Protein AF-A0A932LBJ9-F1 (afdb_monomer_lite)

Radius of gyration: 29.22 Å; chains: 1; bounding box: 111×57×99 Å

Structure (mmCIF, N/CA/C/O backbone):
data_AF-A0A932LBJ9-F1
#
_entry.id   AF-A0A932LBJ9-F1
#
loop_
_atom_site.group_PDB
_atom_site.id
_atom_site.type_symbol
_atom_site.label_atom_id
_atom_site.label_alt_id
_atom_site.label_comp_id
_atom_site.label_asym_id
_atom_site.label_entity_id
_atom_site.label_seq_id
_atom_site.pdbx_PDB_ins_code
_atom_site.Cartn_x
_atom_site.Cartn_y
_atom_site.Cartn_z
_atom_site.occupancy
_atom_site.B_iso_or_equiv
_atom_site.auth_seq_id
_atom_site.auth_comp_id
_atom_site.auth_asym_id
_atom_site.auth_atom_id
_atom_site.pdbx_PDB_model_num
ATOM 1 N N . MET A 1 1 ? 83.916 -19.441 -55.403 1.00 36.50 1 MET A N 1
ATOM 2 C CA . MET A 1 1 ? 84.338 -18.435 -56.399 1.00 36.50 1 MET A CA 1
ATOM 3 C C . MET A 1 1 ? 83.465 -17.208 -56.229 1.00 36.50 1 MET A C 1
ATOM 5 O O . MET A 1 1 ? 82.250 -17.335 -56.209 1.00 36.50 1 MET A O 1
ATOM 9 N N . SER A 1 2 ? 84.102 -16.063 -56.004 1.00 35.34 2 SER A N 1
ATOM 10 C CA . SER A 1 2 ? 83.480 -14.743 -55.908 1.00 35.34 2 SER A CA 1
ATOM 11 C C . SER A 1 2 ? 83.164 -14.230 -57.310 1.00 35.34 2 SER A C 1
ATOM 13 O O . SER A 1 2 ? 84.063 -14.273 -58.147 1.00 35.34 2 SER A O 1
ATOM 15 N N . THR A 1 3 ? 81.959 -13.711 -57.573 1.00 32.97 3 THR A N 1
ATOM 16 C CA . THR A 1 3 ? 81.807 -12.584 -58.512 1.00 32.97 3 THR A CA 1
ATOM 17 C C . THR A 1 3 ? 80.515 -11.802 -58.271 1.00 32.97 3 THR A C 1
ATOM 19 O O . THR A 1 3 ? 79.410 -12.334 -58.278 1.00 32.97 3 THR A O 1
ATOM 22 N N . THR A 1 4 ? 80.709 -10.508 -58.058 1.00 36.94 4 THR A N 1
ATOM 23 C CA . THR A 1 4 ? 79.748 -9.412 -57.942 1.00 36.94 4 THR A CA 1
ATOM 24 C C . THR A 1 4 ? 79.211 -9.004 -59.317 1.00 36.94 4 THR A C 1
ATOM 26 O O . THR A 1 4 ? 79.988 -8.958 -60.265 1.00 36.94 4 THR A O 1
ATOM 29 N N . LEU A 1 5 ? 77.952 -8.559 -59.412 1.00 31.81 5 LEU A N 1
ATOM 30 C CA . LEU A 1 5 ? 77.542 -7.537 -60.389 1.00 31.81 5 LEU A CA 1
ATOM 31 C C . LEU A 1 5 ? 76.252 -6.831 -59.940 1.00 31.81 5 LEU A C 1
ATOM 33 O O . LEU A 1 5 ? 75.215 -7.450 -59.715 1.00 31.81 5 LEU A O 1
ATOM 37 N N . ARG A 1 6 ? 76.356 -5.506 -59.775 1.00 38.91 6 ARG A N 1
ATOM 38 C CA . ARG A 1 6 ? 75.252 -4.558 -59.573 1.00 38.91 6 ARG A CA 1
ATOM 39 C C . ARG A 1 6 ? 74.712 -4.119 -60.934 1.00 38.91 6 ARG A C 1
ATOM 41 O O . ARG A 1 6 ? 75.524 -3.738 -61.764 1.00 38.91 6 ARG A O 1
ATOM 48 N N . THR A 1 7 ? 73.393 -3.959 -61.055 1.00 32.72 7 THR A N 1
ATOM 49 C CA . THR A 1 7 ? 72.760 -2.853 -61.807 1.00 32.72 7 THR A CA 1
ATOM 50 C C . THR A 1 7 ? 71.355 -2.560 -61.264 1.00 32.72 7 THR A C 1
ATOM 52 O O . THR A 1 7 ? 70.614 -3.460 -60.879 1.00 32.72 7 THR A O 1
ATOM 55 N N . HIS A 1 8 ? 71.035 -1.267 -61.183 1.00 33.25 8 HIS A N 1
ATOM 56 C CA . HIS A 1 8 ? 69.809 -0.653 -60.666 1.00 33.25 8 HIS A CA 1
ATOM 57 C C . HIS A 1 8 ? 68.570 -0.839 -61.562 1.00 33.25 8 HIS A C 1
ATOM 59 O O . HIS A 1 8 ? 68.692 -0.847 -62.780 1.00 33.25 8 HIS A O 1
ATOM 65 N N . GLY A 1 9 ? 67.378 -0.747 -60.949 1.00 31.17 9 GLY A N 1
ATOM 66 C CA . GLY A 1 9 ? 66.397 0.247 -61.415 1.00 31.17 9 GLY A CA 1
ATOM 67 C C . GLY A 1 9 ? 64.985 -0.202 -61.817 1.00 31.17 9 GLY A C 1
ATOM 68 O O . GLY A 1 9 ? 64.699 -0.309 -62.996 1.00 31.17 9 GLY A O 1
ATOM 69 N N . ARG A 1 10 ? 64.095 -0.228 -60.811 1.00 32.56 10 ARG A N 1
ATOM 70 C CA . ARG A 1 10 ? 62.660 0.157 -60.806 1.00 32.56 10 ARG A CA 1
ATOM 71 C C . ARG A 1 10 ? 61.604 -0.686 -61.546 1.00 32.56 10 ARG A C 1
ATOM 73 O O . ARG A 1 10 ? 61.611 -0.840 -62.756 1.00 32.56 10 ARG A O 1
ATOM 80 N N . GLY A 1 11 ? 60.560 -1.010 -60.769 1.00 34.12 11 GLY A N 1
ATOM 81 C CA . GLY A 1 11 ? 59.171 -1.002 -61.236 1.00 34.12 11 GLY A CA 1
ATOM 82 C C . GLY A 1 11 ? 58.419 -2.327 -61.126 1.00 34.12 11 GLY A C 1
ATOM 83 O O . GLY A 1 11 ? 58.078 -2.908 -62.147 1.00 34.12 11 GLY A O 1
ATOM 84 N N . ARG A 1 12 ? 58.093 -2.798 -59.912 1.00 32.78 12 ARG A N 1
ATOM 85 C CA . ARG A 1 12 ? 57.024 -3.798 -59.739 1.00 32.78 12 ARG A CA 1
ATOM 86 C C . ARG A 1 12 ? 56.037 -3.384 -58.656 1.00 32.78 12 ARG A C 1
ATOM 88 O O . ARG A 1 12 ? 56.380 -3.289 -57.482 1.00 32.78 12 ARG A O 1
ATOM 95 N N . CYS A 1 13 ? 54.807 -3.174 -59.111 1.00 35.94 13 CYS A N 1
ATOM 96 C CA . CYS A 1 13 ? 53.589 -3.170 -58.324 1.00 35.94 13 CYS A CA 1
ATOM 97 C C . CYS A 1 13 ? 53.496 -4.506 -57.565 1.00 35.94 13 CYS A C 1
ATOM 99 O O . CYS A 1 13 ? 53.498 -5.574 -58.181 1.00 35.94 13 CYS A O 1
ATOM 101 N N . ARG A 1 14 ? 53.478 -4.454 -56.232 1.00 33.28 14 ARG A N 1
ATOM 102 C CA . ARG A 1 14 ? 53.158 -5.593 -55.368 1.00 33.28 14 ARG A CA 1
ATOM 103 C C . ARG A 1 14 ? 52.111 -5.120 -54.372 1.00 33.28 14 ARG A C 1
ATOM 105 O O . ARG A 1 14 ? 52.356 -4.218 -53.579 1.00 33.28 14 ARG A O 1
ATOM 112 N N . THR A 1 15 ? 50.946 -5.738 -54.469 1.00 35.31 15 THR A N 1
ATOM 113 C CA . THR A 1 15 ? 49.836 -5.692 -53.523 1.00 35.31 15 THR A CA 1
ATOM 114 C C . THR A 1 15 ? 50.339 -5.875 -52.089 1.00 35.31 15 THR A C 1
ATOM 116 O O . THR A 1 15 ? 50.780 -6.960 -51.712 1.00 35.31 15 THR A O 1
ATOM 119 N N . GLN A 1 16 ? 50.281 -4.810 -51.286 1.00 32.34 16 GLN A N 1
ATOM 120 C CA . GLN A 1 16 ? 50.399 -4.903 -49.834 1.00 32.34 16 GLN A CA 1
ATOM 121 C C . GLN A 1 16 ? 49.085 -5.462 -49.288 1.00 32.34 16 GLN A C 1
ATOM 123 O O . GLN A 1 16 ? 48.083 -4.753 -49.205 1.00 32.34 16 GLN A O 1
ATOM 128 N N . ALA A 1 17 ? 49.099 -6.731 -48.886 1.00 35.06 17 ALA A N 1
ATOM 129 C CA . ALA A 1 17 ? 48.146 -7.227 -47.910 1.00 35.06 17 ALA A CA 1
ATOM 130 C C . ALA A 1 17 ? 48.361 -6.426 -46.616 1.00 35.06 17 ALA A C 1
ATOM 132 O O . ALA A 1 17 ? 49.363 -6.598 -45.921 1.00 35.06 17 ALA A O 1
ATOM 133 N N . ARG A 1 18 ? 47.453 -5.489 -46.320 1.00 34.25 18 ARG A N 1
ATOM 134 C CA . ARG A 1 18 ? 47.396 -4.847 -45.006 1.00 34.25 18 ARG A CA 1
ATOM 135 C C . ARG A 1 18 ? 46.899 -5.888 -44.014 1.00 34.25 18 ARG A C 1
ATOM 137 O O . ARG A 1 18 ? 45.700 -6.117 -43.890 1.00 34.25 18 ARG A O 1
ATOM 144 N N . ASN A 1 19 ? 47.845 -6.491 -43.306 1.00 33.97 19 ASN A N 1
ATOM 145 C CA . ASN A 1 19 ? 47.589 -7.203 -42.068 1.00 33.97 19 ASN A CA 1
ATOM 146 C C . ASN A 1 19 ? 47.058 -6.170 -41.059 1.00 33.97 19 ASN A C 1
ATOM 148 O O . ASN A 1 19 ? 47.829 -5.433 -40.444 1.00 33.97 19 ASN A O 1
ATOM 152 N N . ARG A 1 20 ? 45.730 -6.032 -40.960 1.00 33.91 20 ARG A N 1
ATOM 153 C CA . ARG A 1 20 ? 45.097 -5.316 -39.851 1.00 33.91 20 ARG A CA 1
ATOM 154 C C . ARG A 1 20 ? 45.236 -6.216 -38.631 1.00 33.91 20 ARG A C 1
ATOM 156 O O . ARG A 1 20 ? 44.449 -7.138 -38.448 1.00 33.91 20 ARG A O 1
ATOM 163 N N . THR A 1 21 ? 46.249 -5.952 -37.816 1.00 33.22 21 THR A N 1
ATOM 164 C CA . THR A 1 21 ? 46.273 -6.372 -36.418 1.00 33.22 21 THR A CA 1
ATOM 165 C C . THR A 1 21 ? 44.991 -5.856 -35.766 1.00 33.22 21 THR A C 1
ATOM 167 O O . THR A 1 21 ? 44.845 -4.662 -35.505 1.00 33.22 21 THR A O 1
ATOM 170 N N . ARG A 1 22 ? 44.009 -6.748 -35.578 1.00 31.53 22 ARG A N 1
ATOM 171 C CA . ARG A 1 22 ? 42.873 -6.483 -34.696 1.00 31.53 22 ARG A CA 1
ATOM 172 C C . ARG A 1 22 ? 43.470 -6.195 -33.320 1.00 31.53 22 ARG A C 1
ATOM 174 O O . ARG A 1 22 ? 44.225 -7.018 -32.805 1.00 31.53 22 ARG A O 1
ATOM 181 N N . LYS A 1 23 ? 43.174 -5.020 -32.755 1.00 27.02 23 LYS A N 1
ATOM 182 C CA . LYS A 1 23 ? 43.346 -4.817 -31.314 1.00 27.02 23 LYS A CA 1
ATOM 183 C C . LYS A 1 23 ? 42.589 -5.962 -30.626 1.00 27.02 23 LYS A C 1
ATOM 185 O O . LYS A 1 23 ? 41.461 -6.228 -31.047 1.00 27.02 23 LYS A O 1
ATOM 190 N N . PRO A 1 24 ? 43.181 -6.671 -29.656 1.00 26.08 24 PRO A N 1
ATOM 191 C CA . PRO A 1 24 ? 42.413 -7.616 -28.868 1.00 26.08 24 PRO A CA 1
ATOM 192 C C . PRO A 1 24 ? 41.344 -6.806 -28.133 1.00 26.08 24 PRO A C 1
ATOM 194 O O . PRO A 1 24 ? 41.661 -5.960 -27.301 1.00 26.08 24 PRO A O 1
ATOM 197 N N . TYR A 1 25 ? 40.086 -7.002 -28.514 1.00 25.12 25 TYR A N 1
ATOM 198 C CA . TYR A 1 25 ? 38.969 -6.602 -27.679 1.00 25.12 25 TYR A CA 1
ATOM 199 C C . TYR A 1 25 ? 38.964 -7.583 -26.514 1.00 25.12 25 TYR A C 1
ATOM 201 O O . TYR A 1 25 ? 38.920 -8.796 -26.724 1.00 25.12 25 TYR A O 1
ATOM 209 N N . ARG A 1 26 ? 39.089 -7.060 -25.297 1.00 22.70 26 ARG A N 1
ATOM 210 C CA . ARG A 1 26 ? 38.753 -7.816 -24.099 1.00 22.70 26 ARG A CA 1
ATOM 211 C C . ARG A 1 26 ? 37.227 -7.867 -24.086 1.00 22.70 26 ARG A C 1
ATOM 213 O O . ARG A 1 26 ? 36.592 -6.831 -23.929 1.00 22.70 26 ARG A O 1
ATOM 220 N N . VAL A 1 27 ? 36.662 -9.030 -24.386 1.00 25.88 27 VAL A N 1
ATOM 221 C CA . VAL A 1 27 ? 35.277 -9.334 -24.026 1.00 25.88 27 VAL A CA 1
ATOM 222 C C . VAL A 1 27 ? 35.366 -9.747 -22.566 1.00 25.88 27 VAL A C 1
ATOM 224 O O . VAL A 1 27 ? 35.870 -10.824 -22.257 1.00 25.88 27 VAL A O 1
ATOM 227 N N . GLU A 1 28 ? 35.033 -8.824 -21.674 1.00 22.52 28 GLU A N 1
ATOM 228 C CA . GLU A 1 28 ? 34.674 -9.185 -20.307 1.00 22.52 28 GLU A CA 1
ATOM 229 C C . GLU A 1 28 ? 33.246 -9.735 -20.386 1.00 22.52 28 GLU A C 1
ATOM 231 O O . GLU A 1 28 ? 32.411 -9.164 -21.091 1.00 22.52 28 GLU A O 1
ATOM 236 N N . GLY A 1 29 ? 32.995 -10.891 -19.769 1.00 23.08 29 GLY A N 1
ATOM 237 C CA . GLY A 1 29 ? 31.630 -11.375 -19.600 1.00 23.08 29 GLY A CA 1
ATOM 238 C C . GLY A 1 29 ? 30.859 -10.340 -18.787 1.00 23.08 29 GLY A C 1
ATOM 239 O O . GLY A 1 29 ? 31.346 -9.894 -17.753 1.00 23.08 29 GLY A O 1
ATOM 240 N N . LEU A 1 30 ? 29.693 -9.936 -19.283 1.00 30.52 30 LEU A N 1
ATOM 241 C CA . LEU A 1 30 ? 28.718 -9.080 -18.598 1.00 30.52 30 LEU A CA 1
ATOM 242 C C . LEU A 1 30 ? 27.962 -9.889 -17.522 1.00 30.52 30 LEU A C 1
ATOM 244 O O . LEU A 1 30 ? 26.751 -9.791 -17.387 1.00 30.52 30 LEU A O 1
ATOM 248 N N . GLU A 1 31 ? 28.675 -10.739 -16.793 1.00 29.30 31 GLU A N 1
ATOM 249 C CA . GLU A 1 31 ? 28.163 -11.441 -15.619 1.00 29.30 31 GLU A CA 1
ATOM 250 C C . GLU A 1 31 ? 28.495 -10.524 -14.428 1.00 29.30 31 GLU A C 1
ATOM 252 O O . GLU A 1 31 ? 29.673 -10.250 -14.217 1.00 29.30 31 GLU A O 1
ATOM 257 N N . ASP A 1 32 ? 27.464 -9.967 -13.772 1.00 30.19 32 ASP A N 1
ATOM 258 C CA . ASP A 1 32 ? 27.459 -9.118 -12.545 1.00 30.19 32 ASP A CA 1
ATOM 259 C C . ASP A 1 32 ? 26.873 -7.701 -12.679 1.00 30.19 32 ASP A C 1
ATOM 261 O O . ASP A 1 32 ? 26.939 -6.893 -11.753 1.00 30.19 32 ASP A O 1
ATOM 265 N N . ARG A 1 33 ? 26.213 -7.373 -13.792 1.00 34.56 33 ARG A N 1
ATOM 266 C CA . ARG A 1 33 ? 25.213 -6.293 -13.788 1.00 34.56 33 ARG A CA 1
ATOM 267 C C . ARG A 1 33 ? 23.876 -6.869 -14.202 1.00 34.56 33 ARG A C 1
ATOM 269 O O . ARG A 1 33 ? 23.487 -6.743 -15.357 1.00 34.56 33 ARG A O 1
ATOM 276 N N . THR A 1 34 ? 23.182 -7.499 -13.260 1.00 38.75 34 THR A N 1
ATOM 277 C CA . THR A 1 34 ? 21.720 -7.515 -13.316 1.00 38.75 34 THR A CA 1
ATOM 278 C C . THR A 1 34 ? 21.300 -6.058 -13.202 1.00 38.75 34 THR A C 1
ATOM 280 O O . THR A 1 34 ? 21.265 -5.484 -12.114 1.00 38.75 34 THR A O 1
ATOM 283 N N . LEU A 1 35 ? 21.130 -5.405 -14.346 1.00 43.88 35 LEU A N 1
ATOM 284 C CA . LEU A 1 35 ? 20.398 -4.158 -14.373 1.00 43.88 35 LEU A CA 1
ATOM 285 C C . LEU A 1 35 ? 19.009 -4.473 -13.800 1.00 43.88 35 LEU A C 1
ATOM 287 O O . LEU A 1 35 ? 18.486 -5.585 -13.900 1.00 43.88 35 LEU A O 1
ATOM 291 N N . LEU A 1 36 ? 18.502 -3.541 -13.010 1.00 55.69 36 LEU A N 1
ATOM 292 C CA . LEU A 1 36 ? 17.161 -3.664 -12.476 1.00 55.69 36 LEU A CA 1
ATOM 293 C C . LEU A 1 36 ? 16.233 -3.138 -13.564 1.00 55.69 36 LEU A C 1
ATOM 295 O O . LEU A 1 36 ? 16.468 -2.054 -14.099 1.00 55.69 36 LEU A O 1
ATOM 299 N N . SER A 1 37 ? 15.175 -3.882 -13.879 1.00 72.31 37 SER A N 1
ATOM 300 C CA . SER A 1 37 ? 14.171 -3.430 -14.847 1.00 72.31 37 SER A CA 1
ATOM 301 C C . SER A 1 37 ? 13.464 -2.157 -14.368 1.00 72.31 37 SER A C 1
ATOM 303 O O . SER A 1 37 ? 13.074 -1.311 -15.167 1.00 72.31 37 SER A O 1
ATOM 305 N N . TYR A 1 38 ? 13.342 -1.989 -13.053 1.00 86.88 38 TYR A N 1
ATOM 306 C CA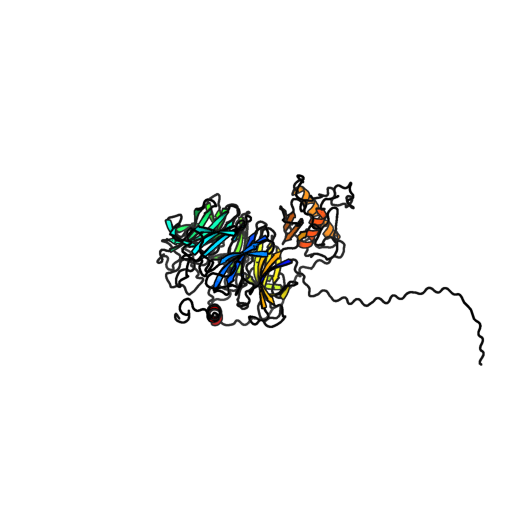 . TYR A 1 38 ? 12.831 -0.773 -12.440 1.00 86.88 38 TYR A CA 1
ATOM 307 C C . TYR A 1 38 ? 13.888 0.335 -12.402 1.00 86.88 38 TYR A C 1
ATOM 309 O O . TYR A 1 38 ? 15.068 0.104 -12.135 1.00 86.88 38 TYR A O 1
ATOM 317 N N . SER A 1 39 ? 13.434 1.573 -12.578 1.00 88.12 39 SER A N 1
ATOM 318 C CA . SER A 1 39 ? 14.212 2.766 -12.240 1.00 88.12 39 SER A CA 1
ATOM 319 C C . SER A 1 39 ? 13.918 3.198 -10.802 1.00 88.12 39 SER A C 1
ATOM 321 O O . SER A 1 39 ? 12.799 3.039 -10.316 1.00 88.12 39 SER A O 1
ATOM 323 N N . PHE A 1 40 ? 14.913 3.753 -10.107 1.00 92.69 40 PHE A N 1
ATOM 324 C CA . PHE A 1 40 ? 14.798 4.105 -8.689 1.00 92.69 40 PHE A CA 1
ATOM 325 C C . PHE A 1 40 ? 15.091 5.582 -8.469 1.00 92.69 40 PHE A C 1
ATOM 327 O O . PHE A 1 40 ? 16.161 6.078 -8.828 1.00 92.69 40 PHE A O 1
ATOM 334 N N . LYS A 1 41 ? 14.150 6.278 -7.833 1.00 93.81 41 LYS A N 1
ATOM 335 C CA . LYS A 1 41 ? 14.283 7.689 -7.469 1.00 93.81 41 LYS A CA 1
ATOM 336 C C . LYS A 1 41 ? 14.345 7.834 -5.945 1.00 93.81 41 LYS A C 1
ATOM 338 O O . LYS A 1 41 ? 13.373 7.466 -5.285 1.00 93.81 41 LYS A O 1
ATOM 343 N N . PRO A 1 42 ? 15.426 8.393 -5.370 1.00 95.44 42 PRO A N 1
ATOM 344 C CA . PRO A 1 42 ? 15.446 8.739 -3.955 1.00 95.44 42 PRO A CA 1
ATOM 345 C C . PRO A 1 42 ? 14.548 9.951 -3.701 1.00 95.44 42 PRO A C 1
ATOM 347 O O . PRO A 1 42 ? 14.622 10.953 -4.415 1.00 95.44 42 PRO A O 1
ATOM 350 N N . ILE A 1 43 ? 13.705 9.849 -2.678 1.00 97.31 43 ILE A N 1
ATOM 351 C CA . ILE A 1 43 ? 12.807 10.913 -2.220 1.00 97.31 43 ILE A CA 1
ATOM 352 C C . ILE A 1 43 ? 13.406 11.644 -1.019 1.00 97.31 43 ILE A C 1
ATOM 354 O O . ILE A 1 43 ? 13.389 12.873 -0.975 1.00 97.31 43 ILE A O 1
ATOM 358 N N . ALA A 1 44 ? 13.948 10.897 -0.057 1.00 95.94 44 ALA A N 1
ATOM 359 C CA . ALA A 1 44 ? 14.567 11.440 1.147 1.00 95.94 44 ALA A CA 1
ATOM 360 C C . ALA A 1 44 ? 15.580 10.451 1.733 1.00 95.94 44 ALA A C 1
ATOM 362 O O . ALA A 1 44 ? 15.430 9.239 1.577 1.00 95.94 44 ALA A O 1
ATOM 363 N N . PHE A 1 45 ? 16.580 10.967 2.444 1.00 94.06 45 PHE A N 1
ATOM 364 C CA . PHE A 1 45 ? 17.519 10.176 3.234 1.00 94.06 45 PHE A CA 1
ATOM 365 C C . PHE A 1 45 ? 17.368 10.480 4.723 1.00 94.06 45 PHE A C 1
ATOM 367 O O . PHE A 1 45 ? 17.112 11.619 5.127 1.00 94.06 45 PHE A O 1
ATOM 374 N N . LEU A 1 46 ? 17.599 9.476 5.568 1.00 90.31 46 LEU A N 1
ATOM 375 C CA . LEU A 1 46 ? 17.774 9.719 6.996 1.00 90.31 46 LEU A CA 1
ATOM 376 C C . LEU A 1 46 ? 18.960 10.676 7.199 1.00 90.31 46 LEU A C 1
ATOM 378 O O . LEU A 1 46 ? 20.035 10.511 6.622 1.00 90.31 46 LEU A O 1
ATOM 382 N N . GLY A 1 47 ? 18.750 11.703 8.019 1.00 89.25 47 GLY A N 1
ATOM 383 C CA . GLY A 1 47 ? 19.678 12.812 8.227 1.00 89.25 47 GLY A CA 1
ATOM 384 C C . GLY A 1 47 ? 19.393 14.059 7.382 1.00 89.25 47 GLY A C 1
ATOM 385 O O . GLY A 1 47 ? 19.938 15.127 7.710 1.00 89.25 47 GLY A O 1
ATOM 386 N N . ASP A 1 48 ? 18.532 13.974 6.362 1.00 93.25 48 ASP A N 1
ATOM 387 C CA . ASP A 1 48 ? 18.043 15.148 5.634 1.00 93.25 48 ASP A CA 1
ATOM 388 C C . ASP A 1 48 ? 17.196 16.039 6.544 1.00 93.25 48 ASP A C 1
ATOM 390 O O . ASP A 1 48 ? 16.562 15.587 7.497 1.00 93.25 48 ASP A O 1
ATOM 394 N N . THR A 1 49 ? 17.206 17.342 6.266 1.00 93.62 49 THR A N 1
ATOM 395 C CA . THR A 1 49 ? 16.416 18.317 7.025 1.00 93.62 49 THR A CA 1
ATOM 396 C C . THR A 1 49 ? 14.931 18.150 6.717 1.00 93.62 49 THR A C 1
ATOM 398 O O . THR A 1 49 ? 14.522 18.196 5.558 1.00 93.62 49 THR A O 1
ATOM 401 N N . VAL A 1 50 ? 14.123 18.051 7.767 1.00 92.44 50 VAL A N 1
ATOM 402 C CA . VAL A 1 50 ? 12.663 17.966 7.685 1.00 92.44 50 VAL A CA 1
ATOM 403 C C . VAL A 1 50 ? 12.085 19.276 7.112 1.00 92.44 50 VAL A C 1
ATOM 405 O O . VAL A 1 50 ? 12.493 20.363 7.543 1.00 92.44 50 VAL A O 1
ATOM 408 N N . PRO A 1 51 ? 11.127 19.231 6.161 1.00 92.38 51 PRO A N 1
ATOM 409 C CA . PRO A 1 51 ? 10.476 20.434 5.636 1.00 92.38 51 PRO A CA 1
ATOM 410 C C . PRO A 1 51 ? 9.632 21.170 6.700 1.00 92.38 51 PRO A C 1
ATOM 412 O O . PRO A 1 51 ? 9.288 20.636 7.753 1.00 92.38 51 PRO A O 1
ATOM 415 N N . GLY A 1 52 ? 9.278 22.431 6.428 1.00 85.94 52 GLY A N 1
ATOM 416 C CA . GLY A 1 52 ? 8.439 23.252 7.323 1.00 85.94 52 GLY A CA 1
ATOM 417 C C . GLY A 1 52 ? 9.203 24.133 8.324 1.00 85.94 52 GLY A C 1
ATOM 418 O O . GLY A 1 52 ? 8.588 24.791 9.160 1.00 85.94 52 GLY A O 1
ATOM 419 N N . GLY A 1 53 ? 10.536 24.187 8.234 1.00 86.44 53 GLY A N 1
ATOM 420 C CA . GLY A 1 53 ? 11.372 25.054 9.072 1.00 86.44 53 GLY A CA 1
ATOM 421 C C . GLY A 1 53 ? 11.459 24.599 10.533 1.00 86.44 53 GLY A C 1
ATOM 422 O O . GLY A 1 53 ? 11.048 23.492 10.879 1.00 86.44 53 GLY A O 1
ATOM 423 N N . ALA A 1 54 ? 12.024 25.455 11.390 1.00 84.25 54 ALA A N 1
ATOM 424 C CA . ALA A 1 54 ? 12.216 25.140 12.803 1.00 84.25 54 ALA A CA 1
ATOM 425 C C . ALA A 1 54 ? 10.877 24.952 13.531 1.00 84.25 54 ALA A C 1
ATOM 427 O O . ALA A 1 54 ? 9.965 25.770 13.399 1.00 84.25 54 ALA A O 1
ATOM 428 N N . ILE A 1 55 ? 10.795 23.901 14.340 1.00 77.00 55 ILE A N 1
ATOM 429 C CA . ILE A 1 55 ? 9.647 23.630 15.202 1.00 77.00 55 ILE A CA 1
ATOM 430 C C . ILE A 1 55 ? 9.726 24.580 16.403 1.00 77.00 55 ILE A C 1
ATOM 432 O O . ILE A 1 55 ? 10.790 24.663 17.039 1.00 77.00 55 ILE A O 1
ATOM 436 N N . PRO A 1 56 ? 8.647 25.315 16.731 1.00 71.62 56 PRO A N 1
ATOM 437 C CA . PRO A 1 56 ? 8.639 26.243 17.855 1.00 71.62 56 PRO A CA 1
ATOM 438 C C . PRO A 1 56 ? 9.085 25.575 19.160 1.00 71.62 56 PRO A C 1
ATOM 440 O O . PRO A 1 56 ? 8.501 24.592 19.601 1.00 71.62 56 PRO A O 1
ATOM 443 N N . GLY A 1 57 ? 10.124 26.122 19.792 1.00 70.44 57 GLY A N 1
ATOM 444 C CA . GLY A 1 57 ? 10.640 25.620 21.069 1.00 70.44 57 GLY A CA 1
ATOM 445 C C . GLY A 1 57 ? 11.580 24.412 20.983 1.00 70.44 57 GLY A C 1
ATOM 446 O O . GLY A 1 57 ? 12.156 24.070 22.011 1.00 70.44 57 GLY A O 1
ATOM 447 N N . VAL A 1 58 ? 11.794 23.818 19.798 1.00 72.94 58 VAL A N 1
ATOM 448 C CA . VAL A 1 58 ? 12.681 22.647 19.633 1.00 72.94 58 VAL A CA 1
ATOM 449 C C . VAL A 1 58 ? 13.835 22.904 18.659 1.00 72.94 58 VAL A C 1
ATOM 451 O O . VAL A 1 58 ? 14.979 22.576 18.960 1.00 72.94 58 VAL A O 1
ATOM 454 N N . GLY A 1 59 ? 13.574 23.564 17.526 1.00 79.69 59 GLY A N 1
ATOM 455 C CA . GLY A 1 59 ? 14.592 23.873 16.514 1.00 79.69 59 GLY A CA 1
ATOM 456 C C . GLY A 1 59 ? 14.418 23.087 15.213 1.00 79.69 59 GLY A C 1
ATOM 457 O O . GLY A 1 59 ? 13.316 22.662 14.873 1.00 79.69 59 GLY A O 1
ATOM 458 N N . THR A 1 60 ? 15.494 22.961 14.435 1.00 86.44 60 THR A N 1
ATOM 459 C CA . THR A 1 60 ? 15.472 22.287 13.127 1.00 86.44 60 THR A CA 1
ATOM 460 C C . THR A 1 60 ? 15.542 20.774 13.298 1.00 86.44 60 THR A C 1
ATOM 462 O O . THR A 1 60 ? 16.495 20.267 13.888 1.00 86.44 60 THR A O 1
ATOM 465 N N . ALA A 1 61 ? 14.568 20.062 12.737 1.00 87.44 61 ALA A N 1
ATOM 466 C CA . ALA A 1 61 ? 14.534 18.606 12.734 1.00 87.44 61 ALA A CA 1
ATOM 467 C C . ALA A 1 61 ? 15.185 18.011 11.482 1.00 87.44 61 ALA A C 1
ATOM 469 O O . ALA A 1 61 ? 15.181 18.617 10.406 1.00 87.44 61 ALA A O 1
ATOM 470 N N . LYS A 1 62 ? 15.719 16.801 11.632 1.00 90.75 62 LYS A N 1
ATOM 471 C CA . LYS A 1 62 ? 16.148 15.922 10.543 1.00 90.75 62 LYS A CA 1
ATOM 472 C C . LYS A 1 62 ? 15.367 14.613 10.606 1.00 90.75 62 LYS A C 1
ATOM 474 O O . LYS A 1 62 ? 14.946 14.233 11.700 1.00 90.75 62 LYS A O 1
ATOM 479 N N . PHE A 1 63 ? 15.202 13.946 9.467 1.00 91.19 63 PHE A N 1
ATOM 480 C CA . PHE A 1 63 ? 14.677 12.581 9.436 1.00 91.19 63 PHE A CA 1
ATOM 481 C C . PHE A 1 63 ? 15.638 11.653 10.177 1.00 91.19 63 PHE A C 1
ATOM 483 O O . PHE A 1 63 ? 16.860 11.807 10.071 1.00 91.19 63 PHE A O 1
ATOM 490 N N . THR A 1 64 ? 15.114 10.719 10.955 1.00 88.00 64 THR A N 1
ATOM 491 C CA . THR A 1 64 ? 15.909 9.760 11.728 1.00 88.00 64 THR A CA 1
ATOM 492 C C . THR A 1 64 ? 15.147 8.453 11.876 1.00 88.00 64 THR A C 1
ATOM 494 O O . THR A 1 64 ? 13.971 8.435 11.561 1.00 88.00 64 THR A O 1
ATOM 497 N N . PHE A 1 65 ? 15.823 7.403 12.347 1.00 85.00 65 PHE A N 1
ATOM 498 C CA . PHE A 1 65 ? 15.282 6.059 12.570 1.00 85.00 65 PHE A CA 1
ATOM 499 C C . PHE A 1 65 ? 14.715 5.376 11.315 1.00 85.00 65 PHE A C 1
ATOM 501 O O . PHE A 1 65 ? 15.383 4.490 10.776 1.00 85.00 65 PHE A O 1
ATOM 508 N N . ASP A 1 66 ? 13.560 5.809 10.816 1.00 88.19 66 ASP A N 1
ATOM 509 C CA . ASP A 1 66 ? 12.855 5.188 9.705 1.00 88.19 66 ASP A CA 1
ATOM 510 C C . ASP A 1 66 ? 12.035 6.166 8.844 1.00 88.19 66 ASP A C 1
ATOM 512 O O . ASP A 1 66 ? 11.845 7.351 9.140 1.00 88.19 66 ASP A O 1
ATOM 516 N N . PHE A 1 67 ? 11.593 5.637 7.708 1.00 93.06 67 PHE A N 1
ATOM 517 C CA . PHE A 1 67 ? 10.491 6.163 6.924 1.00 93.06 67 PHE A CA 1
ATOM 518 C C . PHE A 1 67 ? 9.354 5.142 6.936 1.00 93.06 67 PHE A C 1
ATOM 520 O O . PHE A 1 67 ? 9.587 3.946 6.775 1.00 93.06 67 PHE A O 1
ATOM 527 N N . GLU A 1 68 ? 8.123 5.631 7.006 1.00 92.00 68 GLU A N 1
ATOM 528 C CA . GLU A 1 68 ? 6.906 4.839 6.857 1.00 92.00 68 GLU A CA 1
ATOM 529 C C . GLU A 1 68 ? 6.201 5.239 5.552 1.00 92.00 68 GLU A C 1
ATOM 531 O O . GLU A 1 68 ? 5.415 6.197 5.546 1.00 92.00 68 GLU A O 1
ATOM 536 N N . PRO A 1 69 ? 6.484 4.574 4.412 1.00 95.00 69 PRO A N 1
ATOM 537 C CA . PRO A 1 69 ? 5.809 4.871 3.155 1.00 95.00 69 PRO A CA 1
ATOM 538 C C . PRO A 1 69 ? 4.296 4.740 3.309 1.00 95.00 69 PRO A C 1
ATOM 540 O O . PRO A 1 69 ? 3.780 3.691 3.690 1.00 95.00 69 PRO A O 1
ATOM 543 N N . GLY A 1 70 ? 3.604 5.838 3.021 1.00 93.94 70 GLY A N 1
ATOM 544 C CA . GLY A 1 70 ? 2.174 5.974 3.215 1.00 93.94 70 GLY A CA 1
ATOM 545 C C . GLY A 1 70 ? 1.386 5.419 2.038 1.00 93.94 70 GLY A C 1
ATOM 546 O O . GLY A 1 70 ? 0.851 4.313 2.060 1.00 93.94 70 GLY A O 1
ATOM 547 N N . ASP A 1 71 ? 1.333 6.241 0.996 1.00 96.69 71 ASP A N 1
ATOM 548 C CA . ASP A 1 71 ? 0.588 5.975 -0.224 1.00 96.69 71 ASP A CA 1
ATOM 549 C C . ASP A 1 71 ? 1.130 6.824 -1.375 1.00 96.69 71 ASP A C 1
ATOM 551 O O . ASP A 1 71 ? 1.641 7.927 -1.152 1.00 96.69 71 ASP A O 1
ATOM 555 N N . ILE A 1 72 ? 1.011 6.324 -2.601 1.00 97.31 72 ILE A N 1
ATOM 556 C CA . ILE A 1 72 ? 1.421 7.023 -3.820 1.00 97.31 72 ILE A CA 1
ATOM 557 C C . ILE A 1 72 ? 0.241 7.058 -4.785 1.00 97.31 72 ILE A C 1
ATOM 559 O O . ILE A 1 72 ? -0.353 6.028 -5.082 1.00 97.31 72 ILE A O 1
ATOM 563 N N . ASN A 1 73 ? -0.106 8.245 -5.280 1.00 96.38 73 ASN A N 1
ATOM 564 C CA . ASN A 1 73 ? -1.234 8.400 -6.198 1.00 96.38 73 ASN A CA 1
ATOM 565 C C . ASN A 1 73 ? -0.804 8.317 -7.671 1.00 96.38 73 ASN A C 1
ATOM 567 O O . ASN A 1 73 ? 0.387 8.274 -8.003 1.00 96.38 73 ASN A O 1
ATOM 571 N N . ASN A 1 74 ? -1.773 8.328 -8.588 1.00 92.00 74 ASN A N 1
ATOM 572 C CA . ASN A 1 74 ? -1.518 8.220 -10.027 1.00 92.00 74 ASN A CA 1
ATOM 573 C C . ASN A 1 74 ? -0.867 9.473 -10.638 1.00 92.00 74 ASN A C 1
ATOM 575 O O . ASN A 1 74 ? -0.492 9.460 -11.804 1.00 92.00 74 ASN A O 1
ATOM 579 N N . SER A 1 75 ? -0.697 10.550 -9.867 1.00 91.12 75 SER A N 1
ATOM 580 C CA . SER A 1 75 ? 0.109 11.712 -10.263 1.00 91.12 75 SER A CA 1
ATOM 581 C C . SER A 1 75 ? 1.558 11.626 -9.765 1.00 91.12 75 SER A C 1
ATOM 583 O O . SER A 1 75 ? 2.292 12.604 -9.876 1.00 91.12 75 SER A O 1
ATOM 585 N N . GLY A 1 76 ? 1.973 10.502 -9.167 1.00 92.38 76 GLY A N 1
ATOM 586 C CA . GLY A 1 76 ? 3.312 10.324 -8.599 1.00 92.38 76 GLY A CA 1
ATOM 587 C C . GLY A 1 76 ? 3.553 11.123 -7.313 1.00 92.38 76 GLY A C 1
ATOM 588 O O . GLY A 1 76 ? 4.702 11.310 -6.916 1.00 92.38 76 GLY A O 1
ATOM 589 N N . GLN A 1 77 ? 2.496 11.630 -6.672 1.00 97.38 77 GLN A N 1
ATOM 590 C CA . GLN A 1 77 ? 2.598 12.276 -5.366 1.00 97.38 77 GLN A CA 1
ATOM 591 C C . GLN A 1 77 ? 2.636 11.205 -4.278 1.00 97.38 77 GLN A C 1
ATOM 593 O O . GLN A 1 77 ? 1.845 10.266 -4.320 1.00 97.38 77 GLN A O 1
ATOM 598 N N . LEU A 1 78 ? 3.522 11.367 -3.300 1.00 98.00 78 LEU A N 1
ATOM 599 C CA . LEU A 1 78 ? 3.754 10.403 -2.226 1.00 98.00 78 LEU A CA 1
ATOM 600 C C . LEU A 1 78 ? 3.483 11.057 -0.872 1.00 98.00 78 LEU A C 1
ATOM 602 O O . LEU A 1 78 ? 3.937 12.173 -0.615 1.00 98.00 78 LEU A O 1
ATOM 606 N N . VAL A 1 79 ? 2.793 10.348 0.014 1.00 98.12 79 VAL A N 1
ATOM 607 C CA . VAL A 1 79 ? 2.736 10.674 1.445 1.00 98.12 79 VAL A CA 1
ATOM 608 C C . VAL A 1 79 ? 3.485 9.630 2.253 1.00 98.12 79 VAL A C 1
ATOM 610 O O . VAL A 1 79 ? 3.494 8.456 1.897 1.00 98.12 79 VAL A O 1
ATOM 613 N N . PHE A 1 80 ? 4.130 10.052 3.334 1.00 96.88 80 PHE A N 1
ATOM 614 C CA . PHE A 1 80 ? 4.869 9.158 4.221 1.00 96.88 80 PHE A CA 1
ATOM 615 C C . PHE A 1 80 ? 4.968 9.732 5.632 1.00 96.88 80 PHE A C 1
ATOM 617 O O . PHE A 1 80 ? 4.864 10.946 5.838 1.00 96.88 80 PHE A O 1
ATOM 624 N N . GLY A 1 81 ? 5.165 8.846 6.598 1.00 93.75 81 GLY A N 1
ATOM 625 C CA . GLY A 1 81 ? 5.564 9.183 7.954 1.00 93.75 81 GLY A CA 1
ATOM 626 C C . GLY A 1 81 ? 7.075 9.089 8.142 1.00 93.75 81 GLY A C 1
ATOM 627 O O . GLY A 1 81 ? 7.751 8.410 7.368 1.00 93.75 81 GLY A O 1
ATOM 628 N N . ALA A 1 82 ? 7.621 9.792 9.130 1.00 92.38 82 ALA A N 1
ATOM 629 C CA . ALA A 1 82 ? 9.017 9.620 9.528 1.00 92.38 82 ALA A CA 1
ATOM 630 C C . ALA A 1 82 ? 9.276 10.109 10.953 1.00 92.38 82 ALA A C 1
ATOM 632 O O . ALA A 1 82 ? 8.735 11.140 11.378 1.00 92.38 82 ALA A O 1
ATOM 633 N N . ASP A 1 83 ? 10.196 9.432 11.629 1.00 88.81 83 ASP A N 1
ATOM 634 C CA . ASP A 1 83 ? 10.779 9.860 12.893 1.00 88.81 83 ASP A CA 1
ATOM 635 C C . ASP A 1 83 ? 11.644 11.121 12.731 1.00 88.81 83 ASP A C 1
ATOM 637 O O . ASP A 1 83 ? 12.294 11.378 11.706 1.00 88.81 83 ASP A O 1
ATOM 641 N N . MET A 1 84 ? 11.687 11.936 13.788 1.00 87.06 84 MET A N 1
ATOM 642 C CA . MET A 1 84 ? 12.364 13.231 13.770 1.00 87.06 84 MET A CA 1
ATOM 643 C C . MET A 1 84 ? 13.393 13.363 14.897 1.00 87.06 84 MET A C 1
ATOM 645 O O . MET A 1 84 ? 13.137 13.047 16.057 1.00 87.06 84 MET A O 1
ATOM 649 N N . THR A 1 85 ? 14.565 13.944 14.605 1.00 84.62 85 THR A N 1
ATOM 650 C CA . THR A 1 85 ? 15.634 14.145 15.615 1.00 84.62 85 THR A CA 1
ATOM 651 C C . THR A 1 85 ? 15.234 15.043 16.788 1.00 84.62 85 THR A C 1
ATOM 653 O O . THR A 1 85 ? 15.924 15.090 17.802 1.00 84.62 85 THR A O 1
ATOM 656 N N . THR A 1 86 ? 14.149 15.797 16.641 1.00 79.44 86 THR A N 1
ATOM 657 C CA . THR A 1 86 ? 13.546 16.624 17.693 1.00 79.44 86 THR A CA 1
ATOM 658 C C . THR A 1 86 ? 12.695 15.822 18.681 1.00 79.44 86 THR A C 1
ATOM 660 O O . THR A 1 86 ? 12.225 16.394 19.661 1.00 79.44 86 THR A O 1
ATOM 663 N N . GLY A 1 87 ? 12.519 14.521 18.440 1.00 75.56 87 GLY A N 1
ATOM 664 C CA . GLY A 1 87 ? 11.565 13.663 19.130 1.00 75.56 87 GLY A CA 1
ATOM 665 C C . GLY A 1 87 ? 10.189 13.694 18.464 1.00 75.56 87 GLY A C 1
ATOM 666 O O . GLY A 1 87 ? 9.784 14.721 17.913 1.00 75.56 87 GLY A O 1
ATOM 667 N N . GLY A 1 88 ? 9.495 12.561 18.553 1.00 81.50 88 GLY A N 1
ATOM 668 C CA . GLY A 1 88 ? 8.224 12.310 17.887 1.00 81.50 88 GLY A CA 1
ATOM 669 C C . GLY A 1 88 ? 8.382 12.125 16.385 1.00 81.50 88 GLY A C 1
ATOM 670 O O . GLY A 1 88 ? 9.494 12.022 15.860 1.00 81.50 88 GLY A O 1
ATOM 671 N N . GLU A 1 89 ? 7.247 12.140 15.712 1.00 85.69 89 GLU A N 1
ATOM 672 C CA . GLU A 1 89 ? 7.130 11.822 14.301 1.00 85.69 89 GLU A CA 1
ATOM 673 C C . GLU A 1 89 ? 6.479 12.970 13.509 1.00 85.69 89 GLU A C 1
ATOM 675 O O . GLU A 1 89 ? 5.919 13.937 14.044 1.00 85.69 89 GLU A O 1
ATOM 680 N N . GLY A 1 90 ? 6.533 12.865 12.186 1.00 89.75 90 GLY A N 1
ATOM 681 C CA . GLY A 1 90 ? 5.801 13.742 11.289 1.00 89.75 90 GLY A CA 1
ATOM 682 C C . GLY A 1 90 ? 5.239 13.007 10.085 1.00 89.75 90 GLY A C 1
ATOM 683 O O . GLY A 1 90 ? 5.653 11.904 9.752 1.00 89.75 90 GLY A O 1
ATOM 684 N N . THR A 1 91 ? 4.304 13.668 9.415 1.00 95.31 91 THR A N 1
ATOM 685 C CA . THR A 1 91 ? 3.715 13.247 8.146 1.00 95.31 91 THR A CA 1
ATOM 686 C C . THR A 1 91 ? 4.083 14.253 7.064 1.00 95.31 91 THR A C 1
ATOM 688 O O . THR A 1 91 ? 4.067 15.476 7.273 1.00 95.31 91 THR A O 1
ATOM 691 N N . PHE A 1 92 ? 4.455 13.733 5.903 1.00 97.19 92 PHE A N 1
ATOM 692 C CA . PHE A 1 92 ? 5.113 14.479 4.843 1.00 97.19 92 PHE A CA 1
ATOM 693 C C . PHE A 1 92 ? 4.505 14.149 3.493 1.00 97.19 92 PHE A C 1
ATOM 695 O O . PHE A 1 92 ? 4.094 13.023 3.233 1.00 97.19 92 PHE A O 1
ATOM 702 N N . PHE A 1 93 ? 4.493 15.155 2.630 1.00 98.19 93 PHE A N 1
ATOM 703 C CA . PHE A 1 93 ? 4.052 15.068 1.250 1.00 98.19 93 PHE A CA 1
ATOM 704 C C . PHE A 1 93 ? 5.238 15.351 0.329 1.00 98.19 93 PHE A C 1
ATOM 706 O O . PHE A 1 93 ? 5.920 16.366 0.499 1.00 98.19 93 PHE A O 1
ATOM 713 N N . ALA A 1 94 ? 5.455 14.494 -0.659 1.00 97.88 94 ALA A N 1
ATOM 714 C CA . ALA A 1 94 ? 6.336 14.724 -1.790 1.00 97.88 94 ALA A CA 1
ATOM 715 C C . ALA A 1 94 ? 5.488 14.911 -3.054 1.00 97.88 94 ALA A C 1
ATOM 717 O O . ALA A 1 94 ? 4.643 14.072 -3.369 1.00 97.88 94 ALA A O 1
ATOM 718 N N . ASP A 1 95 ? 5.712 15.998 -3.795 1.00 95.44 95 ASP A N 1
ATOM 719 C CA . ASP A 1 95 ? 5.153 16.104 -5.147 1.00 95.44 95 ASP A CA 1
ATOM 720 C C . ASP A 1 95 ? 5.857 15.138 -6.121 1.00 95.44 95 ASP A C 1
ATOM 722 O O . ASP A 1 95 ? 6.883 14.544 -5.788 1.00 95.44 95 ASP A O 1
ATOM 726 N N . ALA A 1 96 ? 5.345 15.008 -7.349 1.00 88.25 96 ALA A N 1
ATOM 727 C CA . ALA A 1 96 ? 5.946 14.160 -8.388 1.00 88.25 96 ALA A CA 1
ATOM 728 C C . ALA A 1 96 ? 7.427 14.498 -8.666 1.00 88.25 96 ALA A C 1
ATOM 730 O O . ALA A 1 96 ? 8.247 13.639 -9.008 1.00 88.25 96 ALA A O 1
ATOM 731 N N . GLY A 1 97 ? 7.803 15.766 -8.464 1.00 87.25 97 GLY A N 1
ATOM 732 C CA . GLY A 1 97 ? 9.175 16.251 -8.564 1.00 87.25 97 GLY A CA 1
ATOM 733 C C . GLY A 1 97 ? 10.078 15.770 -7.426 1.00 87.25 97 GLY A C 1
ATOM 734 O O . GLY A 1 97 ? 11.291 15.704 -7.617 1.00 87.25 97 GLY A O 1
ATOM 735 N N . GLY A 1 98 ? 9.518 15.326 -6.301 1.00 89.75 98 GLY A N 1
ATOM 736 C CA . GLY A 1 98 ? 10.226 14.949 -5.076 1.00 89.75 98 GLY A CA 1
ATOM 737 C C . GLY A 1 98 ? 10.368 16.106 -4.084 1.00 89.75 98 GLY A C 1
ATOM 738 O O . GLY A 1 98 ? 11.116 16.003 -3.114 1.00 89.75 98 GLY A O 1
ATOM 739 N N . LYS A 1 99 ? 9.688 17.238 -4.305 1.00 94.50 99 LYS A N 1
ATOM 740 C CA . LYS A 1 99 ? 9.741 18.368 -3.376 1.00 94.50 99 LYS A CA 1
ATOM 741 C C . LYS A 1 99 ? 8.908 18.057 -2.138 1.00 94.50 99 LYS A C 1
ATOM 743 O O . LYS A 1 99 ? 7.697 17.862 -2.220 1.00 94.50 99 LYS A O 1
ATOM 748 N N . LEU A 1 100 ? 9.565 18.105 -0.983 1.00 96.81 100 LEU A N 1
ATOM 749 C CA . LEU A 1 100 ? 8.955 17.771 0.299 1.00 96.81 100 LEU A CA 1
ATOM 750 C C . LEU A 1 100 ? 8.229 18.960 0.945 1.00 96.81 100 LEU A C 1
ATOM 752 O O . LEU A 1 100 ? 8.731 20.087 0.969 1.00 96.81 100 LEU A O 1
ATOM 756 N N . THR A 1 101 ? 7.070 18.680 1.537 1.00 95.94 101 THR A N 1
ATOM 757 C CA . THR A 1 101 ? 6.264 19.588 2.364 1.00 95.94 101 THR A CA 1
ATOM 758 C C . THR A 1 101 ? 5.829 18.858 3.635 1.00 95.94 101 THR A C 1
ATOM 760 O O . THR A 1 101 ? 5.405 17.709 3.573 1.00 95.94 101 THR A O 1
ATOM 763 N N . ALA A 1 102 ? 5.921 19.512 4.795 1.00 94.88 102 ALA A N 1
ATOM 764 C CA . ALA A 1 102 ? 5.371 18.965 6.035 1.00 94.88 102 ALA A CA 1
ATOM 765 C C . ALA A 1 102 ? 3.844 19.105 6.044 1.00 94.88 102 ALA A C 1
ATOM 767 O O . ALA A 1 102 ? 3.325 20.186 5.757 1.00 94.88 102 ALA A O 1
ATOM 768 N N . MET A 1 103 ? 3.143 18.024 6.377 1.00 95.38 103 MET A N 1
ATOM 769 C CA . MET A 1 103 ? 1.688 18.009 6.550 1.00 95.38 103 MET A CA 1
ATOM 770 C C . MET A 1 103 ? 1.328 18.272 8.014 1.00 95.38 103 MET A C 1
ATOM 772 O O . MET A 1 103 ? 0.509 19.140 8.312 1.00 95.38 103 MET A O 1
ATOM 776 N N . ALA A 1 104 ? 1.981 17.539 8.915 1.00 92.00 104 ALA A N 1
ATOM 777 C CA . ALA A 1 104 ? 1.869 17.664 10.361 1.00 92.00 104 ALA A CA 1
ATOM 778 C C . ALA A 1 104 ? 3.127 17.114 11.027 1.00 92.00 104 ALA A C 1
ATOM 780 O O . ALA A 1 104 ? 3.650 16.095 10.587 1.00 92.00 104 ALA A O 1
ATOM 781 N N . ARG A 1 105 ? 3.593 17.750 12.102 1.00 90.38 105 ARG A N 1
ATOM 782 C CA . ARG A 1 105 ? 4.735 17.275 12.894 1.00 90.38 105 ARG A CA 1
ATOM 783 C C . ARG A 1 105 ? 4.411 17.349 14.374 1.00 90.38 105 ARG A C 1
ATOM 785 O O . ARG A 1 105 ? 3.682 18.251 14.798 1.00 90.38 105 ARG A O 1
ATOM 792 N N . THR A 1 106 ? 5.003 16.463 15.168 1.00 85.44 106 THR A N 1
ATOM 793 C CA . THR A 1 106 ? 4.979 16.588 16.625 1.00 85.44 106 THR A CA 1
ATOM 794 C C . THR A 1 106 ? 5.378 18.003 17.053 1.00 85.44 106 THR A C 1
ATOM 796 O O . THR A 1 106 ? 6.391 18.555 16.618 1.00 85.44 106 THR A O 1
ATOM 799 N N . GLY A 1 107 ? 4.558 18.604 17.915 1.00 82.69 107 GLY A N 1
ATOM 800 C CA . GLY A 1 107 ? 4.755 19.957 18.436 1.00 82.69 107 GLY A CA 1
ATOM 801 C C . GLY A 1 107 ? 4.162 21.082 17.581 1.00 82.69 107 GLY A C 1
ATOM 802 O O . GLY A 1 107 ? 4.042 22.205 18.081 1.00 82.69 107 GLY A O 1
ATOM 803 N N . ASP A 1 108 ? 3.731 20.819 16.341 1.00 88.00 108 ASP A N 1
ATOM 804 C CA . ASP A 1 108 ? 2.943 21.794 15.582 1.00 88.00 108 ASP A CA 1
ATOM 805 C C . ASP A 1 108 ? 1.597 22.055 16.289 1.00 88.00 108 ASP A C 1
ATOM 807 O O . ASP A 1 108 ? 1.069 21.222 17.033 1.00 88.00 108 ASP A O 1
ATOM 811 N N . LYS A 1 109 ? 1.015 23.241 16.082 1.00 89.81 109 LYS A N 1
ATOM 812 C CA . LYS A 1 109 ? -0.327 23.541 16.600 1.00 89.81 109 LYS A CA 1
ATOM 813 C C . LYS A 1 109 ? -1.372 22.743 15.832 1.00 89.81 109 LYS A C 1
ATOM 815 O O . LYS A 1 109 ? -1.343 22.730 14.604 1.00 89.81 109 LYS A O 1
ATOM 820 N N . ALA A 1 110 ? -2.314 22.136 16.553 1.00 90.81 110 ALA A N 1
ATOM 821 C CA . ALA A 1 110 ? -3.443 21.482 15.909 1.00 90.81 110 ALA A CA 1
ATOM 822 C C . ALA A 1 110 ? -4.282 22.520 15.125 1.00 90.81 110 ALA A C 1
ATOM 824 O O . ALA A 1 110 ? -4.370 23.687 15.531 1.00 90.81 110 ALA A O 1
ATOM 825 N N . PRO A 1 111 ? -4.867 22.149 13.974 1.00 93.81 111 PRO A N 1
ATOM 826 C CA . PRO A 1 111 ? -5.693 23.067 13.201 1.00 93.81 111 PRO A CA 1
ATOM 827 C C . PRO A 1 111 ? -7.006 23.410 13.932 1.00 93.81 111 PRO A C 1
ATOM 829 O O . PRO A 1 111 ? -7.473 22.640 14.774 1.00 93.81 111 PRO A O 1
ATOM 832 N N . PRO A 1 112 ? -7.646 24.557 13.624 1.00 92.19 112 PRO A N 1
ATOM 833 C CA . PRO A 1 112 ? -8.980 24.866 14.133 1.00 92.19 112 PRO A CA 1
ATOM 834 C C . PRO A 1 112 ? -9.991 23.739 13.837 1.00 92.19 112 PRO A C 1
ATOM 836 O O . PRO A 1 112 ? -9.906 23.116 12.778 1.00 92.19 112 PRO A O 1
ATOM 839 N N . PRO A 1 113 ? -10.972 23.496 14.726 1.00 91.88 113 PRO A N 1
ATOM 840 C CA . PRO A 1 113 ? -11.271 24.255 15.945 1.00 91.88 113 PRO A CA 1
ATOM 841 C C . PRO A 1 113 ? -10.381 23.909 17.154 1.00 91.88 113 PRO A C 1
ATOM 843 O O . PRO A 1 113 ? -10.615 24.431 18.240 1.00 91.88 113 PRO A O 1
ATOM 846 N N . ASP A 1 114 ? -9.368 23.058 16.987 1.00 87.19 114 ASP A N 1
ATOM 847 C CA . ASP A 1 114 ? -8.571 22.494 18.080 1.00 87.19 114 ASP A CA 1
ATOM 848 C C . ASP A 1 114 ? -7.229 23.203 18.336 1.00 87.19 114 ASP A C 1
ATOM 850 O O . ASP A 1 114 ? -6.287 22.667 18.908 1.00 87.19 114 ASP A O 1
ATOM 854 N N . ASN A 1 115 ? -7.114 24.466 17.948 1.00 86.44 115 ASN A N 1
ATOM 855 C CA . ASN A 1 115 ? -5.852 25.210 17.976 1.00 86.44 115 ASN A CA 1
ATOM 856 C C . ASN A 1 115 ? -5.287 25.514 19.379 1.00 86.44 115 ASN A C 1
ATOM 858 O O . ASN A 1 115 ? -4.231 26.145 19.499 1.00 86.44 115 ASN A O 1
ATOM 862 N N . ALA A 1 116 ? -5.973 25.086 20.442 1.00 85.94 116 ALA A N 1
ATOM 863 C CA . ALA A 1 116 ? -5.428 25.079 21.794 1.00 85.94 116 ALA A CA 1
ATOM 864 C C . ALA A 1 116 ? -4.399 23.948 21.983 1.00 85.94 116 ALA A C 1
ATOM 866 O O . ALA A 1 116 ? -3.360 24.189 22.611 1.00 85.94 116 ALA A O 1
ATOM 867 N N . ALA A 1 117 ? -4.659 22.776 21.397 1.00 87.38 117 ALA A N 1
ATOM 868 C CA . ALA A 1 117 ? -3.818 21.591 21.487 1.00 87.38 117 ALA A CA 1
ATOM 869 C C . ALA A 1 117 ? -2.567 21.686 20.597 1.00 87.38 117 ALA A C 1
ATOM 871 O O . ALA A 1 117 ? -2.431 22.556 19.723 1.00 87.38 117 ALA A O 1
ATOM 872 N N . THR A 1 118 ? -1.629 20.774 20.825 1.00 88.75 118 THR A N 1
ATOM 873 C CA . THR A 1 118 ? -0.514 20.497 19.904 1.00 88.75 118 THR A CA 1
ATOM 874 C C . THR A 1 118 ? -0.657 19.108 19.308 1.00 88.75 118 THR A C 1
ATOM 876 O O . THR A 1 118 ? -1.193 18.213 19.955 1.00 88.75 118 THR A O 1
ATOM 879 N N . LEU A 1 119 ? -0.146 18.908 18.099 1.00 88.62 119 LEU A N 1
ATOM 880 C CA . LEU A 1 119 ? -0.016 17.574 17.528 1.00 88.62 119 LEU A CA 1
ATOM 881 C C . LEU A 1 119 ? 1.009 16.775 18.345 1.00 88.62 119 LEU A C 1
ATOM 883 O O . LEU A 1 119 ? 2.092 17.275 18.664 1.00 88.62 119 LEU A O 1
ATOM 887 N N . GLY A 1 120 ? 0.604 15.574 18.750 1.00 78.00 120 GLY A N 1
ATOM 888 C CA . GLY A 1 120 ? 1.299 14.722 19.709 1.00 78.00 120 GLY A CA 1
ATOM 889 C C . GLY A 1 120 ? 2.506 13.985 19.130 1.00 78.00 120 GLY A C 1
ATOM 890 O O . GLY A 1 120 ? 2.930 14.235 18.004 1.00 78.00 120 GLY A O 1
ATOM 891 N N . PHE A 1 121 ? 3.076 13.088 19.940 1.00 71.94 121 PHE A N 1
ATOM 892 C CA . PHE A 1 121 ? 4.331 12.382 19.642 1.00 71.94 121 PHE A CA 1
ATOM 893 C C . PHE A 1 121 ? 4.207 11.342 18.522 1.00 71.94 121 PHE A C 1
ATOM 895 O O . PHE A 1 121 ? 5.147 11.187 17.757 1.00 71.94 121 PHE A O 1
ATOM 902 N N . ILE A 1 122 ? 3.061 10.660 18.441 1.00 70.62 122 ILE A N 1
ATOM 903 C CA . ILE A 1 122 ? 2.831 9.525 17.535 1.00 70.62 122 ILE A CA 1
ATOM 904 C C . ILE A 1 122 ? 1.785 9.919 16.487 1.00 70.62 122 ILE A C 1
ATOM 906 O O . ILE A 1 122 ? 0.693 10.386 16.856 1.00 70.62 122 ILE A O 1
ATOM 910 N N . PHE A 1 123 ? 2.079 9.699 15.204 1.00 80.88 123 PHE A N 1
ATOM 911 C CA . PHE A 1 123 ? 1.033 9.548 14.194 1.00 80.88 123 PHE A CA 1
ATOM 912 C C . PHE A 1 123 ? 0.644 8.073 14.082 1.00 80.88 123 PHE A C 1
ATOM 914 O O . PHE A 1 123 ? 1.431 7.161 14.285 1.00 80.88 123 PHE A O 1
ATOM 921 N N . LEU A 1 124 ? -0.624 7.820 13.796 1.00 82.12 124 LEU A N 1
ATOM 922 C CA . LEU A 1 124 ? -1.167 6.471 13.723 1.00 82.12 124 LEU A CA 1
ATOM 923 C C . LEU A 1 124 ? -1.233 6.076 12.249 1.00 82.12 124 LEU A C 1
ATOM 925 O O . LEU A 1 124 ? -2.289 6.161 11.615 1.00 82.12 124 LEU A O 1
ATOM 929 N N . GLY A 1 125 ? -0.064 5.720 11.707 1.00 76.62 125 GLY A N 1
ATOM 930 C CA . GLY A 1 125 ? 0.127 5.292 10.322 1.00 76.62 125 GLY A CA 1
ATOM 931 C C . GLY A 1 125 ? -0.755 4.104 9.928 1.00 76.62 125 GLY A C 1
ATOM 932 O O . GLY A 1 125 ? -1.388 3.458 10.752 1.00 76.62 125 GLY A O 1
ATOM 933 N N . VAL A 1 126 ? -0.902 3.772 8.656 1.00 86.38 126 VAL A N 1
ATOM 934 C CA . VAL A 1 126 ? -0.282 4.370 7.470 1.00 86.38 126 VAL A CA 1
ATOM 935 C C . VAL A 1 126 ? -1.087 5.596 6.998 1.00 86.38 126 VAL A C 1
ATOM 937 O O . VAL A 1 126 ? -2.315 5.598 7.090 1.00 86.38 126 VAL A O 1
ATOM 940 N N . VAL A 1 127 ? -0.423 6.646 6.496 1.00 91.94 127 VAL A N 1
ATOM 941 C CA . VAL A 1 127 ? -1.092 7.818 5.883 1.00 91.94 127 VAL A CA 1
ATOM 942 C C . VAL A 1 127 ? -1.499 7.479 4.450 1.00 91.94 127 VAL A C 1
ATOM 944 O O . VAL A 1 127 ? -0.667 6.998 3.692 1.00 91.94 127 VAL A O 1
ATOM 947 N N . THR A 1 128 ? -2.742 7.761 4.056 1.00 95.88 128 THR A N 1
ATOM 948 C CA . THR A 1 128 ? -3.250 7.444 2.703 1.00 95.88 128 THR A CA 1
ATOM 949 C C . THR A 1 128 ? -3.550 8.685 1.877 1.00 95.88 128 THR A C 1
ATOM 951 O O . THR A 1 128 ? -3.793 9.746 2.455 1.00 95.88 128 THR A O 1
ATOM 954 N N . LEU A 1 129 ? -3.539 8.569 0.544 1.00 97.00 129 LEU A N 1
ATOM 955 C CA . LEU A 1 129 ? -3.641 9.685 -0.399 1.00 97.00 129 LEU A CA 1
ATOM 956 C C . LEU A 1 129 ? -4.537 9.311 -1.583 1.00 97.00 129 LEU A C 1
ATOM 958 O O . LEU A 1 129 ? -4.325 8.294 -2.224 1.00 97.00 129 LEU A O 1
ATOM 962 N N . ASN A 1 130 ? -5.491 10.170 -1.939 1.00 97.44 130 ASN A N 1
ATOM 963 C CA . ASN A 1 130 ? -6.266 9.977 -3.167 1.00 97.44 130 ASN A CA 1
ATOM 964 C C . ASN A 1 130 ? -5.662 10.715 -4.380 1.00 97.44 130 ASN A C 1
ATOM 966 O O . ASN A 1 130 ? -4.757 11.550 -4.255 1.00 97.44 130 ASN A O 1
ATOM 970 N N . ASP A 1 131 ? -6.207 10.467 -5.573 1.00 96.50 131 ASP A N 1
ATOM 971 C CA . ASP A 1 131 ? -5.728 11.073 -6.827 1.00 96.50 131 ASP A CA 1
ATOM 972 C C . ASP A 1 131 ? -5.951 12.594 -6.899 1.00 96.50 131 ASP A C 1
ATOM 974 O O . ASP A 1 131 ? -5.302 13.286 -7.679 1.00 96.50 131 ASP A O 1
ATOM 978 N N . ALA A 1 132 ? -6.814 13.152 -6.042 1.00 96.12 132 ALA A N 1
ATOM 979 C CA . ALA A 1 132 ? -6.986 14.599 -5.903 1.00 96.12 132 ALA A CA 1
ATOM 980 C C . ALA A 1 132 ? -5.910 15.258 -5.016 1.00 96.12 132 ALA A C 1
ATOM 982 O O . ALA A 1 132 ? -5.952 16.471 -4.796 1.00 96.12 132 ALA A O 1
ATOM 983 N N . GLY A 1 133 ? -4.967 14.479 -4.477 1.00 96.81 133 GLY A N 1
ATOM 984 C CA . GLY A 1 133 ? -3.925 14.978 -3.587 1.00 96.81 133 GLY A CA 1
ATOM 985 C C . GLY A 1 133 ? -4.428 15.273 -2.168 1.00 96.81 133 GLY A C 1
ATOM 986 O O . GLY A 1 133 ? -3.866 16.125 -1.475 1.00 96.81 133 GLY A O 1
ATOM 987 N N . VAL A 1 134 ? -5.511 14.615 -1.742 1.00 97.94 134 VAL A N 1
ATOM 988 C CA . VAL A 1 134 ? -6.061 14.725 -0.386 1.00 97.94 134 VAL A CA 1
ATOM 989 C C . VAL A 1 134 ? -5.644 13.508 0.423 1.00 97.94 134 VAL A C 1
ATOM 991 O O . VAL A 1 134 ? -5.873 12.380 -0.009 1.00 97.94 134 VAL A O 1
ATOM 994 N N . ALA A 1 135 ? -5.067 13.736 1.602 1.00 98.06 135 ALA A N 1
ATOM 995 C CA . ALA A 1 135 ? -4.599 12.675 2.483 1.00 98.06 135 ALA A CA 1
ATOM 996 C C . ALA A 1 135 ? -5.417 12.567 3.772 1.00 98.06 135 ALA A C 1
ATOM 998 O O . ALA A 1 135 ? -5.850 13.583 4.327 1.00 98.06 135 ALA A O 1
ATOM 999 N N . ALA A 1 136 ? -5.595 11.337 4.259 1.00 97.56 136 ALA A N 1
ATOM 1000 C CA . ALA A 1 136 ? -6.189 11.046 5.561 1.00 97.56 136 ALA A CA 1
ATOM 1001 C C . ALA A 1 136 ? -5.096 10.752 6.589 1.00 97.56 136 ALA A C 1
ATOM 1003 O O . ALA A 1 136 ? -4.208 9.934 6.361 1.00 97.56 136 ALA A O 1
ATOM 1004 N N . VAL A 1 137 ? -5.166 11.443 7.724 1.00 95.75 137 VAL A N 1
ATOM 1005 C CA . VAL A 1 137 ? -4.087 11.493 8.712 1.00 95.75 137 VAL A CA 1
ATOM 1006 C C . VAL A 1 137 ? -4.679 11.292 10.105 1.00 95.75 137 VAL A C 1
ATOM 1008 O O . VAL A 1 137 ? -5.578 12.033 10.497 1.00 95.75 137 VAL A O 1
ATOM 1011 N N . ALA A 1 138 ? -4.181 10.317 10.866 1.00 93.00 138 ALA A N 1
ATOM 1012 C CA . ALA A 1 138 ? -4.533 10.128 12.274 1.00 93.00 138 ALA A CA 1
ATOM 1013 C C . ALA A 1 138 ? -3.329 10.477 13.154 1.00 93.00 138 ALA A C 1
ATOM 1015 O O . ALA A 1 138 ? -2.244 9.944 12.947 1.00 93.00 138 ALA A O 1
ATOM 1016 N N . ILE A 1 139 ? -3.490 11.401 14.105 1.00 88.94 139 ILE A N 1
ATOM 1017 C CA . ILE A 1 139 ? -2.391 11.865 14.976 1.00 88.94 139 ILE A CA 1
ATOM 1018 C C . ILE A 1 139 ? -2.917 12.107 16.385 1.00 88.94 139 ILE A C 1
ATOM 1020 O O . ILE A 1 139 ? -4.041 12.590 16.571 1.00 88.94 139 ILE A O 1
ATOM 1024 N N . HIS A 1 140 ? -2.088 11.797 17.382 1.00 85.81 140 HIS A N 1
ATOM 1025 C CA . HIS A 1 140 ? -2.338 12.171 18.771 1.00 85.81 140 HIS A CA 1
ATOM 1026 C C . HIS A 1 140 ? -2.488 13.674 18.980 1.00 85.81 140 HIS A C 1
ATOM 1028 O O . HIS A 1 140 ? -1.940 14.500 18.250 1.00 85.81 140 HIS A O 1
ATOM 1034 N N . ARG A 1 141 ? -3.227 14.027 20.027 1.00 85.50 141 ARG A N 1
ATOM 1035 C CA . ARG A 1 141 ? -3.385 15.402 20.501 1.00 85.50 141 ARG A CA 1
ATOM 1036 C C . ARG A 1 141 ? -2.733 15.506 21.871 1.00 85.50 141 ARG A C 1
ATOM 1038 O O . ARG A 1 141 ? -2.917 14.625 22.705 1.00 85.50 141 ARG A O 1
ATOM 1045 N N . ASP A 1 142 ? -1.998 16.587 22.093 1.00 73.00 142 ASP A N 1
ATOM 1046 C CA . ASP A 1 142 ? -1.241 16.844 23.318 1.00 73.00 142 ASP A CA 1
ATOM 1047 C C . ASP A 1 142 ? -0.231 15.721 23.650 1.00 73.00 142 ASP A C 1
ATOM 1049 O O . ASP A 1 142 ? 0.180 14.940 22.789 1.00 73.00 142 ASP A O 1
ATOM 1053 N N . GLY A 1 143 ? 0.273 15.695 24.887 1.00 58.12 143 GLY A N 1
ATOM 1054 C CA . GLY A 1 143 ? 1.208 14.665 25.330 1.00 58.12 143 GLY A CA 1
ATOM 1055 C C . GLY A 1 143 ? 0.531 13.300 25.465 1.00 58.12 143 GLY A C 1
ATOM 1056 O O . GLY A 1 143 ? -0.510 13.178 26.108 1.00 58.12 143 GLY A O 1
ATOM 1057 N N . PHE A 1 144 ? 1.163 12.262 24.922 1.00 56.66 144 PHE A N 1
ATOM 1058 C CA . PHE A 1 144 ? 0.803 10.874 25.200 1.00 56.66 144 PHE A CA 1
ATOM 1059 C C . PHE A 1 144 ? 1.106 10.526 26.667 1.00 56.66 144 PHE A C 1
ATOM 1061 O O . PHE A 1 144 ? 2.141 10.918 27.208 1.00 56.66 144 PHE A O 1
ATOM 1068 N N . SER A 1 145 ? 0.213 9.773 27.316 1.00 49.59 145 SER A N 1
ATOM 1069 C CA . SER A 1 145 ? 0.447 9.244 28.665 1.00 49.59 145 SER A CA 1
ATOM 1070 C C . SER A 1 145 ? 0.247 7.734 28.685 1.00 49.59 145 SER A C 1
ATOM 1072 O O . SER A 1 145 ? -0.857 7.221 28.519 1.00 49.59 145 SER A O 1
ATOM 1074 N N . PHE A 1 146 ? 1.331 7.002 28.899 1.00 46.97 146 PHE A N 1
ATOM 1075 C CA . PHE A 1 146 ? 1.280 5.573 29.181 1.00 46.97 146 PHE A CA 1
ATOM 1076 C C . PHE A 1 146 ? 0.881 5.359 30.658 1.00 46.97 146 PHE A C 1
ATOM 1078 O O . PHE A 1 146 ? 1.323 6.146 31.502 1.00 46.97 146 PHE A O 1
ATOM 1085 N N . PRO A 1 147 ? 0.067 4.346 31.028 1.00 48.28 147 PRO A N 1
ATOM 1086 C CA . PRO A 1 147 ? -0.394 3.193 30.243 1.00 48.28 147 PRO A CA 1
ATOM 1087 C C . PRO A 1 147 ? -1.834 3.325 29.695 1.00 48.28 147 PRO A C 1
ATOM 1089 O O . PRO A 1 147 ? -2.704 2.518 30.030 1.00 48.28 147 PRO A O 1
ATOM 1092 N N . THR A 1 148 ? -2.126 4.335 28.867 1.00 58.12 148 THR A N 1
ATOM 1093 C CA . THR A 1 148 ? -3.408 4.400 28.132 1.00 58.12 148 THR A CA 1
ATOM 1094 C C . THR A 1 148 ? -3.387 3.532 26.865 1.00 58.12 148 THR A C 1
ATOM 1096 O O . THR A 1 148 ? -2.332 3.080 26.422 1.00 58.12 148 THR A O 1
ATOM 1099 N N . LEU A 1 149 ? -4.566 3.248 26.296 1.00 68.50 149 LEU A N 1
ATOM 1100 C CA . LEU A 1 149 ? -4.674 2.587 24.990 1.00 68.50 149 LEU A CA 1
ATOM 1101 C C . LEU A 1 149 ? -4.006 3.470 23.926 1.00 68.50 149 LEU A C 1
ATOM 1103 O O . LEU A 1 149 ? -4.310 4.658 23.855 1.00 68.50 149 LEU A O 1
ATOM 1107 N N . PHE A 1 150 ? -3.141 2.887 23.089 1.00 70.81 150 PHE A N 1
ATOM 1108 C CA . PHE A 1 150 ? -2.314 3.625 22.123 1.00 70.81 150 PHE A CA 1
ATOM 1109 C C . PHE A 1 150 ? -3.097 4.551 21.191 1.00 70.81 150 PHE A C 1
ATOM 1111 O O . PHE A 1 150 ? -2.551 5.553 20.767 1.00 70.81 150 PHE A O 1
ATOM 1118 N N . GLU A 1 151 ? -4.350 4.244 20.863 1.00 80.88 151 GLU A N 1
ATOM 1119 C CA . GLU A 1 151 ? -5.155 5.035 19.922 1.00 80.88 151 GLU A CA 1
ATOM 1120 C C . GLU A 1 151 ? -6.010 6.104 20.629 1.00 80.88 151 GLU A C 1
ATOM 1122 O O . GLU A 1 151 ? -6.619 6.944 19.974 1.00 80.88 151 GLU A O 1
ATOM 1127 N N . SER A 1 152 ? -6.087 6.095 21.964 1.00 83.00 152 SER A N 1
ATOM 1128 C CA . SER A 1 152 ? -6.955 7.007 22.718 1.00 83.00 152 SER A CA 1
ATOM 1129 C C . SER A 1 152 ? -6.450 8.445 22.671 1.00 83.00 152 SER A C 1
ATOM 1131 O O . SER A 1 152 ? -5.287 8.708 22.947 1.00 83.00 152 SER A O 1
ATOM 1133 N N . GLY A 1 153 ? -7.346 9.397 22.409 1.00 85.50 153 GLY A N 1
ATOM 1134 C CA . GLY A 1 153 ? -7.010 10.822 22.348 1.00 85.50 153 GLY A CA 1
ATOM 1135 C C . GLY A 1 153 ? -6.533 11.313 20.977 1.00 85.50 153 GLY A C 1
ATOM 1136 O O . GLY A 1 153 ? -6.358 12.519 20.799 1.00 85.50 153 GLY A O 1
ATOM 1137 N N . SER A 1 154 ? -6.384 10.430 19.987 1.00 89.69 154 SER A N 1
ATOM 1138 C CA . SER A 1 154 ? -6.029 10.818 18.620 1.00 89.69 154 SER A CA 1
ATOM 1139 C C . SER A 1 154 ? -7.216 11.396 17.841 1.00 89.69 154 SER A C 1
ATOM 1141 O O . SER A 1 154 ? -8.376 11.047 18.071 1.00 89.69 154 SER A O 1
ATOM 1143 N N . GLY A 1 155 ? -6.919 12.307 16.914 1.00 93.94 155 GLY A N 1
ATOM 1144 C CA . GLY A 1 155 ? -7.884 12.890 15.978 1.00 93.94 155 GLY A CA 1
ATOM 1145 C C . GLY A 1 155 ? -7.671 12.405 14.545 1.00 93.94 155 GLY A C 1
ATOM 1146 O O . GLY A 1 155 ? -6.581 11.951 14.196 1.00 93.94 155 GLY A O 1
ATOM 1147 N N . LEU A 1 156 ? -8.709 12.544 13.718 1.00 96.69 156 LEU A N 1
ATOM 1148 C CA . LEU A 1 156 ? -8.667 12.333 12.271 1.00 96.69 156 LEU A CA 1
ATOM 1149 C C . LEU A 1 156 ? -8.611 13.689 11.571 1.00 96.69 156 LEU A C 1
ATOM 1151 O O . LEU A 1 156 ? -9.398 14.589 11.876 1.00 96.69 156 LEU A O 1
ATOM 1155 N N . TYR A 1 157 ? -7.722 13.806 10.595 1.00 96.69 157 TYR A N 1
ATOM 1156 C CA . TYR A 1 157 ? -7.466 15.026 9.850 1.00 96.69 157 TYR A CA 1
ATOM 1157 C C . TYR A 1 157 ? -7.442 14.760 8.344 1.00 96.69 157 TYR A C 1
ATOM 1159 O O . TYR A 1 157 ? -7.093 13.668 7.889 1.00 96.69 157 TYR A O 1
ATOM 1167 N N . ARG A 1 158 ? -7.773 15.798 7.571 1.00 96.56 158 ARG A N 1
ATOM 1168 C CA . ARG A 1 158 ? -7.626 15.839 6.113 1.00 96.56 158 ARG A CA 1
ATOM 1169 C C . ARG A 1 158 ? -6.569 16.850 5.719 1.00 96.56 158 ARG A C 1
ATOM 1171 O O . ARG A 1 158 ? -6.696 18.030 6.047 1.00 96.56 158 ARG A O 1
ATOM 1178 N N . TYR A 1 159 ? -5.567 16.408 4.977 1.00 97.44 159 TYR A N 1
ATOM 1179 C CA . TYR A 1 159 ? -4.595 17.288 4.339 1.00 97.44 159 TYR A CA 1
ATOM 1180 C C . TYR A 1 159 ? -4.940 17.476 2.863 1.00 97.44 159 TYR A C 1
ATOM 1182 O O . TYR A 1 159 ? -5.295 16.509 2.200 1.00 97.44 159 TYR A O 1
ATOM 1190 N N . SER A 1 160 ? -4.814 18.693 2.333 1.00 96.81 160 SER A N 1
ATOM 1191 C CA . SER A 1 160 ? -4.947 18.971 0.896 1.00 96.81 160 SER A CA 1
ATOM 1192 C C . SER A 1 160 ? -3.635 19.495 0.328 1.00 96.81 160 SER A C 1
ATOM 1194 O O . SER A 1 160 ? -3.131 20.530 0.769 1.00 96.81 160 SER A O 1
ATOM 1196 N N . SER A 1 161 ? -3.092 18.814 -0.683 1.00 95.19 161 SER A N 1
ATOM 1197 C CA . SER A 1 161 ? -1.870 19.248 -1.367 1.00 95.19 161 SER A CA 1
ATOM 1198 C C . SER A 1 161 ? -2.071 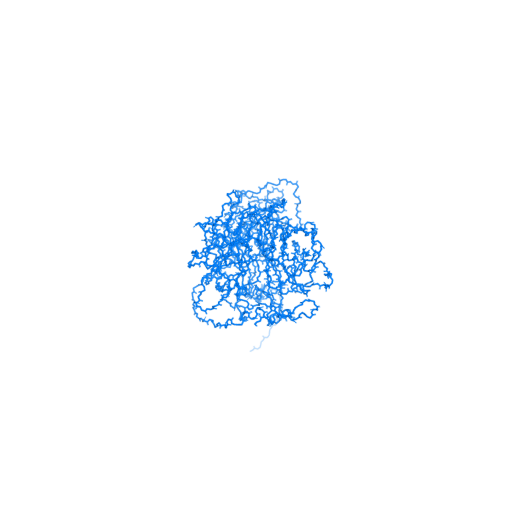20.528 -2.184 1.00 95.19 161 SER A C 1
ATOM 1200 O O . SER A 1 161 ? -1.125 21.288 -2.368 1.00 95.19 161 SER A O 1
ATOM 1202 N N . ALA A 1 162 ? -3.303 20.828 -2.612 1.00 94.31 162 ALA A N 1
ATOM 1203 C CA . ALA A 1 162 ? -3.610 22.003 -3.428 1.00 94.31 162 ALA A CA 1
ATOM 1204 C C . ALA A 1 162 ? -3.399 23.332 -2.681 1.00 94.31 162 ALA A C 1
ATOM 1206 O O . ALA A 1 162 ? -3.058 24.346 -3.289 1.00 94.31 162 ALA A O 1
ATOM 1207 N N . ASN A 1 163 ? -3.625 23.344 -1.365 1.00 94.62 163 ASN A N 1
ATOM 1208 C CA . ASN A 1 163 ? -3.455 24.529 -0.521 1.00 94.62 163 ASN A CA 1
ATOM 1209 C C . ASN A 1 163 ? -2.490 24.310 0.656 1.00 94.62 163 ASN A C 1
ATOM 1211 O O . ASN A 1 163 ? -2.261 25.242 1.427 1.00 94.62 163 ASN A O 1
ATOM 1215 N N . HIS A 1 164 ? -1.924 23.106 0.777 1.00 93.50 164 HIS A N 1
ATOM 1216 C CA . HIS A 1 164 ? -1.047 22.672 1.861 1.00 93.50 164 HIS A CA 1
ATOM 1217 C C . HIS A 1 164 ? -1.649 22.888 3.259 1.00 93.50 164 HIS A C 1
ATOM 1219 O O . HIS A 1 164 ? -0.949 23.307 4.182 1.00 93.50 164 HIS A O 1
ATOM 1225 N N . GLN A 1 165 ? -2.951 22.630 3.421 1.00 94.50 165 GLN A N 1
ATOM 1226 C CA . GLN A 1 165 ? -3.648 22.784 4.700 1.00 94.50 165 GLN A CA 1
ATOM 1227 C C . GLN A 1 165 ? -4.087 21.448 5.287 1.00 94.50 165 GLN A C 1
ATOM 1229 O O . GLN A 1 165 ? -4.652 20.608 4.588 1.00 94.50 165 GLN A O 1
ATOM 1234 N N . LEU A 1 166 ? -3.888 21.312 6.599 1.00 95.56 166 LEU A N 1
ATOM 1235 C CA . LEU A 1 166 ? -4.449 20.255 7.430 1.00 95.56 166 LEU A CA 1
ATOM 1236 C C . LEU A 1 166 ? -5.712 20.772 8.127 1.00 95.56 166 LEU A C 1
ATOM 1238 O O . LEU A 1 166 ? -5.679 21.829 8.755 1.00 95.56 166 LEU A O 1
ATOM 1242 N N . ASN A 1 167 ? -6.807 20.025 8.045 1.00 95.81 167 ASN A N 1
ATOM 1243 C CA . ASN A 1 167 ? -8.082 20.359 8.675 1.00 95.81 167 ASN A CA 1
ATOM 1244 C C . ASN A 1 167 ? -8.555 19.214 9.568 1.00 95.81 167 ASN A C 1
ATOM 1246 O O . ASN A 1 167 ? -8.336 18.046 9.250 1.00 95.81 167 ASN A O 1
ATOM 1250 N N . VAL A 1 168 ? -9.216 19.553 10.676 1.00 96.25 168 VAL A N 1
ATOM 1251 C CA . VAL A 1 168 ? -9.863 18.570 11.554 1.00 96.25 168 VAL A CA 1
ATOM 1252 C C . VAL A 1 168 ? -11.043 17.933 10.826 1.00 96.25 168 VAL A C 1
ATOM 1254 O O . VAL A 1 168 ? -11.911 18.650 10.337 1.00 96.25 168 VAL A O 1
ATOM 1257 N N . GLU A 1 169 ? -11.100 16.602 10.819 1.00 96.75 169 GLU A N 1
ATOM 1258 C CA . GLU A 1 169 ? -12.269 15.843 10.366 1.00 96.75 169 GLU A CA 1
ATOM 1259 C C . GLU A 1 169 ? -13.088 15.340 11.558 1.00 96.75 169 GLU A C 1
ATOM 1261 O O . GLU A 1 169 ? -14.288 15.593 11.643 1.00 96.75 169 GLU A O 1
ATOM 1266 N N . LEU A 1 170 ? -12.439 14.654 12.505 1.00 96.25 170 LEU A N 1
ATOM 1267 C CA . LEU A 1 170 ? -13.075 14.115 13.709 1.00 96.25 170 LEU A CA 1
ATOM 1268 C C . LEU A 1 170 ? -12.137 14.214 14.909 1.00 96.25 170 LEU A C 1
ATOM 1270 O O . LEU A 1 170 ? -10.934 13.983 14.801 1.00 96.25 170 LEU A O 1
ATOM 1274 N N . LEU A 1 171 ? -12.711 14.514 16.072 1.00 94.62 171 LEU A N 1
ATOM 1275 C CA . LEU A 1 171 ? -12.007 14.565 17.350 1.00 94.62 171 LEU A CA 1
ATOM 1276 C C . LEU A 1 171 ? -12.653 13.596 18.350 1.00 94.62 171 LEU A C 1
ATOM 1278 O O . LEU A 1 171 ? -13.859 13.340 18.257 1.00 94.62 171 LEU A O 1
ATOM 1282 N N . PRO A 1 172 ? -11.889 13.116 19.347 1.00 92.44 172 PRO A N 1
ATOM 1283 C CA . PRO A 1 172 ? -12.441 12.453 20.520 1.00 92.44 172 PRO A CA 1
ATOM 1284 C C . PRO A 1 172 ? -13.589 13.257 21.151 1.00 92.44 172 PRO A C 1
ATOM 1286 O O . PRO A 1 172 ? -13.520 14.485 21.244 1.00 92.44 172 PRO A O 1
ATOM 1289 N N . GLY A 1 173 ? -14.637 12.558 21.581 1.00 93.69 173 GLY A N 1
ATOM 1290 C CA . GLY A 1 173 ? -15.909 13.104 22.055 1.00 93.69 173 GLY A CA 1
ATOM 1291 C C . GLY A 1 173 ? -16.974 13.270 20.966 1.00 93.69 173 GLY A C 1
ATOM 1292 O O . GLY A 1 173 ? -18.104 13.641 21.276 1.00 93.69 173 GLY A O 1
ATOM 1293 N N . ALA A 1 174 ? -16.652 13.016 19.693 1.00 95.81 174 ALA A N 1
ATOM 1294 C CA . ALA A 1 174 ? -17.657 12.970 18.634 1.00 95.81 174 ALA A CA 1
ATOM 1295 C C . ALA A 1 174 ? -18.595 11.757 18.815 1.00 95.81 174 ALA A C 1
ATOM 1297 O O . ALA A 1 174 ? -18.127 10.687 19.206 1.00 95.81 174 ALA A O 1
ATOM 1298 N N . PRO A 1 175 ? -19.897 11.872 18.496 1.00 97.06 175 PRO A N 1
ATOM 1299 C CA . PRO A 1 175 ? -20.835 10.764 18.650 1.00 97.06 175 PRO A CA 1
ATOM 1300 C C . PRO A 1 175 ? -20.510 9.619 17.681 1.00 97.06 175 PRO A C 1
ATOM 1302 O O . PRO A 1 175 ? -20.354 9.835 16.477 1.00 97.06 175 PRO A O 1
ATOM 1305 N N . ALA A 1 176 ? -20.477 8.386 18.185 1.00 96.75 176 ALA A N 1
ATOM 1306 C CA . ALA A 1 176 ? -20.263 7.190 17.379 1.00 96.75 176 ALA A CA 1
ATOM 1307 C C . ALA A 1 176 ? -21.602 6.647 16.833 1.00 96.75 176 ALA A C 1
ATOM 1309 O O . ALA A 1 176 ? -22.509 6.319 17.612 1.00 96.75 176 ALA A O 1
ATOM 1310 N N . PRO A 1 177 ? -21.764 6.465 15.507 1.00 96.69 177 PRO A N 1
ATOM 1311 C CA . PRO A 1 177 ? -22.956 5.833 14.948 1.00 96.69 177 PRO A CA 1
ATOM 1312 C C . PRO A 1 177 ? -23.251 4.455 15.566 1.00 96.69 177 PRO A C 1
ATOM 1314 O O . PRO A 1 177 ? -22.414 3.550 15.588 1.00 96.69 177 PRO A O 1
ATOM 1317 N N . GLY A 1 178 ? -24.472 4.283 16.080 1.00 94.00 178 GLY A N 1
ATOM 1318 C CA . GLY A 1 178 ? -24.876 3.112 16.872 1.00 94.00 178 GLY A CA 1
ATOM 1319 C C . GLY A 1 178 ? -24.793 3.304 18.394 1.00 94.00 178 GLY A C 1
ATOM 1320 O O . GLY A 1 178 ? -25.144 2.377 19.117 1.00 94.00 178 GLY A O 1
ATOM 1321 N N . GLY A 1 179 ? -24.383 4.485 18.872 1.00 94.19 179 GLY A N 1
ATOM 1322 C CA . GLY A 1 179 ? -24.391 4.879 20.285 1.00 94.19 179 GLY A CA 1
ATOM 1323 C C . GLY A 1 179 ? -22.995 5.060 20.888 1.00 94.19 179 GLY A C 1
ATOM 1324 O O . GLY A 1 179 ? -22.030 4.461 20.405 1.00 94.19 179 GLY A O 1
ATOM 1325 N N . GLY A 1 180 ? -22.924 5.854 21.960 1.00 95.12 180 GLY A N 1
ATOM 1326 C CA . GLY A 1 180 ? -21.675 6.223 22.633 1.00 95.12 180 GLY A CA 1
ATOM 1327 C C . GLY A 1 180 ? -20.858 7.269 21.878 1.00 95.12 180 GLY A C 1
ATOM 1328 O O . GLY A 1 180 ? -21.307 7.794 20.855 1.00 95.12 180 GLY A O 1
ATOM 1329 N N . ASP A 1 181 ? -19.650 7.513 22.370 1.00 96.62 181 ASP A N 1
ATOM 1330 C CA . ASP A 1 181 ? -18.710 8.491 21.828 1.00 96.62 181 ASP A CA 1
ATOM 1331 C C . ASP A 1 181 ? -17.453 7.817 21.258 1.00 96.62 181 ASP A C 1
ATOM 1333 O O . ASP A 1 181 ? -17.097 6.692 21.616 1.00 96.62 181 ASP A O 1
ATOM 1337 N N . ILE A 1 182 ? -16.787 8.516 20.340 1.00 95.56 182 ILE A N 1
ATOM 1338 C CA . ILE A 1 182 ? -15.460 8.194 19.810 1.00 95.56 182 ILE A CA 1
ATOM 1339 C C . ILE A 1 182 ? -14.419 8.684 20.819 1.00 95.56 182 ILE A C 1
ATOM 1341 O O . ILE A 1 182 ? -14.388 9.865 21.145 1.00 95.56 182 ILE A O 1
ATOM 1345 N N . HIS A 1 183 ? -13.526 7.812 21.276 1.00 92.75 183 HIS A N 1
ATOM 1346 C CA . HIS A 1 183 ? -12.447 8.149 22.219 1.00 92.75 183 HIS A CA 1
ATOM 1347 C C . HIS A 1 183 ? -11.083 8.317 21.545 1.00 92.75 183 HIS A C 1
ATOM 1349 O O . HIS A 1 183 ? -10.168 8.891 22.133 1.00 92.75 183 HIS A O 1
ATOM 1355 N N . GLY A 1 184 ? -10.941 7.833 20.314 1.00 90.88 184 GLY A N 1
ATOM 1356 C CA . GLY A 1 184 ? -9.701 7.899 19.553 1.00 90.88 184 GLY A CA 1
ATOM 1357 C C . GLY A 1 184 ? -9.835 7.234 18.191 1.00 90.88 184 GLY A C 1
ATOM 1358 O O . GLY A 1 184 ? -10.682 6.359 17.999 1.00 90.88 184 GLY A O 1
ATOM 1359 N N . ILE A 1 185 ? -9.012 7.670 17.250 1.00 93.06 185 ILE A N 1
ATOM 1360 C CA . ILE A 1 185 ? -8.918 7.151 15.886 1.00 93.06 185 ILE A CA 1
ATOM 1361 C C . ILE A 1 185 ? -7.762 6.155 15.820 1.00 93.06 185 ILE A C 1
ATOM 1363 O O . ILE A 1 185 ? -6.681 6.412 16.342 1.00 93.06 185 ILE A O 1
ATOM 1367 N N . GLY A 1 186 ? -7.995 5.002 15.207 1.00 87.31 186 GLY A N 1
ATOM 1368 C CA . GLY A 1 186 ? -6.988 3.955 15.094 1.00 87.31 186 GLY A CA 1
ATOM 1369 C C . GLY A 1 186 ? -6.007 4.159 13.946 1.00 87.31 186 GLY A C 1
ATOM 1370 O O . GLY A 1 186 ? -6.148 5.078 13.139 1.00 87.31 186 GLY A O 1
ATOM 1371 N N . PHE A 1 187 ? -5.039 3.248 13.873 1.00 87.00 187 PHE A N 1
ATOM 1372 C CA . PHE A 1 187 ? -4.094 3.146 12.760 1.00 87.00 187 PHE A CA 1
ATOM 1373 C C . PHE A 1 187 ? -4.808 3.056 11.400 1.00 87.00 187 PHE A C 1
ATOM 1375 O O . PHE A 1 187 ? -5.866 2.428 11.274 1.00 87.00 187 PHE A O 1
ATOM 1382 N N . GLN A 1 188 ? -4.181 3.655 10.387 1.00 89.94 188 GLN A N 1
ATOM 1383 C CA . GLN A 1 188 ? -4.523 3.576 8.967 1.00 89.94 188 GLN A CA 1
ATOM 1384 C C . GLN A 1 188 ? -5.954 4.032 8.614 1.00 89.94 188 GLN A C 1
ATOM 1386 O O . GLN A 1 188 ? -6.789 3.223 8.193 1.00 89.94 188 GLN A O 1
ATOM 1391 N N . PRO A 1 189 ? -6.272 5.333 8.724 1.00 96.00 189 PRO A N 1
ATOM 1392 C CA . PRO A 1 189 ? -7.414 5.883 8.007 1.00 96.00 189 PRO A CA 1
ATOM 1393 C C . PRO A 1 189 ? -7.146 5.869 6.490 1.00 96.00 189 PRO A C 1
ATOM 1395 O O . PRO A 1 189 ? -6.093 6.309 6.029 1.00 96.00 189 PRO A O 1
ATOM 1398 N N . VAL A 1 190 ? -8.109 5.386 5.703 1.00 97.62 190 VAL A N 1
ATOM 1399 C CA . VAL A 1 190 ? -7.982 5.197 4.247 1.00 97.62 190 VAL A CA 1
ATOM 1400 C C . VAL A 1 190 ? -8.956 6.097 3.504 1.00 97.62 190 VAL A C 1
ATOM 1402 O O . VAL A 1 190 ? -10.157 6.006 3.747 1.00 97.62 190 VAL A O 1
ATOM 1405 N N . ILE A 1 191 ? -8.464 6.942 2.598 1.00 98.31 191 ILE A N 1
ATOM 1406 C CA . ILE A 1 191 ? -9.288 7.803 1.738 1.00 98.31 191 ILE A CA 1
ATOM 1407 C C . ILE A 1 191 ? -9.427 7.223 0.326 1.00 98.31 191 ILE A C 1
ATOM 1409 O O . ILE A 1 191 ? -8.443 6.797 -0.262 1.00 98.31 191 ILE A O 1
ATOM 1413 N N . ASN A 1 192 ? -10.638 7.242 -0.238 1.00 98.00 192 ASN A N 1
ATOM 1414 C CA . ASN A 1 192 ? -10.867 6.908 -1.650 1.00 98.00 192 ASN A CA 1
ATOM 1415 C C . ASN A 1 192 ? -10.970 8.161 -2.548 1.00 98.00 192 ASN A C 1
ATOM 1417 O O . ASN A 1 192 ? -11.015 9.305 -2.073 1.00 98.00 192 ASN A O 1
ATOM 1421 N N . ASN A 1 193 ? -11.079 7.970 -3.865 1.00 97.31 193 ASN A N 1
ATOM 1422 C CA . ASN A 1 193 ? -11.192 9.062 -4.840 1.00 97.31 193 ASN A CA 1
ATOM 1423 C C . ASN A 1 193 ? -12.527 9.821 -4.778 1.00 97.31 193 ASN A C 1
ATOM 1425 O O . ASN A 1 193 ? -12.633 10.925 -5.309 1.00 97.31 193 ASN A O 1
ATOM 1429 N N . GLN A 1 194 ? -13.535 9.297 -4.072 1.00 96.69 194 GLN A N 1
ATOM 1430 C CA . GLN A 1 194 ? -14.760 10.045 -3.759 1.00 96.69 194 GLN A CA 1
ATOM 1431 C C . GLN A 1 194 ? -14.601 10.970 -2.538 1.00 96.69 194 GLN A C 1
ATOM 1433 O O . GLN A 1 194 ? -15.528 11.702 -2.187 1.00 96.69 194 GLN A O 1
ATOM 1438 N N . GLY A 1 195 ? -13.451 10.931 -1.858 1.00 97.19 195 GLY A N 1
ATOM 1439 C CA . GLY A 1 195 ? -13.194 11.691 -0.636 1.00 97.19 195 GLY A CA 1
ATOM 1440 C C . GLY A 1 195 ? -13.815 11.077 0.621 1.00 97.19 195 GLY A C 1
ATOM 1441 O O . GLY A 1 195 ? -13.844 11.729 1.664 1.00 97.19 195 GLY A O 1
ATOM 1442 N N . THR A 1 196 ? -14.298 9.837 0.564 1.00 98.62 196 THR A N 1
ATOM 1443 C CA . THR A 1 196 ? -14.753 9.115 1.760 1.00 98.62 196 THR A CA 1
ATOM 1444 C C . THR A 1 196 ? -13.548 8.529 2.484 1.00 98.62 196 THR A C 1
ATOM 1446 O O . THR A 1 196 ? -12.708 7.896 1.852 1.00 98.62 196 THR A O 1
ATOM 1449 N N . ILE A 1 197 ? -13.469 8.727 3.803 1.00 98.75 197 ILE A N 1
ATOM 1450 C CA . ILE A 1 197 ? -12.438 8.112 4.649 1.00 98.75 197 ILE A CA 1
ATOM 1451 C C . ILE A 1 197 ? -13.050 6.949 5.412 1.00 98.75 197 ILE A C 1
ATOM 1453 O O . ILE A 1 197 ? -14.008 7.161 6.150 1.00 98.75 197 ILE A O 1
ATOM 1457 N N . ALA A 1 198 ? -12.486 5.751 5.291 1.00 98.62 198 ALA A N 1
ATOM 1458 C CA . ALA A 1 198 ? -12.731 4.647 6.211 1.00 98.62 198 ALA A CA 1
ATOM 1459 C C . ALA A 1 198 ? -11.701 4.675 7.346 1.00 98.62 198 ALA A C 1
ATOM 1461 O O . ALA A 1 198 ? -10.514 4.868 7.100 1.00 98.62 198 ALA A O 1
ATOM 1462 N N . PHE A 1 199 ? -12.136 4.490 8.591 1.00 98.12 199 PHE A N 1
ATOM 1463 C CA . PHE A 1 199 ? -11.257 4.555 9.760 1.00 98.12 199 PHE A CA 1
ATOM 1464 C C . PHE A 1 199 ? -11.724 3.611 10.874 1.00 98.12 199 PHE A C 1
ATOM 1466 O O . PHE A 1 199 ? -12.921 3.358 11.041 1.00 98.12 199 PHE A O 1
ATOM 1473 N N . GLY A 1 200 ? -10.768 3.092 11.646 1.00 95.69 200 GLY A N 1
ATOM 1474 C CA . GLY A 1 200 ? -11.042 2.423 12.916 1.00 95.69 200 GLY A CA 1
ATOM 1475 C C . GLY A 1 200 ? -11.157 3.444 14.050 1.00 95.69 200 GLY A C 1
ATOM 1476 O O . GLY A 1 200 ? -10.497 4.481 14.012 1.00 95.69 200 GLY A O 1
ATOM 1477 N N . ALA A 1 201 ? -11.968 3.168 15.069 1.00 95.56 201 ALA A N 1
ATOM 1478 C CA . ALA A 1 201 ? -12.094 4.046 16.232 1.00 95.56 201 ALA A CA 1
ATOM 1479 C C . ALA A 1 201 ? -12.361 3.282 17.530 1.00 95.56 201 ALA A C 1
ATOM 1481 O O . ALA A 1 201 ? -13.148 2.330 17.540 1.00 95.56 201 ALA A O 1
ATOM 1482 N N . ILE A 1 202 ? -11.759 3.756 18.625 1.00 92.94 202 ILE A N 1
ATOM 1483 C CA . ILE A 1 202 ? -12.148 3.374 19.985 1.00 92.94 202 ILE A CA 1
ATOM 1484 C C . ILE A 1 202 ? -13.471 4.065 20.304 1.00 92.94 202 ILE A C 1
ATOM 1486 O O . ILE A 1 202 ? -13.605 5.276 20.128 1.00 92.94 202 ILE A O 1
ATOM 1490 N N . ILE A 1 203 ? -14.438 3.297 20.788 1.00 94.50 203 ILE A N 1
ATOM 1491 C CA . ILE A 1 203 ? -15.798 3.741 21.093 1.00 94.50 203 ILE A CA 1
ATOM 1492 C C . ILE A 1 203 ? -16.280 3.149 22.415 1.00 94.50 203 ILE A C 1
ATOM 1494 O O . ILE A 1 203 ? -15.738 2.142 22.876 1.00 94.50 203 ILE A O 1
ATOM 1498 N N . ASP A 1 204 ? -17.356 3.696 22.977 1.00 93.19 204 ASP A N 1
ATOM 1499 C CA . ASP A 1 204 ? -18.084 2.987 24.032 1.00 93.19 204 ASP A CA 1
ATOM 1500 C C . ASP A 1 204 ? -18.674 1.671 23.497 1.00 93.19 204 ASP A C 1
ATOM 1502 O O . ASP A 1 204 ? -19.300 1.615 22.425 1.00 93.19 204 ASP A O 1
ATOM 1506 N N . ALA A 1 205 ? -18.512 0.598 24.267 1.00 90.81 205 ALA A N 1
ATOM 1507 C CA . ALA A 1 205 ? -19.049 -0.713 23.938 1.00 90.81 205 ALA A CA 1
ATOM 1508 C C . ALA A 1 205 ? -19.419 -1.511 25.194 1.00 90.81 205 ALA A C 1
ATOM 1510 O O . ALA A 1 205 ? -18.829 -1.374 26.260 1.00 90.81 205 ALA A O 1
ATOM 1511 N N . THR A 1 206 ? -20.413 -2.386 25.055 1.00 87.19 206 THR A N 1
ATOM 1512 C CA . THR A 1 206 ? -20.846 -3.312 26.117 1.00 87.19 206 THR A CA 1
ATOM 1513 C C . THR A 1 206 ? -20.335 -4.735 25.903 1.00 87.19 206 THR A C 1
ATOM 1515 O O . THR A 1 206 ? -20.445 -5.575 26.794 1.00 87.19 206 THR A O 1
ATOM 1518 N N . ILE A 1 207 ? -19.777 -5.006 24.722 1.00 86.00 207 ILE A N 1
ATOM 1519 C CA . ILE A 1 207 ? -19.197 -6.284 24.305 1.00 86.00 207 ILE A CA 1
ATOM 1520 C C . ILE A 1 207 ? -17.749 -6.019 23.906 1.00 86.00 207 ILE A C 1
ATOM 1522 O O . ILE A 1 207 ? -17.448 -4.953 23.370 1.00 86.00 207 ILE A O 1
ATOM 1526 N N . GLY A 1 208 ? -16.862 -6.956 24.221 1.00 82.62 208 GLY A N 1
ATOM 1527 C CA . GLY A 1 208 ? -15.446 -6.882 23.901 1.00 82.62 208 GLY A CA 1
ATOM 1528 C C . GLY A 1 208 ? -14.804 -8.273 23.920 1.00 82.62 208 GLY A C 1
ATOM 1529 O O . GLY A 1 208 ? -15.445 -9.236 24.359 1.00 82.62 208 GLY A O 1
ATOM 1530 N N . PRO A 1 209 ? -13.550 -8.373 23.460 1.00 76.50 209 PRO A N 1
ATOM 1531 C CA . PRO A 1 209 ? -12.853 -9.641 23.232 1.00 76.50 209 PRO A CA 1
ATOM 1532 C C . PRO A 1 209 ? -12.295 -10.335 24.488 1.00 76.50 209 PRO A C 1
ATOM 1534 O O . PRO A 1 209 ? -11.428 -11.205 24.388 1.00 76.50 209 PRO A O 1
ATOM 1537 N N . ALA A 1 210 ? -12.729 -9.938 25.689 1.00 66.81 210 ALA A N 1
ATOM 1538 C CA . ALA A 1 210 ? -12.162 -10.457 26.930 1.00 66.81 210 ALA A CA 1
ATOM 1539 C C . ALA A 1 210 ? -12.292 -11.989 27.042 1.00 66.81 210 ALA A C 1
ATOM 1541 O O . ALA A 1 210 ? -13.246 -12.591 26.548 1.00 66.81 210 ALA A O 1
ATOM 1542 N N . ASN A 1 211 ? -11.355 -12.616 27.759 1.00 55.78 211 ASN A N 1
ATOM 1543 C CA . ASN A 1 211 ? -11.414 -14.034 28.113 1.00 55.78 211 ASN A CA 1
ATOM 1544 C C . ASN A 1 211 ? -11.438 -14.203 29.652 1.00 55.78 211 ASN A C 1
ATOM 1546 O O . ASN A 1 211 ? -10.415 -13.944 30.293 1.00 55.78 211 ASN A O 1
ATOM 1550 N N . PRO A 1 212 ? -12.561 -14.626 30.275 1.00 58.03 212 PRO A N 1
ATOM 1551 C CA . PRO A 1 212 ? -13.837 -15.000 29.653 1.00 58.03 212 PRO A CA 1
ATOM 1552 C C . PRO A 1 212 ? -14.593 -13.797 29.042 1.00 58.03 212 PRO A C 1
ATOM 1554 O O . PRO A 1 212 ? -14.324 -12.661 29.443 1.00 58.03 212 PRO A O 1
ATOM 1557 N N . PRO A 1 213 ? -15.557 -14.038 28.123 1.00 60.62 213 PRO A N 1
ATOM 1558 C CA . PRO A 1 213 ? -16.288 -12.990 27.404 1.00 60.62 213 PRO A CA 1
ATOM 1559 C C . PRO A 1 213 ? -16.909 -11.933 28.320 1.00 60.62 213 PRO A C 1
ATOM 1561 O O . PRO A 1 213 ? -17.649 -12.249 29.255 1.00 60.62 213 PRO A O 1
ATOM 1564 N N . GLY A 1 214 ? -16.626 -10.666 28.028 1.00 65.81 214 GLY A N 1
ATOM 1565 C CA . GLY A 1 214 ? -17.093 -9.507 28.782 1.00 65.81 214 GLY A CA 1
ATOM 1566 C C . GLY A 1 214 ? -16.468 -8.212 28.264 1.00 65.81 214 GLY A C 1
ATOM 1567 O O . GLY A 1 214 ? -15.620 -8.233 27.376 1.00 65.81 214 GLY A O 1
ATOM 1568 N N . ASN A 1 215 ? -16.883 -7.075 28.819 1.00 77.62 215 ASN A N 1
ATOM 1569 C CA . ASN A 1 215 ? -16.283 -5.779 28.507 1.00 77.62 215 ASN A CA 1
ATOM 1570 C C . ASN A 1 215 ? -16.099 -4.938 29.785 1.00 77.62 215 ASN A C 1
ATOM 1572 O O . ASN A 1 215 ? -16.904 -4.050 30.067 1.00 77.62 215 ASN A O 1
ATOM 1576 N N . PRO A 1 216 ? -15.082 -5.247 30.608 1.00 76.62 216 PRO A N 1
ATOM 1577 C CA . PRO A 1 216 ? -14.830 -4.514 31.848 1.00 76.62 216 PRO A CA 1
ATOM 1578 C C . PRO A 1 216 ? -14.293 -3.091 31.616 1.00 76.62 216 PRO A C 1
ATOM 1580 O O . PRO A 1 216 ? -14.372 -2.277 32.532 1.00 76.62 216 PRO A O 1
ATOM 1583 N N . THR A 1 217 ? -13.775 -2.777 30.422 1.00 80.12 217 THR A N 1
ATOM 1584 C CA . THR A 1 217 ? -13.317 -1.421 30.073 1.00 80.12 217 THR A CA 1
ATOM 1585 C C . THR A 1 217 ? -14.479 -0.489 29.737 1.00 80.12 217 THR A C 1
ATOM 1587 O O . THR A 1 217 ? -14.337 0.723 29.863 1.00 80.12 217 THR A O 1
ATOM 1590 N N . GLY A 1 218 ? -15.616 -1.041 29.295 1.00 87.69 218 GLY A N 1
ATOM 1591 C CA . GLY A 1 218 ? -16.704 -0.274 28.685 1.00 87.69 218 GLY A CA 1
ATOM 1592 C C . GLY A 1 218 ? -16.349 0.284 27.302 1.00 87.69 218 GLY A C 1
ATOM 1593 O O . GLY A 1 218 ? -17.100 1.091 26.761 1.00 87.69 218 GLY A O 1
ATOM 1594 N N . LEU A 1 219 ? -15.214 -0.132 26.733 1.00 89.75 219 LEU A N 1
ATOM 1595 C CA . LEU A 1 219 ? -14.675 0.351 25.465 1.00 89.75 219 LEU A CA 1
ATOM 1596 C C . LEU A 1 219 ? -14.556 -0.796 24.464 1.00 89.75 219 LEU A C 1
ATOM 1598 O O . LEU A 1 219 ? -14.379 -1.955 24.831 1.00 89.75 219 LEU A O 1
ATOM 1602 N N . GLY A 1 220 ? -14.619 -0.477 23.181 1.00 89.94 220 GLY A N 1
ATOM 1603 C CA . GLY A 1 220 ? -14.360 -1.413 22.093 1.00 89.94 220 GLY A CA 1
ATOM 1604 C C . GLY A 1 220 ? -13.825 -0.683 20.870 1.00 89.94 220 GLY A C 1
ATOM 1605 O O . GLY A 1 220 ? -13.759 0.544 20.867 1.00 89.94 220 GLY A O 1
ATOM 1606 N N . LYS A 1 221 ? -13.460 -1.427 19.823 1.00 91.31 221 LYS A N 1
ATOM 1607 C CA . LYS A 1 221 ? -13.039 -0.845 18.544 1.00 91.31 221 LYS A CA 1
ATOM 1608 C C . LYS A 1 221 ? -14.004 -1.229 17.431 1.00 91.31 221 LYS A C 1
ATOM 1610 O O . LYS A 1 221 ? -14.389 -2.395 17.325 1.00 91.31 221 LYS A O 1
ATOM 1615 N N . GLY A 1 222 ? -14.414 -0.245 16.639 1.00 95.44 222 GLY A N 1
ATOM 1616 C CA . GLY A 1 222 ? -15.267 -0.429 15.467 1.00 95.44 222 GLY A CA 1
ATOM 1617 C C . GLY A 1 222 ? -14.697 0.252 14.229 1.00 95.44 222 GLY A C 1
ATOM 1618 O O . GLY A 1 222 ? -13.744 1.025 14.315 1.00 95.44 222 GLY A O 1
ATOM 1619 N N . VAL A 1 223 ? -15.326 -0.015 13.086 1.00 98.31 223 VAL A N 1
ATOM 1620 C CA . VAL A 1 223 ? -14.972 0.558 11.784 1.00 98.31 223 VAL A CA 1
ATOM 1621 C C . VAL A 1 223 ? -16.094 1.463 11.301 1.00 98.31 223 VAL A C 1
ATOM 1623 O O . VAL A 1 223 ? -17.279 1.107 11.349 1.00 98.31 223 VAL A O 1
ATOM 1626 N N . PHE A 1 224 ? -15.710 2.630 10.804 1.00 98.69 224 PHE A N 1
ATOM 1627 C CA . PHE A 1 224 ? -16.606 3.695 10.385 1.00 98.69 224 PHE A CA 1
ATOM 1628 C C . PHE A 1 224 ? -16.130 4.307 9.071 1.00 98.69 224 PHE A C 1
ATOM 1630 O O . PHE A 1 224 ? -14.996 4.098 8.641 1.00 98.69 224 PHE A O 1
ATOM 1637 N N . THR A 1 225 ? -17.004 5.084 8.443 1.00 98.56 225 THR A N 1
ATOM 1638 C CA . THR A 1 225 ? -16.644 5.963 7.331 1.00 98.56 225 THR A CA 1
ATOM 1639 C C . THR A 1 225 ? -17.076 7.386 7.620 1.00 98.56 225 THR A C 1
ATOM 1641 O O . THR A 1 225 ? -18.089 7.590 8.285 1.00 98.56 225 THR A O 1
ATOM 1644 N N . VAL A 1 226 ? -16.359 8.367 7.082 1.00 98.50 226 VAL A N 1
ATOM 1645 C CA . VAL A 1 226 ? -16.792 9.764 7.016 1.00 98.50 226 VAL A CA 1
ATOM 1646 C C . VAL A 1 226 ? -16.737 10.244 5.567 1.00 98.50 226 VAL A C 1
ATOM 1648 O O . VAL A 1 226 ? -15.691 10.188 4.913 1.00 98.50 226 VAL A O 1
ATOM 1651 N N . ASP A 1 227 ? -17.894 10.634 5.036 1.00 96.50 227 ASP A N 1
ATOM 1652 C CA . ASP A 1 227 ? -18.025 11.064 3.642 1.00 96.50 227 ASP A CA 1
ATOM 1653 C C . ASP A 1 227 ? -17.496 12.495 3.427 1.00 96.50 227 ASP A C 1
ATOM 1655 O O . ASP A 1 227 ? -17.147 13.209 4.367 1.00 96.50 227 ASP A O 1
ATOM 1659 N N . ALA A 1 228 ? -17.447 12.941 2.171 1.00 91.19 228 ALA A N 1
ATOM 1660 C CA . ALA A 1 228 ? -17.024 14.302 1.826 1.00 91.19 228 ALA A CA 1
ATOM 1661 C C . ALA A 1 228 ? -17.974 15.404 2.350 1.00 91.19 228 ALA A C 1
ATOM 1663 O O . ALA A 1 228 ? -17.642 16.584 2.287 1.00 91.19 228 ALA A O 1
ATOM 1664 N N . SER A 1 229 ? -19.160 15.034 2.846 1.00 94.81 229 SER A N 1
ATOM 1665 C CA . SER A 1 229 ? -20.108 15.925 3.527 1.00 94.81 229 SER A CA 1
ATOM 1666 C C . SER A 1 229 ? -19.969 15.868 5.056 1.00 94.81 229 SER A C 1
ATOM 1668 O O . SER A 1 229 ? -20.821 16.406 5.762 1.00 94.81 229 SER A O 1
ATOM 1670 N N . HIS A 1 230 ? -18.900 15.244 5.563 1.00 94.75 230 HIS A N 1
ATOM 1671 C CA . HIS A 1 230 ? -18.576 15.070 6.980 1.00 94.75 230 HIS A CA 1
ATOM 1672 C C . HIS A 1 230 ? -19.588 14.222 7.770 1.00 94.75 230 HIS A C 1
ATOM 1674 O O . HIS A 1 230 ? -19.658 14.307 8.998 1.00 94.75 230 HIS A O 1
ATOM 1680 N N . ASN A 1 231 ? -20.378 13.379 7.095 1.00 96.94 231 ASN A N 1
ATOM 1681 C CA . ASN A 1 231 ? -21.300 12.471 7.771 1.00 96.94 231 ASN A CA 1
ATOM 1682 C C . ASN A 1 231 ? -20.594 11.171 8.150 1.00 96.94 231 ASN A C 1
ATOM 1684 O O . ASN A 1 231 ? -20.087 10.452 7.286 1.00 96.94 231 ASN A O 1
ATOM 1688 N N . VAL A 1 232 ? -20.631 10.829 9.439 1.00 98.31 232 VAL A N 1
ATOM 1689 C CA . VAL A 1 232 ? -20.072 9.570 9.945 1.00 98.31 232 VAL A CA 1
ATOM 1690 C C . VAL A 1 232 ? -21.100 8.444 9.838 1.00 98.31 232 VAL A C 1
ATOM 1692 O O . VAL A 1 232 ? -22.230 8.570 10.312 1.00 98.31 232 VAL A O 1
ATOM 1695 N N . SER A 1 233 ? -20.700 7.316 9.256 1.00 97.56 233 SER A N 1
ATOM 1696 C CA . SER A 1 233 ? -21.515 6.108 9.098 1.00 97.56 233 SER A CA 1
ATOM 1697 C C . SER A 1 233 ? -20.827 4.883 9.699 1.00 97.56 233 SER A C 1
ATOM 1699 O O . SER A 1 233 ? -19.603 4.785 9.728 1.00 97.56 233 SER A O 1
ATOM 1701 N N . LYS A 1 234 ? -21.625 3.929 10.190 1.00 97.69 234 LYS A N 1
ATOM 1702 C CA . LYS A 1 234 ? -21.133 2.669 10.765 1.00 97.69 234 LYS A CA 1
ATOM 1703 C C . LYS A 1 234 ? -20.863 1.629 9.675 1.00 97.69 234 LYS A C 1
ATOM 1705 O O . LYS A 1 234 ? -21.758 1.361 8.873 1.00 97.69 234 LYS A O 1
ATOM 1710 N N . ILE A 1 235 ? -19.700 0.977 9.727 1.00 98.31 235 ILE A N 1
ATOM 1711 C CA . ILE A 1 235 ? -19.407 -0.250 8.969 1.00 98.31 235 ILE A CA 1
ATOM 1712 C C . ILE A 1 235 ? -19.647 -1.471 9.855 1.00 98.31 235 ILE A C 1
ATOM 1714 O O . ILE A 1 235 ? -20.498 -2.297 9.529 1.00 98.31 235 ILE A O 1
ATOM 1718 N N . VAL A 1 236 ? -18.957 -1.548 10.995 1.00 97.62 236 VAL A N 1
ATOM 1719 C CA . VAL A 1 236 ? -19.131 -2.606 11.998 1.00 97.62 236 VAL A CA 1
ATOM 1720 C C . VAL A 1 236 ? -18.755 -2.086 13.381 1.00 97.62 236 VAL A C 1
ATOM 1722 O O . VAL A 1 236 ? -17.875 -1.235 13.514 1.00 97.62 236 VAL A O 1
ATOM 1725 N N . ARG A 1 237 ? -19.391 -2.606 14.428 1.00 95.19 237 ARG A N 1
ATOM 1726 C CA . ARG A 1 237 ? -18.973 -2.378 15.815 1.00 95.19 237 ARG A CA 1
ATOM 1727 C C . ARG A 1 237 ? -19.161 -3.626 16.682 1.00 95.19 237 ARG A C 1
ATOM 1729 O O . ARG A 1 237 ? -19.936 -4.505 16.300 1.00 95.19 237 ARG A O 1
ATOM 1736 N N . PRO A 1 238 ? -18.531 -3.688 17.868 1.00 94.19 238 PRO A N 1
ATOM 1737 C CA . PRO A 1 238 ? -18.780 -4.759 18.824 1.00 94.19 238 PRO A CA 1
ATOM 1738 C C . PRO A 1 238 ? -20.275 -4.878 19.156 1.00 94.19 238 PRO A C 1
ATOM 1740 O O . PRO A 1 238 ? -20.936 -3.882 19.459 1.00 94.19 238 PRO A O 1
ATOM 1743 N N . GLY A 1 239 ? -20.801 -6.098 19.075 1.00 92.62 239 GLY A N 1
ATOM 1744 C CA . GLY A 1 239 ? -22.216 -6.444 19.204 1.00 92.62 239 GLY A CA 1
ATOM 1745 C C . GLY A 1 239 ? -22.988 -6.555 17.887 1.00 92.62 239 GLY A C 1
ATOM 1746 O O . GLY A 1 239 ? -24.122 -7.035 17.903 1.00 92.62 239 GLY A O 1
ATOM 1747 N N . ASP A 1 240 ? -22.406 -6.158 16.752 1.00 95.44 240 ASP A N 1
ATOM 1748 C CA . ASP A 1 240 ? -23.037 -6.374 15.450 1.00 95.44 240 ASP A CA 1
ATOM 1749 C C . ASP A 1 240 ? -23.010 -7.867 15.055 1.00 95.44 240 ASP A C 1
ATOM 1751 O O . ASP A 1 240 ? -22.051 -8.583 15.362 1.00 95.44 240 ASP A O 1
ATOM 1755 N N . PRO A 1 241 ? -24.047 -8.364 14.353 1.00 94.62 241 PRO A N 1
ATOM 1756 C CA . PRO A 1 241 ? -24.100 -9.757 13.928 1.00 94.62 241 PRO A CA 1
ATOM 1757 C C . PRO A 1 241 ? -23.036 -10.065 12.867 1.00 94.62 241 PRO A C 1
ATOM 1759 O O . PRO A 1 241 ? -22.877 -9.331 11.889 1.00 94.62 241 PRO A O 1
ATOM 1762 N N . ALA A 1 242 ? -22.372 -11.206 13.023 1.00 92.81 242 ALA A N 1
ATOM 1763 C CA . ALA A 1 242 ? -21.438 -11.777 12.063 1.00 92.81 242 ALA A CA 1
ATOM 1764 C C . ALA A 1 242 ? -22.030 -13.019 11.369 1.00 92.81 242 ALA A C 1
ATOM 1766 O O . ALA A 1 242 ? -23.058 -13.585 11.757 1.00 92.81 242 ALA A O 1
ATOM 1767 N N . THR A 1 243 ? -21.379 -13.461 10.290 1.00 87.81 243 THR A N 1
ATOM 1768 C CA . THR A 1 243 ? -21.840 -14.621 9.508 1.00 87.81 243 THR A CA 1
ATOM 1769 C C . THR A 1 243 ? -21.846 -15.898 10.358 1.00 87.81 243 THR A C 1
ATOM 1771 O O . THR A 1 243 ? -20.922 -16.150 11.126 1.00 87.81 243 THR A O 1
ATOM 1774 N N . GLY A 1 244 ? -22.865 -16.745 10.180 1.00 85.88 244 GLY A N 1
ATOM 1775 C CA . GLY A 1 244 ? -22.969 -18.030 10.882 1.00 85.88 244 GLY A CA 1
ATOM 1776 C C . GLY A 1 244 ? -23.552 -17.940 12.295 1.00 85.88 244 GLY A C 1
ATOM 1777 O O . GLY A 1 244 ? -23.373 -18.872 13.071 1.00 85.88 244 GLY A O 1
ATOM 1778 N N . GLY A 1 245 ? -24.246 -16.843 12.623 1.00 87.56 245 GLY A N 1
ATOM 1779 C CA . GLY A 1 245 ? -24.838 -16.626 13.949 1.00 87.56 245 GLY A CA 1
ATOM 1780 C C . GLY A 1 245 ? -23.835 -16.164 15.007 1.00 87.56 245 GLY A C 1
ATOM 1781 O O . GLY A 1 245 ? -24.161 -16.198 16.188 1.00 87.56 245 GLY A O 1
ATOM 1782 N N . LYS A 1 246 ? -22.637 -15.764 14.569 1.00 92.06 246 LYS A N 1
ATOM 1783 C CA . LYS A 1 246 ? -21.570 -15.208 15.398 1.00 92.06 246 LYS A CA 1
ATOM 1784 C C . LYS A 1 246 ? -21.805 -13.727 15.704 1.00 92.06 246 LYS A C 1
ATOM 1786 O O . LYS A 1 246 ? -22.657 -13.096 15.072 1.00 92.06 246 LYS A O 1
ATOM 1791 N N . THR A 1 247 ? -21.008 -13.155 16.600 1.00 93.31 247 THR A N 1
ATOM 1792 C CA . THR A 1 247 ? -21.090 -11.732 16.972 1.00 93.31 247 THR A CA 1
ATOM 1793 C C . THR A 1 247 ? -19.724 -11.072 16.873 1.00 93.31 247 THR A C 1
ATOM 1795 O O . THR A 1 247 ? -18.767 -11.564 17.462 1.00 93.31 247 THR A O 1
ATOM 1798 N N . PHE A 1 248 ? -19.623 -9.948 16.160 1.00 94.88 248 PHE A N 1
ATOM 1799 C CA . PHE A 1 248 ? -18.397 -9.150 16.156 1.00 94.88 248 PHE A CA 1
ATOM 1800 C C . PHE A 1 248 ? -18.138 -8.587 17.553 1.00 94.88 248 PHE A C 1
ATOM 1802 O O . PHE A 1 248 ? -19.035 -8.013 18.165 1.00 94.88 248 PHE A O 1
ATOM 1809 N N . ASP A 1 249 ? -16.918 -8.716 18.056 1.00 92.19 249 ASP A N 1
ATOM 1810 C CA . ASP A 1 249 ? -16.474 -8.121 19.325 1.00 92.19 249 ASP A CA 1
ATOM 1811 C C . ASP A 1 249 ? -15.330 -7.111 19.135 1.00 92.19 249 ASP A C 1
ATOM 1813 O O . ASP A 1 249 ? -14.988 -6.381 20.066 1.00 92.19 249 ASP A O 1
ATOM 1817 N N . PHE A 1 250 ? -14.804 -7.022 17.912 1.00 91.06 250 PHE A N 1
ATOM 1818 C CA . PHE A 1 250 ? -13.748 -6.114 17.488 1.00 91.06 250 PHE A CA 1
ATOM 1819 C C . PHE A 1 250 ? -13.849 -5.849 15.981 1.00 91.06 250 PHE A C 1
ATOM 1821 O O . PHE A 1 250 ? -14.056 -6.775 15.196 1.00 91.06 250 PHE A O 1
ATOM 1828 N N . GLY A 1 251 ? -13.664 -4.593 15.575 1.00 93.12 251 GLY A N 1
ATOM 1829 C CA . GLY A 1 251 ? -13.436 -4.181 14.190 1.00 93.12 251 GLY A CA 1
ATOM 1830 C C . GLY A 1 251 ? -12.245 -3.226 14.119 1.00 93.12 251 GLY A C 1
ATOM 1831 O O . GLY A 1 251 ? -12.160 -2.291 14.914 1.00 93.12 251 GLY A O 1
ATOM 1832 N N . GLY A 1 252 ? -11.326 -3.480 13.193 1.00 89.25 252 GLY A N 1
ATOM 1833 C CA . GLY A 1 252 ? -10.008 -2.862 13.134 1.00 89.25 252 GLY A CA 1
ATOM 1834 C C . GLY A 1 252 ? -9.710 -2.150 11.817 1.00 89.25 252 GLY A C 1
ATOM 1835 O O . GLY A 1 252 ? -10.472 -1.309 11.351 1.00 89.25 252 GLY A O 1
ATOM 1836 N N . ILE A 1 253 ? -8.533 -2.431 11.274 1.00 91.06 253 ILE A N 1
ATOM 1837 C CA . ILE A 1 253 ? -7.891 -1.723 10.170 1.00 91.06 253 ILE A CA 1
ATOM 1838 C C . ILE A 1 253 ? -8.750 -1.821 8.899 1.00 91.06 253 ILE A C 1
ATOM 1840 O O . ILE A 1 253 ? -9.006 -2.938 8.437 1.00 91.06 253 ILE A O 1
ATOM 1844 N N . PRO A 1 254 ? -9.205 -0.693 8.319 1.00 96.75 254 PRO A N 1
ATOM 1845 C CA . PRO A 1 254 ? -9.993 -0.688 7.094 1.00 96.75 254 PRO A CA 1
ATOM 1846 C C . PRO A 1 254 ? -9.159 -0.445 5.829 1.00 96.75 254 PRO A C 1
ATOM 1848 O O . PRO A 1 254 ? -8.028 0.037 5.869 1.00 96.75 254 PRO A O 1
ATOM 1851 N N . TRP A 1 255 ? -9.788 -0.722 4.689 1.00 97.62 255 TRP A N 1
ATOM 1852 C CA . TRP A 1 255 ? -9.440 -0.257 3.352 1.00 97.62 255 TRP A CA 1
ATOM 1853 C C . TRP A 1 255 ? -10.727 -0.054 2.550 1.00 97.62 255 TRP A C 1
ATOM 1855 O O . TRP A 1 255 ? -11.637 -0.882 2.627 1.00 97.62 255 TRP A O 1
ATOM 1865 N N . ILE A 1 256 ? -10.817 1.034 1.790 1.00 98.38 256 ILE A N 1
ATOM 1866 C CA . ILE A 1 256 ? -12.004 1.394 1.009 1.00 98.38 256 ILE A CA 1
ATOM 1867 C C . ILE A 1 256 ? -11.623 1.584 -0.458 1.00 98.38 256 ILE A C 1
ATOM 1869 O O . ILE A 1 256 ? -10.631 2.241 -0.752 1.00 98.38 256 ILE A O 1
ATOM 1873 N N . ASN A 1 257 ? -12.403 1.004 -1.371 1.00 97.88 257 ASN A N 1
ATOM 1874 C CA . ASN A 1 257 ? -12.246 1.243 -2.808 1.00 97.88 257 ASN A CA 1
ATOM 1875 C C . ASN A 1 257 ? -13.101 2.446 -3.269 1.00 97.88 257 ASN A C 1
ATOM 1877 O O . ASN A 1 257 ? -13.909 2.995 -2.512 1.00 97.88 257 ASN A O 1
ATOM 1881 N N . ASP A 1 258 ? -12.976 2.858 -4.529 1.00 97.25 258 ASP A N 1
ATOM 1882 C CA . ASP A 1 258 ? -13.729 3.994 -5.079 1.00 97.25 258 ASP A CA 1
ATOM 1883 C C . ASP A 1 258 ? -15.209 3.692 -5.304 1.00 97.25 258 ASP A C 1
ATOM 1885 O O . ASP A 1 258 ? -15.992 4.618 -5.504 1.00 97.25 258 ASP A O 1
ATOM 1889 N N . LEU A 1 259 ? -15.616 2.422 -5.259 1.00 96.38 259 LEU A N 1
ATOM 1890 C CA . LEU A 1 259 ? -17.030 2.042 -5.260 1.00 96.38 259 LEU A CA 1
ATOM 1891 C C . LEU A 1 259 ? -17.670 2.238 -3.875 1.00 96.38 259 LEU A C 1
ATOM 1893 O O . LEU A 1 259 ? -18.881 2.421 -3.776 1.00 96.38 259 LEU A O 1
ATOM 1897 N N . GLY A 1 260 ? -16.859 2.257 -2.814 1.00 97.75 260 GLY A N 1
ATOM 1898 C CA . GLY A 1 260 ? -17.288 2.382 -1.422 1.00 97.75 260 GLY A CA 1
ATOM 1899 C C . GLY A 1 260 ? -17.376 1.052 -0.671 1.00 97.75 260 GLY A C 1
ATOM 1900 O O . GLY A 1 260 ? -17.879 1.028 0.456 1.00 97.75 260 GLY A O 1
ATOM 1901 N N . ASP A 1 261 ? -16.927 -0.056 -1.269 1.00 98.56 261 ASP A N 1
ATOM 1902 C CA . ASP A 1 261 ? -16.776 -1.318 -0.546 1.00 98.56 261 ASP A CA 1
ATOM 1903 C C . ASP A 1 261 ? -15.662 -1.164 0.486 1.00 98.56 261 ASP A C 1
ATOM 1905 O O . ASP A 1 261 ? -14.604 -0.602 0.195 1.00 98.56 261 ASP A O 1
ATOM 1909 N N . VAL A 1 262 ? -15.891 -1.682 1.693 1.00 98.69 262 VAL A N 1
ATOM 1910 C CA . VAL A 1 262 ? -14.928 -1.574 2.794 1.00 98.69 262 VAL A CA 1
ATOM 1911 C C . VAL A 1 262 ? -14.449 -2.963 3.173 1.00 98.69 262 VAL A C 1
ATOM 1913 O O . VAL A 1 262 ? -15.221 -3.754 3.717 1.00 98.69 262 VAL A O 1
ATOM 1916 N N . ALA A 1 263 ? -13.182 -3.260 2.903 1.00 98.31 263 ALA A N 1
ATOM 1917 C CA . ALA A 1 263 ? -12.501 -4.427 3.446 1.00 98.31 263 ALA A CA 1
ATOM 1918 C C . ALA A 1 263 ? -11.896 -4.060 4.805 1.00 98.31 263 ALA A C 1
ATOM 1920 O O . ALA A 1 263 ? -11.252 -3.025 4.940 1.00 98.31 263 ALA A O 1
ATOM 1921 N N . PHE A 1 264 ? -12.114 -4.869 5.832 1.00 97.44 264 PHE A N 1
ATOM 1922 C CA . PHE A 1 264 ? -11.689 -4.546 7.191 1.00 97.44 264 PHE A CA 1
ATOM 1923 C C . PHE A 1 264 ? -11.296 -5.795 7.970 1.00 97.44 264 PHE A C 1
ATOM 1925 O O . PHE A 1 264 ? -11.780 -6.901 7.699 1.00 97.44 264 PHE A O 1
ATOM 1932 N N . THR A 1 265 ? -10.444 -5.598 8.969 1.00 94.06 265 THR A N 1
ATOM 1933 C CA . THR A 1 265 ? -10.108 -6.629 9.943 1.00 94.06 265 THR A CA 1
ATOM 1934 C C . THR A 1 265 ? -11.134 -6.653 11.065 1.00 94.06 265 THR A C 1
ATOM 1936 O O . THR A 1 265 ? -11.676 -5.620 11.460 1.00 94.06 265 THR A O 1
ATOM 1939 N N . ALA A 1 266 ? -11.454 -7.834 11.579 1.00 94.69 266 ALA A N 1
ATOM 1940 C CA . ALA A 1 266 ? -12.372 -7.987 12.698 1.00 94.69 266 ALA A CA 1
ATOM 1941 C C . ALA A 1 266 ? -12.168 -9.321 13.415 1.00 94.69 266 ALA A C 1
ATOM 1943 O O . ALA A 1 266 ? -11.618 -10.272 12.855 1.00 94.69 266 ALA A O 1
ATOM 1944 N N . HIS A 1 267 ? -12.682 -9.396 14.637 1.00 93.00 267 HIS A N 1
ATOM 1945 C CA . HIS A 1 267 ? -12.767 -10.619 15.425 1.00 93.00 267 HIS A CA 1
ATOM 1946 C C . HIS A 1 267 ? -14.219 -10.841 15.869 1.00 93.00 267 HIS A C 1
ATOM 1948 O O . HIS A 1 267 ? -15.057 -9.930 15.841 1.00 93.00 267 HIS A O 1
ATOM 1954 N N . VAL A 1 268 ? -14.535 -12.094 16.179 1.00 92.19 268 VAL A N 1
ATOM 1955 C CA . VAL A 1 268 ? -15.860 -12.523 16.623 1.00 92.19 268 VAL A CA 1
ATOM 1956 C C . VAL A 1 268 ? -15.737 -13.237 17.957 1.00 92.19 268 VAL A C 1
ATOM 1958 O O . VAL A 1 268 ? -14.826 -14.034 18.151 1.00 92.19 268 VAL A O 1
ATOM 1961 N N . GLN A 1 269 ? -16.690 -13.000 18.852 1.00 88.25 269 GLN A N 1
ATOM 1962 C CA . GLN A 1 269 ? -16.657 -13.465 20.242 1.00 88.25 269 GLN A CA 1
ATOM 1963 C C . GLN A 1 269 ? -16.494 -14.984 20.392 1.00 88.25 269 GLN A C 1
ATOM 1965 O O . GLN A 1 269 ? -16.003 -15.472 21.409 1.00 88.25 269 GLN A O 1
ATOM 1970 N N . GLU A 1 270 ? -16.950 -15.745 19.401 1.00 86.88 270 GLU A N 1
ATOM 1971 C CA . GLU A 1 270 ? -16.897 -17.202 19.402 1.00 86.88 270 GLU A CA 1
ATOM 1972 C C . GLU A 1 270 ? -15.517 -17.768 19.038 1.00 86.88 270 GLU A C 1
ATOM 1974 O O . GLU A 1 270 ? -15.285 -18.961 19.248 1.00 86.88 270 GLU A O 1
ATOM 1979 N N . ASP A 1 271 ? -14.618 -16.946 18.492 1.00 85.88 271 ASP A N 1
ATOM 1980 C CA . ASP A 1 271 ? -13.251 -17.342 18.171 1.00 85.88 271 ASP A CA 1
ATOM 1981 C C . ASP A 1 271 ? -12.303 -17.034 19.342 1.00 85.88 271 ASP A C 1
ATOM 1983 O O . ASP A 1 271 ? -12.572 -16.212 20.220 1.00 85.88 271 ASP A O 1
ATOM 1987 N N . THR A 1 272 ? -11.201 -17.784 19.425 1.00 82.62 272 THR A N 1
ATOM 1988 C CA . THR A 1 272 ? -10.216 -17.563 20.490 1.00 82.62 272 THR A CA 1
ATOM 1989 C C . THR A 1 272 ? -9.398 -16.340 20.147 1.00 82.62 272 THR A C 1
ATOM 1991 O O . THR A 1 272 ? -8.631 -16.378 19.187 1.00 82.62 272 THR A O 1
ATOM 1994 N N . CYS A 1 273 ? -9.494 -15.312 20.983 1.00 80.06 273 CYS A N 1
ATOM 1995 C CA . CYS A 1 273 ? -8.685 -14.133 20.782 1.00 80.06 273 CYS A CA 1
ATOM 1996 C C . CYS A 1 273 ? -7.193 -14.426 20.984 1.00 80.06 273 CYS A C 1
ATOM 1998 O O . CYS A 1 273 ? -6.751 -14.801 22.075 1.00 80.06 273 CYS A O 1
ATOM 2000 N N . ILE A 1 274 ? -6.422 -14.207 19.924 1.00 76.44 274 ILE A N 1
ATOM 2001 C CA . ILE A 1 274 ? -4.961 -14.240 19.932 1.00 76.44 274 ILE A CA 1
ATOM 2002 C C . ILE A 1 274 ? -4.457 -12.818 20.212 1.00 76.44 274 ILE A C 1
ATOM 2004 O O . ILE A 1 274 ? -4.950 -11.849 19.638 1.00 76.44 274 ILE A O 1
ATOM 2008 N N . GLN A 1 275 ? -3.492 -12.690 21.118 1.00 69.25 275 GLN A N 1
ATOM 2009 C CA . GLN A 1 275 ? -2.972 -11.407 21.592 1.00 69.25 275 GLN A CA 1
ATOM 2010 C C . GLN A 1 275 ? -1.651 -11.055 20.912 1.00 69.25 275 GLN A C 1
ATOM 2012 O O . GLN A 1 275 ? -0.756 -11.894 20.842 1.00 69.25 275 GLN A O 1
ATOM 2017 N N . PHE A 1 276 ? -1.507 -9.798 20.489 1.00 56.22 276 PHE A N 1
ATOM 2018 C CA . PHE A 1 276 ? -0.273 -9.289 19.879 1.00 56.22 276 PHE A CA 1
ATOM 2019 C C . PHE A 1 276 ? 0.811 -8.916 20.889 1.00 56.22 276 PHE A C 1
ATOM 2021 O O . PHE A 1 276 ? 1.997 -9.061 20.612 1.00 56.22 276 PHE A O 1
ATOM 2028 N N . PHE A 1 277 ? 0.417 -8.488 22.087 1.00 50.81 277 PHE A N 1
ATOM 2029 C CA . PHE A 1 277 ? 1.347 -8.050 23.120 1.00 50.81 277 PHE A CA 1
ATOM 2030 C C . PHE A 1 277 ? 0.989 -8.717 24.446 1.00 50.81 277 PHE A C 1
ATOM 2032 O O . PHE A 1 277 ? -0.120 -8.552 24.951 1.00 50.81 277 PHE A O 1
ATOM 2039 N N . ALA A 1 278 ? 1.944 -9.438 25.043 1.00 41.44 278 ALA A N 1
ATOM 2040 C CA . ALA A 1 278 ? 1.795 -10.032 26.379 1.00 41.44 278 ALA A CA 1
ATOM 2041 C C . ALA A 1 278 ? 1.583 -8.989 27.496 1.00 41.44 278 ALA A C 1
ATOM 2043 O O . ALA A 1 278 ? 1.271 -9.357 28.626 1.00 41.44 278 ALA A O 1
ATOM 2044 N N . SER A 1 279 ? 1.780 -7.704 27.189 1.00 40.16 279 SER A N 1
ATOM 2045 C CA . SER A 1 279 ? 1.981 -6.634 28.167 1.00 40.16 279 SER A CA 1
ATOM 2046 C C . SER A 1 279 ? 0.738 -5.792 28.471 1.00 40.16 279 SER A C 1
ATOM 2048 O O . SER A 1 279 ? 0.825 -4.892 29.307 1.00 40.16 279 SER A O 1
ATOM 2050 N N . PHE A 1 280 ? -0.416 -6.033 27.834 1.00 47.72 280 PHE A N 1
ATOM 2051 C CA . PHE A 1 280 ? -1.637 -5.342 28.256 1.00 47.72 280 PHE A CA 1
ATOM 2052 C C . PHE A 1 280 ? -2.134 -5.943 29.576 1.00 47.72 280 PHE A C 1
ATOM 2054 O O . PHE A 1 280 ? -2.323 -7.160 29.649 1.00 47.72 280 PHE A O 1
ATOM 2061 N N . PRO A 1 281 ? -2.376 -5.125 30.620 1.00 51.44 281 PRO A N 1
ATOM 2062 C CA . PRO A 1 281 ? -2.945 -5.614 31.865 1.00 51.44 281 PRO A CA 1
ATOM 2063 C C . PRO A 1 281 ? -4.215 -6.422 31.593 1.00 51.44 281 PRO A C 1
ATOM 2065 O O . PRO A 1 281 ? -5.092 -5.988 30.836 1.00 51.44 281 PRO A O 1
ATOM 2068 N N . THR A 1 282 ? -4.323 -7.592 32.220 1.00 51.97 282 THR A N 1
ATOM 2069 C CA . THR A 1 282 ? -5.505 -8.449 32.127 1.00 51.97 282 THR A CA 1
ATOM 2070 C C . THR A 1 282 ? -6.760 -7.628 32.441 1.00 51.97 282 THR A C 1
ATOM 2072 O O . THR A 1 282 ? -6.871 -7.060 33.525 1.00 51.97 282 THR A O 1
ATOM 2075 N N . GLY A 1 283 ? -7.696 -7.549 31.490 1.00 56.31 283 GLY A N 1
ATOM 2076 C CA . GLY A 1 283 ? -8.928 -6.760 31.624 1.00 56.31 283 GLY A CA 1
ATOM 2077 C C . GLY A 1 283 ? -8.986 -5.463 30.808 1.00 56.31 283 GLY A C 1
ATOM 2078 O O . GLY A 1 283 ? -10.064 -4.895 30.723 1.00 56.31 283 GLY A O 1
ATOM 2079 N N . ASN A 1 284 ? -7.910 -5.033 30.140 1.00 61.69 284 ASN A N 1
ATOM 2080 C CA . ASN A 1 284 ? -7.933 -3.863 29.238 1.00 61.69 284 ASN A CA 1
ATOM 2081 C C . ASN A 1 284 ? -7.997 -4.226 27.746 1.00 61.69 284 ASN A C 1
ATOM 2083 O O . ASN A 1 284 ? -7.640 -3.440 26.871 1.00 61.69 284 ASN A O 1
ATOM 2087 N N . GLN A 1 285 ? -8.431 -5.445 27.449 1.00 73.12 285 GLN A N 1
ATOM 2088 C CA . GLN A 1 285 ? -8.359 -6.000 26.112 1.00 73.12 285 GLN A CA 1
ATOM 2089 C C . GLN A 1 285 ? -9.517 -5.518 25.237 1.00 73.12 285 GLN A C 1
ATOM 2091 O O . GLN A 1 285 ? -10.668 -5.891 25.456 1.00 73.12 285 GLN A O 1
ATOM 2096 N N . ILE A 1 286 ? -9.183 -4.742 24.208 1.00 78.25 286 ILE A N 1
ATOM 2097 C CA . ILE A 1 286 ? -10.122 -4.316 23.161 1.00 78.25 286 ILE A CA 1
ATOM 2098 C C . ILE A 1 286 ? -9.624 -4.654 21.743 1.00 78.25 286 ILE A C 1
ATOM 2100 O O . ILE A 1 286 ? -10.212 -4.185 20.774 1.00 78.25 286 ILE A O 1
ATOM 2104 N N . PHE A 1 287 ? -8.558 -5.458 21.628 1.00 79.31 287 PHE A N 1
ATOM 2105 C CA . PHE A 1 287 ? -7.921 -5.881 20.373 1.00 79.31 287 PHE A CA 1
ATOM 2106 C C . PHE A 1 287 ? -7.708 -7.403 20.347 1.00 79.31 287 PHE A C 1
ATOM 2108 O O . PHE A 1 287 ? -7.515 -8.018 21.402 1.00 79.31 287 PHE A O 1
ATOM 2115 N N . CYS A 1 288 ? -7.705 -7.979 19.142 1.00 78.38 288 CYS A N 1
ATOM 2116 C CA . CYS A 1 288 ? -7.413 -9.386 18.852 1.00 78.38 288 CYS A CA 1
ATOM 2117 C C . CYS A 1 288 ? -6.721 -9.534 17.507 1.00 78.38 288 CYS A C 1
ATOM 2119 O O . CYS A 1 288 ? -6.917 -8.691 16.632 1.00 78.38 288 CYS A O 1
ATOM 2121 N N . ALA A 1 289 ? -6.003 -10.646 17.321 1.00 75.25 289 ALA A N 1
ATOM 2122 C CA . ALA A 1 289 ? -5.623 -11.086 15.990 1.00 75.25 289 ALA A CA 1
ATOM 2123 C C . ALA A 1 289 ? -6.842 -11.299 15.104 1.00 75.25 289 ALA A C 1
ATOM 2125 O O . ALA A 1 289 ? -7.960 -11.573 15.549 1.00 75.25 289 ALA A O 1
ATOM 2126 N N . GLU A 1 290 ? -6.591 -11.086 13.826 1.00 81.25 290 GLU A N 1
ATOM 2127 C CA . GLU A 1 290 ? -7.603 -10.584 12.928 1.00 81.25 290 GLU A CA 1
ATOM 2128 C C . GLU A 1 290 ? -8.092 -11.652 11.952 1.00 81.25 290 GLU A C 1
ATOM 2130 O O . GLU A 1 290 ? -7.423 -12.631 11.620 1.00 81.25 290 GLU A O 1
ATOM 2135 N N . SER A 1 291 ? -9.318 -11.454 11.492 1.00 93.62 291 SER A N 1
ATOM 2136 C CA . SER A 1 291 ? -9.873 -12.081 10.302 1.00 93.62 291 SER A CA 1
ATOM 2137 C C . SER A 1 291 ? -10.330 -10.985 9.349 1.00 93.62 291 SER A C 1
ATOM 2139 O O . SER A 1 291 ? -10.714 -9.901 9.786 1.00 93.62 291 SER A O 1
ATOM 2141 N N . ILE A 1 292 ? -10.346 -11.268 8.052 1.00 97.06 292 ILE A N 1
ATOM 2142 C CA . ILE A 1 292 ? -10.690 -10.284 7.026 1.00 97.06 292 ILE A CA 1
ATOM 2143 C C . ILE A 1 292 ? -12.139 -10.460 6.590 1.00 97.06 292 ILE A C 1
ATOM 2145 O O . ILE A 1 292 ? -12.585 -11.564 6.253 1.00 97.06 292 ILE A O 1
ATOM 2149 N N . TYR A 1 293 ? -12.847 -9.339 6.525 1.00 97.94 293 TYR A N 1
ATOM 2150 C CA . TYR A 1 293 ? -14.207 -9.228 6.024 1.00 97.94 293 TYR A CA 1
ATOM 2151 C C . TYR A 1 293 ? -14.299 -8.117 4.980 1.00 97.94 293 TYR A C 1
ATOM 2153 O O . TYR A 1 293 ? -13.473 -7.210 4.938 1.00 97.94 293 TYR A O 1
ATOM 2161 N N . VAL A 1 294 ? -15.333 -8.173 4.146 1.00 97.94 294 VAL A N 1
ATOM 2162 C CA . VAL A 1 294 ? -15.685 -7.098 3.215 1.00 97.94 294 VAL A CA 1
ATOM 2163 C C . VAL A 1 294 ? -17.153 -6.734 3.378 1.00 97.94 294 VAL A C 1
ATOM 2165 O O . VAL A 1 294 ? -18.015 -7.616 3.419 1.00 97.94 294 VAL A O 1
ATOM 2168 N N . ARG A 1 295 ? -17.441 -5.436 3.487 1.00 98.12 295 ARG A N 1
ATOM 2169 C CA . ARG A 1 295 ? -18.789 -4.877 3.416 1.00 98.12 295 ARG A CA 1
ATOM 2170 C C . ARG A 1 295 ? -19.042 -4.356 2.009 1.00 98.12 295 ARG A C 1
ATOM 2172 O O . ARG A 1 295 ? -18.386 -3.415 1.576 1.00 98.12 295 ARG A O 1
ATOM 2179 N N . ASP A 1 296 ? -20.039 -4.931 1.353 1.00 96.44 296 ASP A N 1
ATOM 2180 C CA . ASP A 1 296 ? -20.520 -4.497 0.043 1.00 96.44 296 ASP A CA 1
ATOM 2181 C C . ASP A 1 296 ? -21.312 -3.186 0.174 1.00 96.44 296 ASP A C 1
ATOM 2183 O O . ASP A 1 296 ? -22.229 -3.080 0.997 1.00 96.44 296 ASP A O 1
ATOM 2187 N N . HIS A 1 297 ? -20.951 -2.170 -0.606 1.00 94.88 297 HIS A N 1
ATOM 2188 C CA . HIS A 1 297 ? -21.526 -0.829 -0.484 1.00 94.88 297 HIS A CA 1
ATOM 2189 C C . HIS A 1 297 ? -22.999 -0.762 -0.902 1.00 94.88 297 HIS A C 1
ATOM 2191 O O . HIS A 1 297 ? -23.762 0.005 -0.312 1.00 94.88 297 HIS A O 1
ATOM 2197 N N . VAL A 1 298 ? -23.412 -1.587 -1.872 1.00 94.19 298 VAL A N 1
ATOM 2198 C CA . VAL A 1 298 ? -24.776 -1.595 -2.423 1.00 94.19 298 VAL A CA 1
ATOM 2199 C C . VAL A 1 298 ? -25.752 -2.281 -1.472 1.00 94.19 298 VAL A C 1
ATOM 2201 O O . VAL A 1 298 ? -26.807 -1.746 -1.139 1.00 94.19 298 VAL A O 1
ATOM 2204 N N . SER A 1 299 ? -25.421 -3.497 -1.051 1.00 96.06 299 SER A N 1
ATOM 2205 C CA . SER A 1 299 ? -26.284 -4.356 -0.238 1.00 96.06 299 SER A CA 1
ATOM 2206 C C . SER A 1 299 ? -26.103 -4.137 1.261 1.00 96.06 299 SER A C 1
ATOM 2208 O O . SER A 1 299 ? -26.966 -4.534 2.045 1.00 96.06 299 SER A O 1
ATOM 2210 N N . GLY A 1 300 ? -24.975 -3.554 1.677 1.00 95.06 300 GLY A N 1
ATOM 2211 C CA . GLY A 1 300 ? -24.577 -3.429 3.076 1.00 95.06 300 GLY A CA 1
ATOM 2212 C C . GLY A 1 300 ? -24.196 -4.754 3.740 1.00 95.06 300 GLY A C 1
ATOM 2213 O O . GLY A 1 300 ? -23.973 -4.774 4.950 1.00 95.06 300 GLY A O 1
ATOM 2214 N N . GLN A 1 301 ? -24.138 -5.861 2.989 1.00 95.38 301 GLN A N 1
ATOM 2215 C CA . GLN A 1 301 ? -23.798 -7.171 3.536 1.00 95.38 301 GLN A CA 1
ATOM 2216 C C . GLN A 1 301 ? -22.306 -7.279 3.843 1.00 95.38 301 GLN A C 1
ATOM 2218 O O . GLN A 1 301 ? -21.470 -6.915 3.020 1.00 95.38 301 GLN A O 1
ATOM 2223 N N . ILE A 1 302 ? -21.989 -7.861 5.001 1.00 97.19 302 ILE A N 1
ATOM 2224 C CA . ILE A 1 302 ? -20.626 -8.202 5.410 1.00 97.19 302 ILE A CA 1
ATOM 2225 C C . ILE A 1 302 ? -20.375 -9.681 5.115 1.00 97.19 302 ILE A C 1
ATOM 2227 O O . ILE A 1 302 ? -21.131 -10.543 5.569 1.00 97.19 302 ILE A O 1
ATOM 2231 N N . LYS A 1 303 ? -19.306 -9.980 4.375 1.00 95.06 303 LYS A N 1
ATOM 2232 C CA . LYS A 1 303 ? -18.905 -11.343 4.003 1.00 95.06 303 LYS A CA 1
ATOM 2233 C C . LYS A 1 303 ? -17.479 -11.626 4.479 1.00 95.06 303 LYS A C 1
ATOM 2235 O O . LYS A 1 303 ? -16.635 -10.737 4.385 1.00 95.06 303 LYS A O 1
ATOM 2240 N N . PRO A 1 304 ? -17.188 -12.838 4.980 1.00 96.19 304 PRO A N 1
ATOM 2241 C CA . PRO A 1 304 ? -15.822 -13.222 5.312 1.00 96.19 304 PRO A CA 1
ATOM 2242 C C . PRO A 1 304 ? -14.984 -13.429 4.045 1.00 96.19 304 PRO A C 1
ATOM 2244 O O . PRO A 1 304 ? -15.489 -13.945 3.046 1.00 96.19 304 PRO A O 1
ATOM 2247 N N . VAL A 1 305 ? -13.704 -13.067 4.115 1.00 97.31 305 VAL A N 1
ATOM 2248 C CA . VAL A 1 305 ? -12.705 -13.271 3.052 1.00 97.31 305 VAL A CA 1
ATOM 2249 C C . VAL A 1 305 ? -11.719 -14.362 3.466 1.00 97.31 305 VAL A C 1
ATOM 2251 O O . VAL A 1 305 ? -11.559 -15.354 2.758 1.00 97.31 305 VAL A O 1
ATOM 2254 N N . ALA A 1 306 ? -11.105 -14.217 4.640 1.00 96.62 306 ALA A N 1
ATOM 2255 C CA . ALA A 1 306 ? -10.218 -15.206 5.245 1.00 96.62 306 ALA A CA 1
ATOM 2256 C C . ALA A 1 306 ? -10.293 -15.078 6.766 1.00 96.62 306 ALA A C 1
ATOM 2258 O O . ALA A 1 306 ? -10.111 -13.982 7.296 1.00 96.62 306 ALA A O 1
ATOM 2259 N N . ARG A 1 307 ? -10.590 -16.174 7.470 1.00 93.62 307 ARG A N 1
ATOM 2260 C CA . ARG A 1 307 ? -10.719 -16.165 8.930 1.00 93.62 307 ARG A CA 1
ATOM 2261 C C . ARG A 1 307 ? -9.741 -17.109 9.601 1.00 93.62 307 ARG A C 1
ATOM 2263 O O . ARG A 1 307 ? -9.312 -18.102 9.011 1.00 93.62 307 ARG A O 1
ATOM 2270 N N . GLN A 1 308 ? -9.481 -16.836 10.872 1.00 90.25 308 GLN A N 1
ATOM 2271 C CA . GLN A 1 308 ? -8.826 -17.772 11.776 1.00 90.25 308 GLN A CA 1
ATOM 2272 C C . GLN A 1 308 ? -9.456 -19.172 11.661 1.00 90.25 308 GLN A C 1
ATOM 2274 O O . GLN A 1 308 ? -10.674 -19.352 11.712 1.00 90.25 308 GLN A O 1
ATOM 2279 N N . GLY A 1 309 ? -8.606 -20.177 11.459 1.00 89.38 309 GLY A N 1
ATOM 2280 C CA . GLY A 1 309 ? -8.992 -21.577 11.305 1.00 89.38 309 GLY A CA 1
ATOM 2281 C C . GLY A 1 309 ? -9.549 -21.972 9.929 1.00 89.38 309 GLY A C 1
ATOM 2282 O O . GLY A 1 309 ? -9.723 -23.177 9.688 1.00 89.38 309 GLY A O 1
ATOM 2283 N N . ASP A 1 310 ? -9.799 -21.031 9.010 1.00 93.94 310 ASP A N 1
ATOM 2284 C CA . ASP A 1 310 ? -10.145 -21.361 7.624 1.00 93.94 310 ASP A CA 1
ATOM 2285 C C . ASP A 1 310 ? -8.953 -22.053 6.937 1.00 93.94 310 ASP A C 1
ATOM 2287 O O . ASP A 1 310 ? -7.791 -21.873 7.306 1.00 93.94 310 ASP A O 1
ATOM 2291 N N . ASN A 1 311 ? -9.231 -22.901 5.943 1.00 95.31 311 ASN A N 1
ATOM 2292 C CA . ASN A 1 311 ? -8.168 -23.577 5.200 1.00 95.31 311 ASN A CA 1
ATOM 2293 C C . ASN A 1 311 ? -7.389 -22.558 4.359 1.00 95.31 311 ASN A C 1
ATOM 2295 O O . ASN A 1 311 ? -7.986 -21.827 3.565 1.00 95.31 311 ASN A O 1
ATOM 2299 N N . ALA A 1 312 ? -6.065 -22.565 4.489 1.00 94.88 312 ALA A N 1
ATOM 2300 C CA . ALA A 1 312 ? -5.200 -21.718 3.681 1.00 94.88 312 ALA A CA 1
ATOM 2301 C C . ALA A 1 312 ? -4.966 -22.360 2.299 1.00 94.88 312 ALA A C 1
ATOM 2303 O O . ALA A 1 312 ? -4.716 -23.573 2.217 1.00 94.88 312 ALA A O 1
ATOM 2304 N N . PRO A 1 313 ? -5.031 -21.592 1.193 1.00 94.38 313 PRO A N 1
ATOM 2305 C CA . PRO A 1 313 ? -4.630 -22.084 -0.120 1.00 94.38 313 PRO A CA 1
ATOM 2306 C C . PRO A 1 313 ? -3.211 -22.670 -0.095 1.00 94.38 313 PRO A C 1
ATOM 2308 O O . PRO A 1 313 ? -2.304 -22.116 0.519 1.00 94.38 313 PRO A O 1
ATOM 2311 N N . GLY A 1 314 ? -3.032 -23.826 -0.739 1.00 89.38 314 GLY A N 1
ATOM 2312 C CA . GLY A 1 314 ? -1.782 -24.592 -0.696 1.00 89.38 314 GLY A CA 1
ATOM 2313 C C . GLY A 1 314 ? -1.609 -25.486 0.549 1.00 89.38 314 GLY A C 1
ATOM 2314 O O . GLY A 1 314 ? -0.626 -26.222 0.637 1.00 89.38 314 GLY A O 1
ATOM 2315 N N . GLY A 1 315 ? -2.549 -25.480 1.499 1.00 89.31 315 GLY A N 1
ATOM 2316 C CA . GLY A 1 315 ? -2.610 -26.423 2.624 1.00 89.31 315 GLY A CA 1
ATOM 2317 C C . GLY A 1 315 ? -2.409 -25.777 3.996 1.00 89.31 315 GLY A C 1
ATOM 2318 O O . GLY A 1 315 ? -1.892 -24.673 4.107 1.00 89.31 315 GLY A O 1
ATOM 2319 N N . GLY A 1 316 ? -2.796 -26.478 5.061 1.00 88.81 316 GLY A N 1
ATOM 2320 C CA . GLY A 1 316 ? -2.817 -25.908 6.412 1.00 88.81 316 GLY A CA 1
ATOM 2321 C C . GLY A 1 316 ? -4.031 -25.003 6.651 1.00 88.81 316 GLY A C 1
ATOM 2322 O O . GLY A 1 316 ? -5.031 -25.071 5.929 1.00 88.81 316 GLY A O 1
ATOM 2323 N N . LYS A 1 317 ? -3.959 -24.186 7.700 1.00 91.25 317 LYS A N 1
ATOM 2324 C CA . LYS A 1 317 ? -5.008 -23.248 8.113 1.00 91.25 317 LYS A CA 1
ATOM 2325 C C . LYS A 1 317 ? -4.401 -21.874 8.358 1.00 91.25 317 LYS A C 1
ATOM 2327 O O . LYS A 1 317 ? -3.209 -21.797 8.623 1.00 91.25 317 LYS A O 1
ATOM 2332 N N . PHE A 1 318 ? -5.211 -20.829 8.263 1.00 90.94 318 PHE A N 1
ATOM 2333 C CA . PHE A 1 318 ? -4.816 -19.517 8.763 1.00 90.94 318 PHE A CA 1
ATOM 2334 C C . PHE A 1 318 ? -4.852 -19.531 10.288 1.00 90.94 318 PHE A C 1
ATOM 2336 O O . PHE A 1 318 ? -5.882 -19.889 10.864 1.00 90.94 318 PHE A O 1
ATOM 2343 N N . ASP A 1 319 ? -3.763 -19.121 10.932 1.00 86.19 319 ASP A N 1
ATOM 2344 C CA . ASP A 1 319 ? -3.809 -18.767 12.351 1.00 86.19 319 ASP A CA 1
ATOM 2345 C C . ASP A 1 319 ? -4.557 -17.437 12.511 1.00 86.19 319 ASP A C 1
ATOM 2347 O O . ASP A 1 319 ? -5.414 -17.312 13.381 1.00 86.19 319 ASP A O 1
ATOM 2351 N N . TRP A 1 320 ? -4.306 -16.487 11.606 1.00 87.38 320 TRP A N 1
ATOM 2352 C CA . TRP A 1 320 ? -5.031 -15.222 11.455 1.00 87.38 320 TRP A CA 1
ATOM 2353 C C . TRP A 1 320 ? -4.705 -14.587 10.087 1.00 87.38 320 TRP A C 1
ATOM 2355 O O . TRP A 1 320 ? -3.765 -15.011 9.405 1.00 87.38 320 TRP A O 1
ATOM 2365 N N . ALA A 1 321 ? -5.505 -13.609 9.655 1.00 91.62 321 ALA A N 1
ATOM 2366 C CA . ALA A 1 321 ? -5.362 -12.924 8.367 1.00 91.62 321 ALA A CA 1
ATOM 2367 C C . ALA A 1 321 ? -5.542 -11.407 8.530 1.00 91.62 321 ALA A C 1
ATOM 2369 O O . ALA A 1 321 ? -6.416 -10.968 9.277 1.00 91.62 321 ALA A O 1
ATOM 2370 N N . TYR A 1 322 ? -4.718 -10.623 7.835 1.00 90.38 322 TYR A N 1
ATOM 2371 C CA . TYR A 1 322 ? -4.526 -9.197 8.107 1.00 90.38 322 TYR A CA 1
ATOM 2372 C C . TYR A 1 322 ? -4.017 -8.419 6.879 1.00 90.38 322 TYR A C 1
ATOM 2374 O O . TYR A 1 322 ? -3.789 -8.992 5.809 1.00 90.38 322 TYR A O 1
ATOM 2382 N N . SER A 1 323 ? -3.857 -7.100 7.030 1.00 89.62 323 SER A N 1
ATOM 2383 C CA . SER A 1 323 ? -3.302 -6.187 6.013 1.00 89.62 323 SER A CA 1
ATOM 2384 C C . SER A 1 323 ? -4.016 -6.223 4.657 1.00 89.62 323 SER A C 1
ATOM 2386 O O . SER A 1 323 ? -3.388 -6.127 3.608 1.00 89.62 323 SER A O 1
ATOM 2388 N N . GLN A 1 324 ? -5.340 -6.373 4.646 1.00 95.75 324 GLN A N 1
ATOM 2389 C CA . GLN A 1 324 ? -6.102 -6.432 3.401 1.00 95.75 324 GLN A CA 1
ATOM 2390 C C . GLN A 1 324 ? -6.132 -5.096 2.646 1.00 95.75 324 GLN A C 1
ATOM 2392 O O . GLN A 1 324 ? -6.302 -4.031 3.243 1.00 95.75 324 GLN A O 1
ATOM 2397 N N . LYS A 1 325 ? -6.088 -5.181 1.315 1.00 96.94 325 LYS A N 1
ATOM 2398 C CA . LYS A 1 325 ? -6.273 -4.071 0.371 1.00 96.94 325 LYS A CA 1
ATOM 2399 C C . LYS A 1 325 ? -7.279 -4.500 -0.689 1.00 96.94 325 LYS A C 1
ATOM 2401 O O . LYS A 1 325 ? -7.105 -5.566 -1.274 1.00 96.94 325 LYS A O 1
ATOM 2406 N N . ILE A 1 326 ? -8.331 -3.712 -0.918 1.00 98.00 326 ILE A N 1
ATOM 2407 C CA . ILE A 1 326 ? -9.368 -3.987 -1.929 1.00 98.00 326 ILE A CA 1
ATOM 2408 C C . ILE A 1 326 ? -9.276 -2.984 -3.079 1.00 98.00 326 ILE A C 1
ATOM 2410 O O . ILE A 1 326 ? -9.166 -1.784 -2.840 1.00 98.00 326 ILE A O 1
ATOM 2414 N N . ASN A 1 327 ? -9.357 -3.468 -4.320 1.00 97.06 327 ASN A N 1
ATOM 2415 C CA . ASN A 1 327 ? -9.396 -2.607 -5.504 1.00 97.06 327 ASN A CA 1
ATOM 2416 C C . ASN A 1 327 ? -10.819 -2.396 -6.049 1.00 97.06 327 ASN A C 1
ATOM 2418 O O . ASN A 1 327 ? -11.797 -2.980 -5.569 1.00 97.06 327 ASN A O 1
ATOM 2422 N N . ASN A 1 328 ? -10.945 -1.579 -7.097 1.00 95.94 328 ASN A N 1
ATOM 2423 C CA . ASN A 1 328 ? -12.233 -1.225 -7.710 1.00 95.94 328 ASN A CA 1
ATOM 2424 C C . ASN A 1 328 ? -12.937 -2.385 -8.441 1.00 95.94 328 ASN A C 1
ATOM 2426 O O . ASN A 1 328 ? -14.088 -2.248 -8.843 1.00 95.94 328 ASN A O 1
ATOM 2430 N N . THR A 1 329 ? -12.284 -3.539 -8.599 1.00 93.69 329 THR A N 1
ATOM 2431 C CA . THR A 1 329 ? -12.904 -4.757 -9.155 1.00 93.69 329 THR A CA 1
ATOM 2432 C C . THR A 1 329 ? -13.375 -5.734 -8.072 1.00 93.69 329 THR A C 1
ATOM 2434 O O . THR A 1 329 ? -13.926 -6.791 -8.384 1.00 93.69 329 THR A O 1
ATOM 2437 N N . GLY A 1 330 ? -13.162 -5.395 -6.795 1.00 96.38 330 GLY A N 1
ATOM 2438 C CA . GLY A 1 330 ? -13.486 -6.247 -5.652 1.00 96.38 330 GLY A CA 1
ATOM 2439 C C . GLY A 1 330 ? -12.468 -7.363 -5.396 1.00 96.38 330 GLY A C 1
ATOM 2440 O O . GLY A 1 330 ? -12.757 -8.285 -4.632 1.00 96.38 330 GLY A O 1
ATOM 2441 N N . GLN A 1 331 ? -11.295 -7.312 -6.033 1.00 98.06 331 GLN A N 1
ATOM 2442 C CA . GLN A 1 331 ? -10.168 -8.181 -5.693 1.00 98.06 331 GLN A CA 1
ATOM 2443 C C . GLN A 1 331 ? -9.526 -7.707 -4.391 1.00 98.06 331 GLN A C 1
ATOM 2445 O O . GLN A 1 331 ? -9.524 -6.508 -4.109 1.00 98.06 331 GLN A O 1
ATOM 2450 N N . ILE A 1 332 ? -8.979 -8.641 -3.610 1.00 98.56 332 ILE A N 1
ATOM 2451 C CA . ILE A 1 332 ? -8.362 -8.338 -2.315 1.00 98.56 332 ILE A CA 1
ATOM 2452 C C . ILE A 1 332 ? -7.001 -9.021 -2.210 1.00 98.56 332 ILE A C 1
ATOM 2454 O O . ILE A 1 332 ? -6.937 -10.245 -2.289 1.00 98.56 332 ILE A O 1
ATOM 2458 N N . ALA A 1 333 ? -5.934 -8.258 -1.981 1.00 98.31 333 ALA A N 1
ATOM 2459 C CA . ALA A 1 333 ? -4.645 -8.797 -1.546 1.00 98.31 333 ALA A CA 1
ATOM 2460 C C . ALA A 1 333 ? -4.555 -8.705 -0.025 1.00 98.31 333 ALA A C 1
ATOM 2462 O O . ALA A 1 333 ? -5.071 -7.754 0.563 1.00 98.31 333 ALA A O 1
ATOM 2463 N N . PHE A 1 334 ? -3.957 -9.704 0.615 1.00 97.12 334 PHE A N 1
ATOM 2464 C CA . PHE A 1 334 ? -3.835 -9.741 2.068 1.00 97.12 334 PHE A CA 1
ATOM 2465 C C . PHE A 1 334 ? -2.700 -10.652 2.526 1.00 97.12 334 PHE A C 1
ATOM 2467 O O . PHE A 1 334 ? -2.222 -11.504 1.772 1.00 97.12 334 PHE A O 1
ATOM 2474 N N . MET A 1 335 ? -2.316 -10.509 3.792 1.00 93.69 335 MET A N 1
ATOM 2475 C CA . MET A 1 335 ? -1.343 -11.376 4.444 1.00 93.69 335 MET A CA 1
ATOM 2476 C C . MET A 1 335 ? -2.029 -12.368 5.380 1.00 93.69 335 MET A C 1
ATOM 2478 O O . MET A 1 335 ? -3.090 -12.106 5.951 1.00 93.69 335 MET A O 1
ATOM 2482 N N . GLY A 1 336 ? -1.438 -13.551 5.512 1.00 91.38 336 GLY A N 1
ATOM 2483 C CA . GLY A 1 336 ? -1.956 -14.615 6.364 1.00 91.38 336 GLY A CA 1
ATOM 2484 C C . GLY A 1 336 ? -0.834 -15.313 7.110 1.00 91.38 336 GLY A C 1
ATOM 2485 O O . GLY A 1 336 ? 0.105 -15.808 6.488 1.00 91.38 336 GLY A O 1
ATOM 2486 N N . SER A 1 337 ? -0.954 -15.383 8.433 1.00 87.31 337 SER A N 1
ATOM 2487 C CA . SER A 1 337 ? -0.053 -16.183 9.261 1.00 87.31 337 SER A CA 1
ATOM 2488 C C . SER A 1 337 ? -0.489 -17.647 9.225 1.00 87.31 337 SER A C 1
ATOM 2490 O O . SER A 1 337 ? -1.686 -17.966 9.273 1.00 87.31 337 SER A O 1
ATOM 2492 N N . LEU A 1 338 ? 0.487 -18.542 9.095 1.00 86.44 338 LEU A N 1
ATOM 2493 C CA . LEU A 1 338 ? 0.294 -19.989 8.994 1.00 86.44 338 LEU A CA 1
ATOM 2494 C C . LEU A 1 338 ? 0.970 -20.695 10.176 1.00 86.44 338 LEU A C 1
ATOM 2496 O O . LEU A 1 338 ? 2.034 -20.254 10.576 1.00 86.44 338 LEU A O 1
ATOM 2500 N N . PRO A 1 339 ? 0.471 -21.842 10.667 1.00 75.19 339 PRO A N 1
ATOM 2501 C CA . PRO A 1 339 ? 1.036 -22.538 11.821 1.00 75.19 339 PRO A CA 1
ATOM 2502 C C . PRO A 1 339 ? 2.564 -22.652 11.797 1.00 75.19 339 PRO A C 1
ATOM 2504 O O . PRO A 1 339 ? 3.138 -23.252 10.882 1.00 75.19 339 PRO A O 1
ATOM 2507 N N . ALA A 1 340 ? 3.217 -22.115 12.832 1.00 59.91 340 ALA A N 1
ATOM 2508 C CA . ALA A 1 340 ? 4.646 -22.304 13.056 1.00 59.91 340 ALA A CA 1
ATOM 2509 C C . ALA A 1 340 ? 4.986 -23.805 13.172 1.00 59.91 340 ALA A C 1
ATOM 2511 O O . ALA A 1 340 ? 4.251 -24.597 13.772 1.00 59.91 340 ALA A O 1
ATOM 2512 N N . ARG A 1 341 ? 6.133 -24.225 12.634 1.00 50.69 341 ARG A N 1
ATOM 2513 C CA . ARG A 1 341 ? 6.774 -25.489 13.045 1.00 50.69 341 ARG A CA 1
ATOM 2514 C C . ARG A 1 341 ? 7.670 -25.209 14.265 1.00 50.69 341 ARG A C 1
ATOM 2516 O O . ARG A 1 341 ? 8.333 -24.179 14.248 1.00 50.69 341 ARG A O 1
ATOM 2523 N N . PRO A 1 342 ? 7.924 -26.178 15.168 1.00 43.84 342 PRO A N 1
ATOM 2524 C CA . PRO A 1 342 ? 7.035 -26.985 16.009 1.00 43.84 342 PRO A CA 1
ATOM 2525 C C . PRO A 1 342 ? 6.599 -26.245 17.306 1.00 43.84 342 PRO A C 1
ATOM 2527 O O . PRO A 1 342 ? 7.140 -25.195 17.641 1.00 43.84 342 PRO A O 1
ATOM 2530 N N . PRO A 1 343 ? 5.672 -26.827 18.094 1.00 34.03 343 PRO A N 1
ATOM 2531 C CA . PRO A 1 343 ? 5.206 -26.272 19.369 1.00 34.03 343 PRO A CA 1
ATOM 2532 C C . PRO A 1 343 ? 6.338 -26.071 20.390 1.00 34.03 343 PRO A C 1
ATOM 2534 O O . PRO A 1 343 ? 7.114 -26.994 20.634 1.00 34.03 343 PRO A O 1
ATOM 2537 N N . GLY A 1 344 ? 6.374 -24.906 21.047 1.00 38.44 344 GLY A N 1
ATOM 2538 C CA . GLY A 1 344 ? 7.295 -24.621 22.159 1.00 38.44 344 GLY A CA 1
ATOM 2539 C C . GLY A 1 344 ? 8.263 -23.452 21.951 1.00 38.44 344 GLY A C 1
ATOM 2540 O O . GLY A 1 344 ? 9.066 -23.194 22.841 1.00 38.44 344 GLY A O 1
ATOM 2541 N N . THR A 1 345 ? 8.180 -22.723 20.833 1.00 43.88 345 THR A N 1
ATOM 2542 C CA . THR A 1 345 ? 9.000 -21.523 20.559 1.00 43.88 345 THR A CA 1
ATOM 2543 C C . THR A 1 345 ? 8.438 -20.220 21.136 1.00 43.88 345 THR A C 1
ATOM 2545 O O . THR A 1 345 ? 9.101 -19.192 21.029 1.00 43.88 345 THR A O 1
ATOM 2548 N N . GLY A 1 346 ? 7.261 -20.250 21.776 1.00 35.66 346 GLY A N 1
ATOM 2549 C CA . GLY A 1 346 ? 6.760 -19.172 22.642 1.00 35.66 346 GLY A CA 1
ATOM 2550 C C . GLY A 1 346 ? 6.751 -17.767 22.030 1.00 35.66 346 GLY A C 1
ATOM 2551 O O . GLY A 1 346 ? 6.933 -16.803 22.768 1.00 35.66 346 GLY A O 1
ATOM 2552 N N . HIS A 1 347 ? 6.585 -17.639 20.714 1.00 41.94 347 HIS A N 1
ATOM 2553 C CA . HIS A 1 347 ? 6.615 -16.340 20.058 1.00 41.94 347 HIS A CA 1
ATOM 2554 C C . HIS A 1 347 ? 5.283 -15.612 20.239 1.00 41.94 347 HIS A C 1
ATOM 2556 O O . HIS A 1 347 ? 4.209 -16.082 19.869 1.00 41.94 347 HIS A O 1
ATOM 2562 N N . LEU A 1 348 ? 5.384 -14.431 20.842 1.00 49.62 348 LEU A N 1
ATOM 2563 C CA . LEU A 1 348 ? 4.447 -13.338 20.612 1.00 49.62 348 LEU A CA 1
ATOM 2564 C C . LEU A 1 348 ? 4.541 -12.994 19.111 1.00 49.62 348 LEU A C 1
ATOM 2566 O O . LEU A 1 348 ? 5.643 -13.070 18.573 1.00 49.62 348 LEU A O 1
ATOM 2570 N N . PRO A 1 349 ? 3.424 -12.708 18.423 1.00 49.09 349 PRO A N 1
ATOM 2571 C CA . PRO A 1 349 ? 3.075 -13.216 17.085 1.00 49.09 349 PRO A CA 1
ATOM 2572 C C . PRO A 1 349 ? 3.802 -12.535 15.911 1.00 49.09 349 PRO A C 1
ATOM 2574 O O . PRO A 1 349 ? 3.184 -12.100 14.946 1.00 49.09 349 PRO A O 1
ATOM 2577 N N . LEU A 1 350 ? 5.126 -12.481 15.977 1.00 54.66 350 LEU A N 1
ATOM 2578 C CA . LEU A 1 350 ? 6.040 -12.033 14.929 1.00 54.66 350 LEU A CA 1
ATOM 2579 C C . LEU A 1 350 ? 6.718 -13.241 14.260 1.00 54.66 350 LEU A C 1
ATOM 2581 O O . LEU A 1 350 ? 7.886 -13.186 13.880 1.00 54.66 350 LEU A O 1
ATOM 2585 N N . ASP A 1 351 ? 6.010 -14.372 14.206 1.00 52.97 351 ASP A N 1
ATOM 2586 C CA . ASP A 1 351 ? 6.556 -15.636 13.727 1.00 52.97 351 ASP A CA 1
ATOM 2587 C C . ASP A 1 351 ? 6.885 -15.582 12.231 1.00 52.97 351 ASP A C 1
ATOM 2589 O O . ASP A 1 351 ? 6.110 -15.077 11.422 1.00 52.97 351 ASP A O 1
ATOM 2593 N N . HIS A 1 352 ? 8.029 -16.176 11.880 1.00 61.91 352 HIS A N 1
ATOM 2594 C CA . HIS A 1 352 ? 8.551 -16.407 10.530 1.00 61.91 352 HIS A CA 1
ATOM 2595 C C . HIS A 1 352 ? 7.631 -17.306 9.671 1.00 61.91 352 HIS A C 1
ATOM 2597 O O . HIS A 1 352 ? 7.998 -18.427 9.306 1.00 61.91 352 HIS A O 1
ATOM 2603 N N . ASN A 1 353 ? 6.388 -16.892 9.428 1.00 78.50 353 ASN A N 1
ATOM 2604 C CA . ASN A 1 353 ? 5.383 -17.729 8.775 1.00 78.50 353 ASN A CA 1
ATOM 2605 C C . ASN A 1 353 ? 4.314 -16.956 7.984 1.00 78.50 353 ASN A C 1
ATOM 2607 O O . ASN A 1 353 ? 3.296 -17.545 7.600 1.00 78.50 353 ASN A O 1
ATOM 2611 N N . GLY A 1 354 ? 4.524 -15.663 7.733 1.00 88.31 354 GLY A N 1
ATOM 2612 C CA . GLY A 1 354 ? 3.628 -14.847 6.925 1.00 88.31 354 GLY A CA 1
ATOM 2613 C C . GLY A 1 354 ? 3.675 -15.252 5.452 1.00 88.31 354 GLY A C 1
ATOM 2614 O O . GLY A 1 354 ? 4.749 -15.349 4.857 1.00 88.31 354 GLY A O 1
ATOM 2615 N N . GLY A 1 355 ? 2.508 -15.490 4.858 1.00 93.75 355 GLY A N 1
ATOM 2616 C CA . GLY A 1 355 ? 2.335 -15.640 3.413 1.00 93.75 355 GLY A CA 1
ATOM 2617 C C . GLY A 1 355 ? 1.457 -14.537 2.826 1.00 93.75 355 GLY A C 1
ATOM 2618 O O . GLY A 1 355 ? 0.692 -13.892 3.547 1.00 93.75 355 GLY A O 1
ATOM 2619 N N . VAL A 1 356 ? 1.525 -14.374 1.506 1.00 97.56 356 VAL A N 1
ATOM 2620 C CA . VAL A 1 356 ? 0.723 -13.409 0.742 1.00 97.56 356 VAL A CA 1
ATOM 2621 C C . VAL A 1 356 ? -0.341 -14.148 -0.059 1.00 97.56 356 VAL A C 1
ATOM 2623 O O . VAL A 1 356 ? -0.075 -15.163 -0.713 1.00 97.56 356 VAL A O 1
ATOM 2626 N N . PHE A 1 357 ? -1.568 -13.643 -0.004 1.00 98.00 357 PHE A N 1
ATOM 2627 C CA . PHE A 1 357 ? -2.748 -14.281 -0.567 1.00 98.00 357 PHE A CA 1
ATOM 2628 C C . PHE A 1 357 ? -3.589 -13.280 -1.350 1.00 98.00 357 PHE A C 1
ATOM 2630 O O . PHE A 1 357 ? -3.544 -12.071 -1.128 1.00 98.00 357 PHE A O 1
ATOM 2637 N N . PHE A 1 358 ? -4.389 -13.813 -2.267 1.00 97.56 358 PHE A N 1
ATOM 2638 C CA . PHE A 1 358 ? -5.244 -13.027 -3.142 1.00 97.56 358 PHE A CA 1
ATOM 2639 C C . PHE A 1 358 ? -6.642 -13.629 -3.203 1.00 97.56 358 PHE A C 1
ATOM 2641 O O . PHE A 1 358 ? -6.800 -14.833 -3.411 1.00 97.56 358 PHE A O 1
ATOM 2648 N N . ASN A 1 359 ? -7.664 -12.797 -3.030 1.00 98.31 359 ASN A N 1
ATOM 2649 C CA . ASN A 1 359 ? -9.060 -13.150 -3.224 1.00 98.31 359 ASN A CA 1
ATOM 2650 C C . ASN A 1 359 ? -9.576 -12.521 -4.516 1.00 98.31 359 ASN A C 1
ATOM 2652 O O . ASN A 1 359 ? -9.490 -11.310 -4.712 1.00 98.31 359 ASN A O 1
ATOM 2656 N N . SER A 1 360 ? -10.187 -13.339 -5.366 1.00 94.25 360 SER A N 1
ATOM 2657 C CA . SER A 1 360 ? -10.979 -12.854 -6.492 1.00 94.25 360 SER A CA 1
ATOM 2658 C C . SER A 1 360 ? -12.244 -13.690 -6.627 1.00 94.25 360 SER A C 1
ATOM 2660 O O . SER A 1 360 ? -12.199 -14.923 -6.579 1.00 94.25 360 SER A O 1
ATOM 2662 N N . GLY A 1 361 ? -13.398 -13.024 -6.731 1.00 89.56 361 GLY A N 1
ATOM 2663 C CA . GLY A 1 361 ? -14.695 -13.696 -6.836 1.00 89.56 361 GLY A CA 1
ATOM 2664 C C . GLY A 1 361 ? -15.022 -14.602 -5.641 1.00 89.56 361 GLY A C 1
ATOM 2665 O O . GLY A 1 361 ? -15.687 -15.622 -5.812 1.00 89.56 361 GLY A O 1
ATOM 2666 N N . GLY A 1 362 ? -14.520 -14.277 -4.442 1.00 90.50 362 GLY A N 1
ATOM 2667 C CA . GLY A 1 362 ? -14.724 -15.075 -3.228 1.00 90.50 362 GLY A CA 1
ATOM 2668 C C . GLY A 1 362 ? -13.822 -16.308 -3.113 1.00 90.50 362 GLY A C 1
ATOM 2669 O O . GLY A 1 362 ? -13.993 -17.098 -2.185 1.00 90.50 362 GLY A O 1
ATOM 2670 N N . LYS A 1 363 ? -12.859 -16.489 -4.023 1.00 94.62 363 LYS A N 1
ATOM 2671 C CA . LYS A 1 363 ? -11.883 -17.580 -3.977 1.00 94.62 363 LYS A CA 1
ATOM 2672 C C . LYS A 1 363 ? -10.511 -17.050 -3.575 1.00 94.62 363 LYS A C 1
ATOM 2674 O O . LYS A 1 363 ? -9.947 -16.222 -4.283 1.00 94.62 363 LYS A O 1
ATOM 2679 N N . ASN A 1 364 ? -9.958 -17.603 -2.496 1.00 96.88 364 ASN A N 1
ATOM 2680 C CA . ASN A 1 364 ? -8.577 -17.350 -2.085 1.00 96.88 364 ASN A CA 1
ATOM 2681 C C . ASN A 1 364 ? -7.597 -18.224 -2.882 1.00 96.88 364 ASN A C 1
ATOM 2683 O O . ASN A 1 364 ? -7.816 -19.430 -3.044 1.00 96.88 364 ASN A O 1
ATOM 2687 N N . ILE A 1 365 ? -6.492 -17.627 -3.314 1.00 95.94 365 ILE A N 1
ATOM 2688 C CA . ILE A 1 365 ? -5.286 -18.294 -3.812 1.00 95.94 365 ILE A CA 1
ATOM 2689 C C . ILE A 1 365 ? -4.073 -17.820 -3.003 1.00 95.94 365 ILE A C 1
ATOM 2691 O O . ILE A 1 365 ? -4.119 -16.765 -2.372 1.00 95.94 365 ILE A O 1
ATOM 2695 N N . ALA A 1 366 ? -3.002 -18.609 -3.006 1.00 97.00 366 ALA A N 1
ATOM 2696 C CA . ALA A 1 366 ? -1.716 -18.183 -2.467 1.00 97.00 366 ALA A CA 1
ATOM 2697 C C . ALA A 1 366 ? -0.898 -17.525 -3.582 1.00 97.00 366 ALA A C 1
ATOM 2699 O O . ALA A 1 366 ? -0.847 -18.071 -4.685 1.00 97.00 366 ALA A O 1
ATOM 2700 N N . ILE A 1 367 ? -0.284 -16.380 -3.281 1.00 96.44 367 ILE A N 1
ATOM 2701 C CA . ILE A 1 367 ? 0.722 -15.736 -4.134 1.00 96.44 367 ILE A CA 1
ATOM 2702 C C . ILE A 1 367 ? 2.099 -16.310 -3.799 1.00 96.44 367 ILE A C 1
ATOM 2704 O O . ILE A 1 367 ? 2.782 -16.817 -4.682 1.00 96.44 367 ILE A O 1
ATOM 2708 N N . ALA A 1 368 ? 2.474 -16.264 -2.519 1.00 95.88 368 ALA A N 1
ATOM 2709 C CA . ALA A 1 368 ? 3.729 -16.800 -2.006 1.00 95.88 368 ALA A CA 1
ATOM 2710 C C . ALA A 1 368 ? 3.551 -17.241 -0.550 1.00 95.88 368 ALA A C 1
ATOM 2712 O O . ALA A 1 368 ? 2.854 -16.584 0.230 1.00 95.88 368 ALA A O 1
ATOM 2713 N N . ARG A 1 369 ? 4.160 -18.366 -0.174 1.00 94.19 369 ARG A N 1
ATOM 2714 C CA . ARG A 1 369 ? 4.070 -18.942 1.173 1.00 94.19 369 ARG A CA 1
ATOM 2715 C C . ARG A 1 369 ? 5.445 -19.331 1.699 1.00 94.19 369 ARG A C 1
ATOM 2717 O O . ARG A 1 369 ? 6.318 -19.650 0.896 1.00 94.19 369 ARG A O 1
ATOM 2724 N N . PRO A 1 370 ? 5.633 -19.376 3.030 1.00 91.06 370 PRO A N 1
ATOM 2725 C CA . PRO A 1 370 ? 6.880 -19.838 3.620 1.00 91.06 370 PRO A CA 1
ATOM 2726 C C . PRO A 1 370 ? 7.328 -21.180 3.028 1.00 91.06 370 PRO A C 1
ATOM 2728 O O . PRO A 1 370 ? 6.570 -22.155 3.009 1.00 91.06 370 PRO A O 1
ATOM 2731 N N . GLY A 1 371 ? 8.562 -21.220 2.537 1.00 90.06 371 GLY A N 1
ATOM 2732 C CA . GLY A 1 371 ? 9.170 -22.351 1.848 1.00 90.06 371 GLY A CA 1
ATOM 2733 C C . GLY A 1 371 ? 8.990 -22.370 0.327 1.00 90.06 371 GLY A C 1
ATOM 2734 O O . GLY A 1 371 ? 9.667 -23.173 -0.319 1.00 90.06 371 GLY A O 1
ATOM 2735 N N . ASP A 1 372 ? 8.149 -21.520 -0.264 1.00 93.50 372 ASP A N 1
ATOM 2736 C CA . ASP A 1 372 ? 8.044 -21.393 -1.722 1.00 93.50 372 ASP A CA 1
ATOM 2737 C C . ASP A 1 372 ? 9.332 -20.786 -2.290 1.00 93.50 372 ASP A C 1
ATOM 2739 O O . ASP A 1 372 ? 9.970 -19.949 -1.654 1.00 93.50 372 ASP A O 1
ATOM 2743 N N . ALA A 1 373 ? 9.748 -21.240 -3.474 1.00 90.00 373 ALA A N 1
ATOM 2744 C CA . ALA A 1 373 ? 10.898 -20.663 -4.164 1.00 90.00 373 ALA A CA 1
ATOM 2745 C C . ALA A 1 373 ? 10.557 -19.256 -4.668 1.00 90.00 373 ALA A C 1
ATOM 2747 O O . ALA A 1 373 ? 9.473 -19.053 -5.217 1.00 90.00 373 ALA A O 1
ATOM 2748 N N . MET A 1 374 ? 11.483 -18.312 -4.504 1.00 91.81 374 MET A N 1
ATOM 2749 C CA . MET A 1 374 ? 11.251 -16.905 -4.834 1.00 91.81 374 MET A CA 1
ATOM 2750 C C . MET A 1 374 ? 12.101 -16.467 -6.037 1.00 91.81 374 MET A C 1
ATOM 2752 O O . MET A 1 374 ? 13.238 -16.929 -6.188 1.00 91.81 374 MET A O 1
ATOM 2756 N N . PRO A 1 375 ? 11.589 -15.579 -6.914 1.00 84.62 375 PRO A N 1
ATOM 2757 C CA . PRO A 1 375 ? 12.401 -14.977 -7.967 1.00 84.62 375 PRO A CA 1
ATOM 2758 C C . PRO A 1 375 ? 13.632 -14.273 -7.381 1.00 84.62 375 PRO A C 1
ATOM 2760 O O . PRO A 1 375 ? 13.545 -13.620 -6.342 1.00 84.62 375 PRO A O 1
ATOM 2763 N N . GLY A 1 376 ? 14.782 -14.409 -8.041 1.00 80.38 376 GLY A N 1
ATOM 2764 C CA . GLY A 1 376 ? 16.072 -13.937 -7.520 1.00 80.38 376 GLY A CA 1
ATOM 2765 C C . GLY A 1 376 ? 16.816 -14.941 -6.628 1.00 80.38 376 GLY A C 1
ATOM 2766 O O . GLY A 1 376 ? 17.968 -14.692 -6.297 1.00 80.38 376 GLY A O 1
ATOM 2767 N N . GLY A 1 377 ? 16.214 -16.092 -6.305 1.00 82.75 377 GLY A N 1
ATOM 2768 C CA . GLY A 1 377 ? 16.842 -17.155 -5.516 1.00 82.75 377 GLY A CA 1
ATOM 2769 C C . GLY A 1 377 ? 16.279 -17.270 -4.098 1.00 82.75 377 GLY A C 1
ATOM 2770 O O . GLY A 1 377 ? 15.488 -16.445 -3.651 1.00 82.75 377 GLY A O 1
ATOM 2771 N N . GLY A 1 378 ? 16.665 -18.344 -3.403 1.00 90.00 378 GLY A N 1
ATOM 2772 C CA . GLY A 1 378 ? 16.197 -18.640 -2.047 1.00 90.00 378 GLY A CA 1
ATOM 2773 C C . GLY A 1 378 ? 14.721 -19.055 -1.962 1.00 90.00 378 GLY A C 1
ATOM 2774 O O . GLY A 1 378 ? 14.071 -19.402 -2.956 1.00 90.00 378 GLY A O 1
ATOM 2775 N N . ARG A 1 379 ? 14.201 -19.087 -0.732 1.00 93.31 379 ARG A N 1
ATOM 2776 C CA . ARG A 1 379 ? 12.804 -19.431 -0.423 1.00 93.31 379 ARG A CA 1
ATOM 2777 C C . ARG A 1 379 ? 12.191 -18.400 0.506 1.00 93.31 379 ARG A C 1
ATOM 2779 O O . ARG A 1 379 ? 12.902 -17.848 1.336 1.00 93.31 379 ARG A O 1
ATOM 2786 N N . LEU A 1 380 ? 10.881 -18.186 0.415 1.00 93.25 380 LEU A N 1
ATOM 2787 C CA . LEU A 1 380 ? 10.190 -17.292 1.339 1.00 93.25 380 LEU A CA 1
ATOM 2788 C C . LEU A 1 380 ? 10.373 -17.791 2.777 1.00 93.25 380 LEU A C 1
ATOM 2790 O O . LEU A 1 380 ? 10.043 -18.939 3.075 1.00 93.25 380 LEU A O 1
ATOM 2794 N N . VAL A 1 381 ? 10.855 -16.932 3.669 1.00 91.06 381 VAL A N 1
ATOM 2795 C CA . VAL A 1 381 ? 10.830 -17.175 5.118 1.00 91.06 381 VAL A CA 1
ATOM 2796 C C . VAL A 1 381 ? 9.533 -16.611 5.670 1.00 91.06 381 VAL A C 1
ATOM 2798 O O . VAL A 1 381 ? 8.718 -17.342 6.229 1.00 91.06 381 VAL A O 1
ATOM 2801 N N . THR A 1 382 ? 9.312 -15.318 5.444 1.00 91.00 382 THR A N 1
ATOM 2802 C CA . THR A 1 382 ? 8.085 -14.619 5.815 1.00 91.00 382 THR A CA 1
ATOM 2803 C C . THR A 1 382 ? 7.896 -13.388 4.938 1.00 91.00 382 THR A C 1
ATOM 2805 O O . THR A 1 382 ? 8.867 -12.713 4.591 1.00 91.00 382 THR A O 1
ATOM 2808 N N . ALA A 1 383 ? 6.646 -13.098 4.591 1.00 91.75 383 ALA A N 1
ATOM 2809 C CA . ALA A 1 383 ? 6.244 -11.767 4.149 1.00 91.75 383 ALA A CA 1
ATOM 2810 C C . ALA A 1 383 ? 6.312 -10.765 5.318 1.00 91.75 383 ALA A C 1
ATOM 2812 O O . ALA A 1 383 ? 6.493 -11.176 6.474 1.00 91.75 383 ALA A O 1
ATOM 2813 N N . GLY A 1 384 ? 6.163 -9.476 5.007 1.00 81.31 384 GLY A N 1
ATOM 2814 C CA . GLY A 1 384 ? 6.035 -8.414 6.001 1.00 81.31 384 GLY A CA 1
ATOM 2815 C C . GLY A 1 384 ? 4.920 -8.629 7.022 1.00 81.31 384 GLY A C 1
ATOM 2816 O O . GLY A 1 384 ? 4.082 -9.525 6.912 1.00 81.31 384 GLY A O 1
ATOM 2817 N N . PHE A 1 385 ? 4.955 -7.817 8.071 1.00 75.69 385 PHE A N 1
ATOM 2818 C CA . PHE A 1 385 ? 4.035 -7.914 9.207 1.00 75.69 385 PHE A CA 1
ATOM 2819 C C . PHE A 1 385 ? 3.171 -6.657 9.344 1.00 75.69 385 PHE A C 1
ATOM 2821 O O . PHE A 1 385 ? 2.069 -6.712 9.894 1.00 75.69 385 PHE A O 1
ATOM 2828 N N . PHE A 1 386 ? 3.632 -5.521 8.827 1.00 76.38 386 PHE A N 1
ATOM 2829 C CA . PHE A 1 386 ? 2.916 -4.262 8.934 1.00 76.38 386 PHE A CA 1
ATOM 2830 C C . PHE A 1 386 ? 1.889 -4.104 7.814 1.00 76.38 386 PHE A C 1
ATOM 2832 O O . PHE A 1 386 ? 1.929 -4.748 6.767 1.00 76.38 386 PHE A O 1
ATOM 2839 N N . THR A 1 387 ? 0.920 -3.215 8.016 1.00 76.19 387 THR A N 1
ATOM 2840 C CA . THR A 1 387 ? -0.168 -3.013 7.049 1.00 76.19 387 THR A CA 1
ATOM 2841 C C . THR A 1 387 ? 0.233 -2.267 5.781 1.00 76.19 387 THR A C 1
ATOM 2843 O O . THR A 1 387 ? -0.562 -2.201 4.838 1.00 76.19 387 THR A O 1
ATOM 2846 N N . ALA A 1 388 ? 1.457 -1.737 5.743 1.00 82.50 388 ALA A N 1
ATOM 2847 C CA . ALA A 1 388 ? 2.091 -1.161 4.561 1.00 82.50 388 ALA A CA 1
ATOM 2848 C C . ALA A 1 388 ? 2.793 -2.212 3.678 1.00 82.50 388 ALA A C 1
ATOM 2850 O O . ALA A 1 388 ? 3.094 -1.923 2.523 1.00 82.50 388 ALA A O 1
ATOM 2851 N N . ASP A 1 389 ? 3.042 -3.423 4.180 1.00 89.00 389 ASP A N 1
ATOM 2852 C CA . ASP A 1 389 ? 3.932 -4.407 3.539 1.00 89.00 389 ASP A CA 1
ATOM 2853 C C . ASP A 1 389 ? 3.257 -5.237 2.431 1.00 89.00 389 ASP A C 1
ATOM 2855 O O . ASP A 1 389 ? 3.869 -6.111 1.820 1.00 89.00 389 ASP A O 1
ATOM 2859 N N . VAL A 1 390 ? 1.986 -4.951 2.137 1.00 95.25 390 VAL A N 1
ATOM 2860 C CA . VAL A 1 390 ? 1.288 -5.449 0.949 1.00 95.25 390 VAL A CA 1
ATOM 2861 C C . VAL A 1 390 ? 0.423 -4.345 0.347 1.00 95.25 390 VAL A C 1
ATOM 2863 O O . VAL A 1 390 ? -0.290 -3.636 1.065 1.00 95.25 390 VAL A O 1
ATOM 2866 N N . SER A 1 391 ? 0.436 -4.225 -0.978 1.00 96.62 391 SER A N 1
ATOM 2867 C CA . SER A 1 391 ? -0.452 -3.334 -1.727 1.00 96.62 391 SER A CA 1
ATOM 2868 C C . SER A 1 391 ? -1.143 -4.054 -2.882 1.00 96.62 391 SER A C 1
ATOM 2870 O O . SER A 1 391 ? -0.689 -5.094 -3.356 1.00 96.62 391 SER A O 1
ATOM 2872 N N . LEU A 1 392 ? -2.264 -3.495 -3.336 1.00 97.31 392 LEU A N 1
ATOM 2873 C CA . LEU A 1 392 ? -3.011 -3.933 -4.511 1.00 97.31 392 LEU A CA 1
ATOM 2874 C C . LEU A 1 392 ? -3.507 -2.702 -5.260 1.00 97.31 392 LEU A C 1
ATOM 2876 O O . LEU A 1 392 ? -4.236 -1.894 -4.687 1.00 97.31 392 LEU A O 1
ATOM 2880 N N . ASN A 1 393 ? -3.190 -2.613 -6.548 1.00 94.69 393 ASN A N 1
ATOM 2881 C CA . ASN A 1 393 ? -3.704 -1.547 -7.402 1.00 94.69 393 ASN A CA 1
ATOM 2882 C C . ASN A 1 393 ? -4.946 -1.987 -8.212 1.00 94.69 393 ASN A C 1
ATOM 2884 O O . ASN A 1 393 ? -5.373 -3.152 -8.194 1.00 94.69 393 ASN A O 1
ATOM 2888 N N . ASN A 1 394 ? -5.554 -1.059 -8.953 1.00 92.00 394 ASN A N 1
ATOM 2889 C CA . ASN A 1 394 ? -6.749 -1.315 -9.767 1.00 92.00 394 ASN A CA 1
ATOM 2890 C C . ASN A 1 394 ? -6.490 -2.190 -10.997 1.00 92.00 394 ASN A C 1
ATOM 2892 O O . ASN A 1 394 ? -7.442 -2.677 -11.618 1.00 92.00 394 ASN A O 1
ATOM 2896 N N . ASN A 1 395 ? -5.224 -2.430 -11.336 1.00 82.50 395 ASN A N 1
ATOM 2897 C CA . ASN A 1 395 ? -4.811 -3.331 -12.408 1.00 82.50 395 ASN A CA 1
ATOM 2898 C C . ASN A 1 395 ? -4.634 -4.778 -11.937 1.00 82.50 395 ASN A C 1
ATOM 2900 O O . ASN A 1 395 ? -4.363 -5.651 -12.752 1.00 82.50 395 ASN A O 1
ATOM 2904 N N . GLY A 1 396 ? -4.841 -5.054 -10.645 1.00 85.88 396 GLY A N 1
ATOM 2905 C CA . GLY A 1 396 ? -4.673 -6.395 -10.086 1.00 85.88 396 GLY A CA 1
ATOM 2906 C C . GLY A 1 396 ? -3.217 -6.749 -9.774 1.00 85.88 396 GLY A C 1
ATOM 2907 O O . GLY A 1 396 ? -2.947 -7.889 -9.399 1.00 85.88 396 GLY A O 1
ATOM 2908 N N . LEU A 1 397 ? -2.298 -5.786 -9.905 1.00 91.25 397 LEU A N 1
ATOM 2909 C CA . LEU A 1 397 ? -0.905 -5.927 -9.499 1.00 91.25 397 LEU A CA 1
ATOM 2910 C C . LEU A 1 397 ? -0.834 -5.869 -7.973 1.00 91.25 397 LEU A C 1
ATOM 2912 O O . LEU A 1 397 ? -1.397 -4.964 -7.353 1.00 91.25 397 LEU A O 1
ATOM 2916 N N . VAL A 1 398 ? -0.128 -6.826 -7.384 1.00 97.50 398 VAL A N 1
ATOM 2917 C CA . VAL A 1 398 ? 0.157 -6.898 -5.949 1.00 97.50 398 VAL A CA 1
ATOM 2918 C C . VAL A 1 398 ? 1.632 -6.606 -5.736 1.00 97.50 398 VAL A C 1
ATOM 2920 O O . VAL A 1 398 ? 2.451 -7.202 -6.427 1.00 97.50 398 VAL A O 1
ATOM 2923 N N . SER A 1 399 ? 1.979 -5.742 -4.787 1.00 97.69 399 SER A N 1
ATOM 2924 C CA . SER A 1 399 ? 3.355 -5.569 -4.297 1.00 97.69 399 SER A CA 1
ATOM 2925 C C . SER A 1 399 ? 3.453 -6.055 -2.856 1.00 97.69 399 SER A C 1
ATOM 2927 O O . SER A 1 399 ? 2.484 -5.944 -2.106 1.00 97.69 399 SER A O 1
ATOM 2929 N N . PHE A 1 400 ? 4.593 -6.635 -2.487 1.00 97.75 400 PHE A N 1
ATOM 2930 C CA . PHE A 1 400 ? 4.889 -7.028 -1.109 1.00 97.75 400 PHE A CA 1
ATOM 2931 C C . PHE A 1 400 ? 6.391 -7.209 -0.892 1.00 97.75 400 PHE A C 1
ATOM 2933 O O . PHE A 1 400 ? 7.121 -7.524 -1.835 1.00 97.75 400 PHE A O 1
ATOM 2940 N N . ASP A 1 401 ? 6.849 -7.049 0.343 1.00 96.19 401 ASP A N 1
ATOM 2941 C CA . ASP A 1 401 ? 8.224 -7.328 0.744 1.00 96.19 401 ASP A CA 1
ATOM 2942 C C . ASP A 1 401 ? 8.327 -8.640 1.540 1.00 96.19 401 ASP A C 1
ATOM 2944 O O . ASP A 1 401 ? 7.346 -9.206 2.038 1.00 96.19 401 ASP A O 1
ATOM 2948 N N . ALA A 1 402 ? 9.536 -9.195 1.586 1.00 95.31 402 ALA A N 1
ATOM 2949 C CA . ALA A 1 402 ? 9.779 -10.483 2.214 1.00 95.31 402 ALA A CA 1
ATOM 2950 C C . ALA A 1 402 ? 11.212 -10.650 2.718 1.00 95.31 402 ALA A C 1
ATOM 2952 O O . ALA A 1 402 ? 12.149 -10.074 2.166 1.00 95.31 402 ALA A O 1
ATOM 2953 N N . VAL A 1 403 ? 11.367 -11.525 3.715 1.00 94.19 403 VAL A N 1
ATOM 2954 C CA . VAL A 1 403 ? 12.642 -12.164 4.074 1.00 94.19 403 VAL A CA 1
ATOM 2955 C C . VAL A 1 403 ? 12.780 -13.478 3.306 1.00 94.19 403 VAL A C 1
ATOM 2957 O O . VAL A 1 403 ? 11.829 -14.267 3.223 1.00 94.19 403 VAL A O 1
ATOM 2960 N N . ILE A 1 404 ? 13.974 -13.718 2.772 1.00 93.81 404 ILE A N 1
ATOM 2961 C CA . ILE A 1 404 ? 14.335 -14.864 1.941 1.00 93.81 404 ILE A CA 1
ATOM 2962 C C . ILE A 1 404 ? 15.404 -15.701 2.649 1.00 93.81 404 ILE A C 1
ATOM 2964 O O . ILE A 1 404 ? 16.316 -15.174 3.276 1.00 93.81 404 ILE A O 1
ATOM 2968 N N . ASP A 1 405 ? 15.299 -17.027 2.550 1.00 91.38 405 ASP A N 1
ATOM 2969 C CA . ASP A 1 405 ? 16.299 -17.973 3.054 1.00 91.38 405 ASP A CA 1
ATOM 2970 C C . ASP A 1 405 ? 17.502 -18.030 2.103 1.00 91.38 405 ASP A C 1
ATOM 2972 O O . ASP A 1 405 ? 17.737 -19.013 1.393 1.00 91.38 405 ASP A O 1
ATOM 2976 N N . SER A 1 406 ? 18.200 -16.906 2.020 1.00 88.44 406 SER A N 1
ATOM 2977 C CA . SER A 1 406 ? 19.456 -16.717 1.314 1.00 88.44 406 SER A CA 1
ATOM 2978 C C . SER A 1 406 ? 20.288 -15.667 2.044 1.00 88.44 406 SER A C 1
ATOM 2980 O O . SER A 1 406 ? 19.760 -14.866 2.807 1.00 88.44 406 SER A O 1
ATOM 2982 N N . ASP A 1 407 ? 21.593 -15.730 1.827 1.00 87.25 407 ASP A N 1
ATOM 2983 C CA . ASP A 1 407 ? 22.583 -14.732 2.244 1.00 87.25 407 ASP A CA 1
ATOM 2984 C C . ASP A 1 407 ? 23.500 -14.537 1.030 1.00 87.25 407 ASP A C 1
ATOM 2986 O O . ASP A 1 407 ? 24.647 -14.994 0.986 1.00 87.25 407 ASP A O 1
ATOM 2990 N N . ALA A 1 408 ? 22.902 -14.060 -0.065 1.00 81.88 408 ALA A N 1
ATOM 2991 C CA . ALA A 1 408 ? 23.569 -13.968 -1.357 1.00 81.88 408 ALA A CA 1
ATOM 2992 C C . ALA A 1 408 ? 24.646 -12.875 -1.353 1.00 81.88 408 ALA A C 1
ATOM 2994 O O . ALA A 1 408 ? 25.637 -12.997 -2.079 1.00 81.88 408 ALA A O 1
ATOM 2995 N N . ASP A 1 409 ? 24.477 -11.841 -0.525 1.00 79.50 409 ASP A N 1
ATOM 2996 C CA . ASP A 1 409 ? 25.454 -10.770 -0.337 1.00 79.50 409 ASP A CA 1
ATOM 2997 C C . ASP A 1 409 ? 26.552 -11.114 0.697 1.00 79.50 409 ASP A C 1
ATOM 2999 O O . ASP A 1 409 ? 27.555 -10.397 0.788 1.00 79.50 409 ASP A O 1
ATOM 3003 N N . GLY A 1 410 ? 26.442 -12.257 1.388 1.00 81.12 410 GLY A N 1
ATOM 3004 C CA . GLY A 1 410 ? 27.485 -12.840 2.238 1.00 81.12 410 GLY A CA 1
ATOM 3005 C C . GLY A 1 410 ? 27.697 -12.078 3.543 1.00 81.12 410 GLY A C 1
ATOM 3006 O O . GLY A 1 410 ? 28.819 -12.002 4.061 1.00 81.12 410 GLY A O 1
ATOM 3007 N N . ASP A 1 411 ? 26.636 -11.466 4.047 1.00 78.56 411 ASP A N 1
ATOM 3008 C CA . ASP A 1 411 ? 26.638 -10.534 5.153 1.00 78.56 411 ASP A CA 1
ATOM 3009 C C . ASP A 1 411 ? 26.296 -11.155 6.513 1.00 78.56 411 ASP A C 1
ATOM 3011 O O . ASP A 1 411 ? 26.441 -10.498 7.556 1.00 78.56 411 ASP A O 1
ATOM 3015 N N . GLY A 1 412 ? 25.913 -12.433 6.501 1.00 83.19 412 GLY A N 1
ATOM 3016 C CA . GLY A 1 412 ? 25.537 -13.209 7.672 1.00 83.19 412 GLY A CA 1
ATOM 3017 C C . GLY A 1 412 ? 24.087 -13.015 8.114 1.00 83.19 412 GLY A C 1
ATOM 3018 O O . GLY A 1 412 ? 23.735 -13.495 9.196 1.00 83.19 412 GLY A O 1
ATOM 3019 N N . ARG A 1 413 ? 23.254 -12.318 7.334 1.00 84.75 413 ARG A N 1
ATOM 3020 C CA . ARG A 1 413 ? 21.816 -12.131 7.557 1.00 84.75 413 ARG A CA 1
ATOM 3021 C C . ARG A 1 413 ? 21.022 -12.728 6.407 1.00 84.75 413 ARG A C 1
ATOM 3023 O O . ARG A 1 413 ? 21.531 -13.007 5.333 1.00 84.75 413 ARG A O 1
ATOM 3030 N N . GLN A 1 414 ? 19.739 -12.940 6.673 1.00 88.88 414 GLN A N 1
ATOM 3031 C CA . GLN A 1 414 ? 18.804 -13.324 5.628 1.00 88.88 414 GLN A CA 1
ATOM 3032 C C . GLN A 1 414 ? 18.499 -12.129 4.728 1.00 88.88 414 GLN A C 1
ATOM 3034 O O . GLN A 1 414 ? 18.174 -11.040 5.221 1.00 88.88 414 GLN A O 1
ATOM 3039 N N . ASP A 1 415 ? 18.559 -12.372 3.423 1.00 92.12 415 ASP A N 1
ATOM 3040 C CA . ASP A 1 415 ? 18.233 -11.404 2.391 1.00 92.12 415 ASP A CA 1
ATOM 3041 C C . ASP A 1 415 ? 16.784 -10.930 2.521 1.00 92.12 415 ASP A C 1
ATOM 3043 O O . ASP A 1 415 ? 15.878 -11.651 2.952 1.00 92.12 415 ASP A O 1
ATOM 3047 N N . THR A 1 416 ? 16.546 -9.703 2.075 1.00 95.56 416 THR A N 1
ATOM 3048 C CA . THR A 1 416 ? 15.195 -9.156 1.918 1.00 95.56 416 THR A CA 1
ATOM 3049 C C . THR A 1 416 ? 14.967 -8.721 0.485 1.00 95.56 416 THR A C 1
ATOM 3051 O O . THR A 1 416 ? 15.899 -8.282 -0.186 1.00 95.56 416 THR A O 1
ATOM 3054 N N . ALA A 1 417 ? 13.736 -8.831 -0.000 1.00 96.31 417 ALA A N 1
ATOM 3055 C CA . ALA A 1 417 ? 13.403 -8.431 -1.360 1.00 96.31 417 ALA A CA 1
ATOM 3056 C C . ALA A 1 417 ? 11.953 -7.958 -1.494 1.00 96.31 417 ALA A C 1
ATOM 3058 O O . ALA A 1 417 ? 11.066 -8.389 -0.759 1.00 96.31 417 ALA A O 1
ATOM 3059 N N . LEU A 1 418 ? 11.752 -7.057 -2.452 1.00 97.56 418 LEU A N 1
ATOM 3060 C CA . LEU A 1 418 ? 10.483 -6.500 -2.889 1.00 97.56 418 LEU A CA 1
ATOM 3061 C C . LEU A 1 418 ? 10.028 -7.263 -4.128 1.00 97.56 418 LEU A C 1
ATOM 3063 O O . LEU A 1 418 ? 10.793 -7.439 -5.083 1.00 97.56 418 LEU A O 1
ATOM 3067 N N . TYR A 1 419 ? 8.770 -7.676 -4.128 1.00 96.19 419 TYR A N 1
ATOM 3068 C CA . TYR A 1 419 ? 8.167 -8.476 -5.179 1.00 96.19 419 TYR A CA 1
ATOM 3069 C C . TYR A 1 419 ? 6.910 -7.821 -5.726 1.00 96.19 419 TYR A C 1
ATOM 3071 O O . TYR A 1 419 ? 6.200 -7.098 -5.025 1.00 96.19 419 TYR A O 1
ATOM 3079 N N . THR A 1 420 ? 6.612 -8.145 -6.979 1.00 95.00 420 THR A N 1
ATOM 3080 C CA . THR A 1 420 ? 5.306 -7.922 -7.585 1.00 95.00 420 THR A CA 1
ATOM 3081 C C . THR A 1 420 ? 4.698 -9.232 -8.048 1.00 95.00 420 THR A C 1
ATOM 3083 O O . THR A 1 420 ? 5.398 -10.144 -8.484 1.00 95.00 420 THR A O 1
ATOM 3086 N N . TRP A 1 421 ? 3.377 -9.331 -7.969 1.00 91.81 421 TRP A N 1
ATOM 3087 C CA . TRP A 1 421 ? 2.616 -10.434 -8.529 1.00 91.81 421 TRP A CA 1
ATOM 3088 C C . TRP A 1 421 ? 1.469 -9.919 -9.385 1.00 91.81 421 TRP A C 1
ATOM 3090 O O . TRP A 1 421 ? 0.728 -9.029 -8.972 1.00 91.81 421 TRP A O 1
ATOM 3100 N N . ASN A 1 422 ? 1.291 -10.512 -10.561 1.00 82.75 422 ASN A N 1
ATOM 3101 C CA . ASN A 1 422 ? 0.159 -10.237 -11.433 1.00 82.75 422 ASN A CA 1
ATOM 3102 C C . ASN A 1 422 ? -0.250 -11.511 -12.175 1.00 82.75 422 ASN A C 1
ATOM 3104 O O . ASN A 1 422 ? 0.586 -12.168 -12.790 1.00 82.75 422 ASN A O 1
ATOM 3108 N N . GLN A 1 423 ? -1.533 -11.872 -12.097 1.00 76.88 423 GLN A N 1
ATOM 3109 C CA . GLN A 1 423 ? -2.143 -12.971 -12.862 1.00 76.88 423 GLN A CA 1
ATOM 3110 C C . GLN A 1 423 ? -1.344 -14.292 -12.879 1.00 76.88 423 GLN A C 1
ATOM 3112 O O . GLN A 1 423 ? -1.328 -15.021 -13.866 1.00 76.88 423 GLN A O 1
ATOM 3117 N N . GLY A 1 424 ? -0.732 -14.651 -11.749 1.00 75.31 424 GLY A N 1
ATOM 3118 C CA . GLY A 1 424 ? 0.004 -15.909 -11.586 1.00 75.31 424 GLY A CA 1
ATOM 3119 C C . GLY A 1 424 ? 1.513 -15.792 -11.776 1.00 75.31 424 GLY A C 1
ATOM 3120 O O . GLY A 1 424 ? 2.213 -16.757 -11.479 1.00 75.31 424 GLY A O 1
ATOM 3121 N N . VAL A 1 425 ? 2.019 -14.631 -12.190 1.00 77.62 425 VAL A N 1
ATOM 3122 C CA . VAL A 1 425 ? 3.455 -14.391 -12.335 1.00 77.62 425 VAL A CA 1
ATOM 3123 C C . VAL A 1 425 ? 3.969 -13.538 -11.196 1.00 77.62 425 VAL A C 1
ATOM 3125 O O . VAL A 1 425 ? 3.439 -12.466 -10.922 1.00 77.62 425 VAL A O 1
ATOM 3128 N N . LEU A 1 426 ? 4.996 -14.061 -10.531 1.00 83.69 426 LEU A N 1
ATOM 3129 C CA . LEU A 1 426 ? 5.723 -13.425 -9.444 1.00 83.69 426 LEU A CA 1
ATOM 3130 C C . LEU A 1 426 ? 7.075 -12.937 -9.981 1.00 83.69 426 LEU A C 1
ATOM 3132 O O . LEU A 1 426 ? 7.814 -13.715 -10.586 1.00 83.69 426 LEU A O 1
ATOM 3136 N N . SER A 1 427 ? 7.408 -11.675 -9.730 1.00 82.94 427 SER A N 1
ATOM 3137 C CA . SER A 1 427 ? 8.621 -11.007 -10.207 1.00 82.94 427 SER A CA 1
ATOM 3138 C C . SER A 1 427 ? 9.317 -10.287 -9.053 1.00 82.94 427 SER A C 1
ATOM 3140 O O . SER A 1 427 ? 8.660 -9.740 -8.171 1.00 82.94 427 SER A O 1
ATOM 3142 N N . ARG A 1 428 ? 10.654 -10.283 -9.041 1.00 89.81 428 ARG A N 1
ATOM 3143 C CA . ARG A 1 428 ? 11.451 -9.508 -8.076 1.00 89.81 428 ARG A CA 1
ATOM 3144 C C . ARG A 1 428 ? 11.686 -8.102 -8.626 1.00 89.81 428 ARG A C 1
ATOM 3146 O O . ARG A 1 428 ? 12.043 -7.967 -9.792 1.00 89.81 428 ARG A O 1
ATOM 3153 N N . VAL A 1 429 ? 11.501 -7.088 -7.785 1.00 92.12 429 VAL A N 1
ATOM 3154 C CA . VAL A 1 429 ? 11.748 -5.673 -8.105 1.00 92.12 429 VAL A CA 1
ATOM 3155 C C . VAL A 1 429 ? 13.162 -5.276 -7.695 1.00 92.12 429 VAL A C 1
ATOM 3157 O O . VAL A 1 429 ? 13.929 -4.790 -8.519 1.00 92.12 429 VAL A O 1
ATOM 3160 N N . VAL A 1 430 ? 13.501 -5.488 -6.422 1.00 94.88 430 VAL A N 1
ATOM 3161 C CA . VAL A 1 430 ? 14.803 -5.156 -5.826 1.00 94.88 430 VAL A CA 1
ATOM 3162 C C . VAL A 1 430 ? 14.994 -5.946 -4.530 1.00 94.88 430 VAL A C 1
ATOM 3164 O O . VAL A 1 430 ? 14.010 -6.355 -3.917 1.00 94.88 430 VAL A O 1
ATOM 3167 N N . GLY A 1 431 ? 16.221 -6.160 -4.076 1.00 94.38 431 GLY A N 1
ATOM 3168 C CA . GLY A 1 431 ? 16.509 -6.760 -2.775 1.00 94.38 431 GLY A CA 1
ATOM 3169 C C . GLY A 1 431 ? 17.971 -6.646 -2.358 1.00 94.38 431 GLY A C 1
ATOM 3170 O O . GLY A 1 431 ? 18.767 -6.003 -3.039 1.00 94.38 431 GLY A O 1
ATOM 3171 N N . SER A 1 432 ?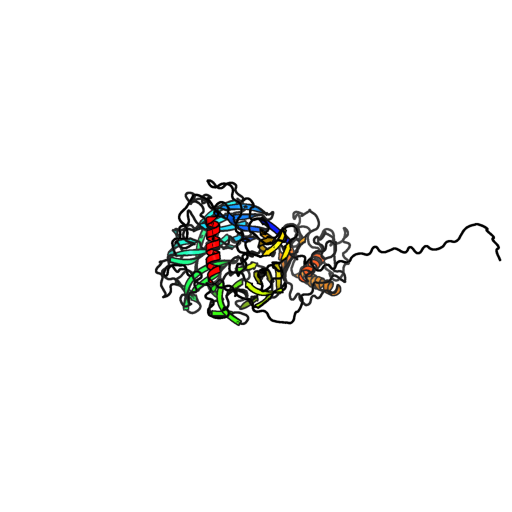 18.307 -7.275 -1.233 1.00 93.00 432 SER A N 1
ATOM 3172 C CA . SER A 1 432 ? 19.664 -7.357 -0.683 1.00 93.00 432 SER A CA 1
ATOM 3173 C C . SER A 1 432 ? 20.685 -7.753 -1.758 1.00 93.00 432 SER A C 1
ATOM 3175 O O . SER A 1 432 ? 20.423 -8.621 -2.593 1.00 93.00 432 SER A O 1
ATOM 3177 N N . GLY A 1 433 ? 21.818 -7.051 -1.774 1.00 89.12 433 GLY A N 1
ATOM 3178 C CA . GLY A 1 433 ? 22.899 -7.208 -2.748 1.00 89.12 433 GLY A CA 1
ATOM 3179 C C . GLY A 1 433 ? 22.745 -6.396 -4.040 1.00 89.12 433 GLY A C 1
ATOM 3180 O O . GLY A 1 433 ? 23.747 -6.162 -4.720 1.00 89.12 433 GLY A O 1
ATOM 3181 N N . ASP A 1 434 ? 21.547 -5.908 -4.378 1.00 89.44 434 ASP A N 1
ATOM 3182 C CA . ASP A 1 434 ? 21.352 -5.146 -5.616 1.00 89.44 434 ASP A CA 1
ATOM 3183 C C . ASP A 1 434 ? 22.050 -3.786 -5.563 1.00 89.44 434 ASP A C 1
ATOM 3185 O O . ASP A 1 434 ? 21.933 -3.038 -4.594 1.00 89.44 434 ASP A O 1
ATOM 3189 N N . VAL A 1 435 ? 22.718 -3.406 -6.652 1.00 87.44 435 VAL A N 1
ATOM 3190 C CA . VAL A 1 435 ? 23.313 -2.073 -6.790 1.00 87.44 435 VAL A CA 1
ATOM 3191 C C . VAL A 1 435 ? 22.325 -1.143 -7.484 1.00 87.44 435 VAL A C 1
ATOM 3193 O O . VAL A 1 435 ? 22.044 -1.310 -8.669 1.00 87.44 435 VAL A O 1
ATOM 3196 N N . ILE A 1 436 ? 21.865 -0.107 -6.781 1.00 87.69 436 ILE A N 1
ATOM 3197 C CA . ILE A 1 436 ? 21.072 0.972 -7.371 1.00 87.69 436 ILE A CA 1
ATOM 3198 C C . ILE A 1 436 ? 22.025 2.072 -7.872 1.00 87.69 436 ILE A C 1
ATOM 3200 O O . ILE A 1 436 ? 22.700 2.723 -7.059 1.00 87.69 436 ILE A O 1
ATOM 3204 N N . PRO A 1 437 ? 22.104 2.321 -9.196 1.00 81.19 437 PRO A N 1
ATOM 3205 C CA . PRO A 1 437 ? 23.038 3.288 -9.762 1.00 81.19 437 PRO A CA 1
ATOM 3206 C C . PRO A 1 437 ? 22.900 4.683 -9.144 1.00 81.19 437 PRO A C 1
ATOM 3208 O O . PRO A 1 437 ? 21.821 5.263 -9.100 1.00 81.19 437 PRO A O 1
ATOM 3211 N N . GLY A 1 438 ? 24.019 5.237 -8.674 1.00 84.19 438 GLY A N 1
ATOM 3212 C CA . GLY A 1 438 ? 24.060 6.570 -8.066 1.00 84.19 438 GLY A CA 1
ATOM 3213 C C . GLY A 1 438 ? 23.535 6.654 -6.628 1.00 84.19 438 GLY A C 1
ATOM 3214 O O . GLY A 1 438 ? 23.641 7.727 -6.038 1.00 84.19 438 GLY A O 1
ATOM 3215 N N . ILE A 1 439 ? 23.025 5.556 -6.057 1.00 88.62 439 ILE A N 1
ATOM 3216 C CA . ILE A 1 439 ? 22.516 5.506 -4.677 1.00 88.62 439 ILE A CA 1
ATOM 3217 C C . ILE A 1 439 ? 23.401 4.610 -3.803 1.00 88.62 439 ILE A C 1
ATOM 3219 O O . ILE A 1 439 ? 23.887 5.072 -2.775 1.00 88.62 439 ILE A O 1
ATOM 3223 N N . GLY A 1 440 ? 23.660 3.370 -4.228 1.00 87.25 440 GLY A N 1
ATOM 3224 C CA . GLY A 1 440 ? 24.499 2.409 -3.503 1.00 87.25 440 GLY A CA 1
ATOM 3225 C C . GLY A 1 440 ? 23.944 0.987 -3.559 1.00 87.25 440 GLY A C 1
ATOM 3226 O O . GLY A 1 440 ? 23.045 0.702 -4.350 1.00 87.25 440 GLY A O 1
ATOM 3227 N N . THR A 1 441 ? 24.485 0.098 -2.730 1.00 90.19 441 THR A N 1
ATOM 3228 C CA . THR A 1 441 ? 24.052 -1.303 -2.651 1.00 90.19 441 THR A CA 1
ATOM 3229 C C . THR A 1 441 ? 22.943 -1.458 -1.621 1.00 90.19 441 THR A C 1
ATOM 3231 O O . THR A 1 441 ? 23.087 -1.018 -0.482 1.00 90.19 441 THR A O 1
ATOM 3234 N N . VAL A 1 442 ? 21.839 -2.097 -1.993 1.00 92.56 442 VAL A N 1
ATOM 3235 C CA . VAL A 1 442 ? 20.755 -2.434 -1.073 1.00 92.56 442 VAL A CA 1
ATOM 3236 C C . VAL A 1 442 ? 21.265 -3.459 -0.079 1.00 92.56 442 VAL A C 1
ATOM 3238 O O . VAL A 1 442 ? 21.637 -4.569 -0.442 1.00 92.56 442 VAL A O 1
ATOM 3241 N N . ARG A 1 443 ? 21.273 -3.080 1.195 1.00 90.38 443 ARG A N 1
ATOM 3242 C CA . ARG A 1 443 ? 21.644 -3.975 2.283 1.00 90.38 443 ARG A CA 1
ATOM 3243 C C . ARG A 1 443 ? 20.444 -4.770 2.765 1.00 90.38 443 ARG A C 1
ATOM 3245 O O . ARG A 1 443 ? 20.500 -5.986 2.888 1.00 90.38 443 ARG A O 1
ATOM 3252 N N . ALA A 1 444 ? 19.352 -4.066 3.035 1.00 92.75 444 ALA A N 1
ATOM 3253 C CA . ALA A 1 444 ? 18.093 -4.680 3.411 1.00 92.75 444 ALA A CA 1
ATOM 3254 C C . ALA A 1 444 ? 16.923 -3.723 3.180 1.00 92.75 444 ALA A C 1
ATOM 3256 O O . ALA A 1 444 ? 17.058 -2.505 3.311 1.00 92.75 444 ALA A O 1
ATOM 3257 N N . LEU A 1 445 ? 15.748 -4.290 2.942 1.00 95.06 445 LEU A N 1
ATOM 3258 C CA . LEU A 1 445 ? 14.446 -3.633 3.019 1.00 95.06 445 LEU A CA 1
ATOM 3259 C C . LEU A 1 445 ? 13.990 -3.578 4.485 1.00 95.06 445 LEU A C 1
ATOM 3261 O O . LEU A 1 445 ? 12.994 -4.172 4.897 1.00 95.06 445 LEU A O 1
ATOM 3265 N N . LYS A 1 446 ? 14.827 -2.931 5.297 1.00 91.25 446 LYS A N 1
ATOM 3266 C CA . LYS A 1 446 ? 14.696 -2.744 6.743 1.00 91.25 446 LYS A CA 1
ATOM 3267 C C . LYS A 1 446 ? 15.277 -1.386 7.116 1.00 91.25 446 LYS A C 1
ATOM 3269 O O . LYS A 1 446 ? 16.042 -0.794 6.347 1.00 91.25 446 LYS A O 1
ATOM 3274 N N . VAL A 1 447 ? 14.979 -0.943 8.330 1.00 86.50 447 VAL A N 1
ATOM 3275 C CA . VAL A 1 447 ? 15.584 0.256 8.919 1.00 86.50 447 VAL A CA 1
ATOM 3276 C C . VAL A 1 447 ? 17.040 -0.011 9.336 1.00 86.50 447 VAL A C 1
ATOM 3278 O O . VAL A 1 447 ? 17.342 -1.122 9.793 1.00 86.50 447 VAL A O 1
ATOM 3281 N N . PRO A 1 448 ? 17.951 0.978 9.238 1.00 85.50 448 PRO A N 1
ATOM 3282 C CA . PRO A 1 448 ? 19.369 0.761 9.539 1.00 85.50 448 PRO A CA 1
ATOM 3283 C C . PRO A 1 448 ? 19.644 0.282 10.968 1.00 85.50 448 PRO A C 1
ATOM 3285 O O . PRO A 1 448 ? 20.571 -0.493 11.194 1.00 85.50 448 PRO A O 1
ATOM 3288 N N . ASP A 1 449 ? 18.827 0.720 11.928 1.00 81.88 449 ASP A N 1
ATOM 3289 C CA . ASP A 1 449 ? 19.002 0.396 13.346 1.00 81.88 449 ASP A CA 1
ATOM 3290 C C . ASP A 1 449 ? 18.415 -0.976 13.732 1.00 81.88 449 ASP A C 1
ATOM 3292 O O . ASP A 1 449 ? 18.668 -1.453 14.838 1.00 81.88 449 ASP A O 1
ATOM 3296 N N . LEU A 1 450 ? 17.659 -1.634 12.838 1.00 81.88 450 LEU A N 1
ATOM 3297 C CA . LEU A 1 450 ? 16.956 -2.899 13.101 1.00 81.88 450 LEU A CA 1
ATOM 3298 C C . LEU A 1 450 ? 17.165 -3.944 11.982 1.00 81.88 450 LEU A C 1
ATOM 3300 O O . LEU A 1 450 ? 16.255 -4.696 11.630 1.00 81.88 450 LEU A O 1
ATOM 3304 N N . LEU A 1 451 ? 18.379 -4.033 11.428 1.00 83.88 451 LEU A N 1
ATOM 3305 C CA . LEU A 1 451 ? 18.713 -5.009 10.373 1.00 83.88 451 LEU A CA 1
ATOM 3306 C C . LEU A 1 451 ? 18.502 -6.475 10.795 1.00 83.88 451 LEU A C 1
ATOM 3308 O O . LEU A 1 451 ? 18.219 -7.328 9.951 1.00 83.88 451 LEU A O 1
ATOM 3312 N N . ASP A 1 452 ? 18.591 -6.762 12.093 1.00 81.81 452 ASP A N 1
ATOM 3313 C CA . ASP A 1 452 ? 18.446 -8.111 12.652 1.00 81.81 452 ASP A CA 1
ATOM 3314 C C . ASP A 1 452 ? 16.974 -8.526 12.869 1.00 81.81 452 ASP A C 1
ATOM 3316 O O . ASP A 1 452 ? 16.712 -9.597 13.418 1.00 81.81 452 ASP A O 1
ATOM 3320 N N . LEU A 1 453 ? 15.997 -7.712 12.439 1.00 78.56 453 LEU A N 1
ATOM 3321 C CA . LEU A 1 453 ? 14.584 -8.083 12.534 1.00 78.56 453 LEU A CA 1
ATOM 3322 C C . LEU A 1 453 ? 14.256 -9.349 11.724 1.00 78.56 453 LEU A C 1
ATOM 3324 O O . LEU A 1 453 ? 14.776 -9.531 10.619 1.00 78.56 453 LEU A O 1
ATOM 3328 N N . PRO A 1 454 ? 13.340 -10.194 12.224 1.00 78.69 454 PRO A N 1
ATOM 3329 C CA . PRO A 1 454 ? 12.942 -11.433 11.557 1.00 78.69 454 PRO A CA 1
ATOM 3330 C C . PRO A 1 454 ? 11.995 -11.243 10.356 1.00 78.69 454 PRO A C 1
ATOM 3332 O O . PRO A 1 454 ? 11.628 -12.211 9.696 1.00 78.69 454 PRO A O 1
ATOM 3335 N N . PHE A 1 455 ? 11.587 -10.009 10.069 1.00 84.00 455 PHE A N 1
ATOM 3336 C CA . PHE A 1 455 ? 10.654 -9.628 9.005 1.00 84.00 455 PHE A CA 1
ATOM 3337 C C . PHE A 1 455 ? 11.172 -8.373 8.284 1.00 84.00 455 PHE A C 1
ATOM 3339 O O . PHE A 1 455 ? 12.017 -7.658 8.842 1.00 84.00 455 PHE A O 1
ATOM 3346 N N . PRO A 1 456 ? 10.724 -8.103 7.044 1.00 89.06 456 PRO A N 1
ATOM 3347 C CA . PRO A 1 456 ? 11.050 -6.849 6.379 1.00 89.06 456 PRO A CA 1
ATOM 3348 C C . PRO A 1 456 ? 10.320 -5.676 7.058 1.00 89.06 456 PRO A C 1
ATOM 3350 O O . PRO A 1 456 ? 9.311 -5.861 7.735 1.00 89.06 456 PRO A O 1
ATOM 3353 N N . PHE A 1 457 ? 10.864 -4.471 6.910 1.00 86.56 457 PHE A N 1
ATOM 3354 C CA . PHE A 1 457 ? 10.266 -3.234 7.417 1.00 86.56 457 PHE A CA 1
ATOM 3355 C C . PHE A 1 457 ? 10.531 -2.150 6.374 1.00 86.56 457 PHE A C 1
ATOM 3357 O O . PHE A 1 457 ? 11.416 -1.305 6.552 1.00 86.56 457 PHE A O 1
ATOM 3364 N N . SER A 1 458 ? 9.805 -2.208 5.255 1.00 88.94 458 SER A N 1
ATOM 3365 C CA . SER A 1 458 ? 10.015 -1.280 4.142 1.00 88.94 458 SER A CA 1
ATOM 3366 C C . SER A 1 458 ? 8.787 -0.515 3.691 1.00 88.94 458 SER A C 1
ATOM 3368 O O . SER A 1 458 ? 8.954 0.633 3.284 1.00 88.94 458 SER A O 1
ATOM 3370 N N . GLY A 1 459 ? 7.589 -1.100 3.787 1.00 91.38 459 GLY A N 1
ATOM 3371 C CA . GLY A 1 459 ? 6.389 -0.572 3.147 1.00 91.38 459 GLY A CA 1
ATOM 3372 C C . GLY A 1 459 ? 6.417 -0.736 1.623 1.00 91.38 459 GLY A C 1
ATOM 3373 O O . GLY A 1 459 ? 7.459 -0.649 0.979 1.00 91.38 459 GLY A O 1
ATOM 3374 N N . THR A 1 460 ? 5.248 -0.976 1.030 1.00 95.81 460 THR A N 1
ATOM 3375 C CA . THR A 1 460 ? 5.099 -1.247 -0.409 1.00 95.81 460 THR A CA 1
ATOM 3376 C C . THR A 1 460 ? 3.908 -0.542 -1.090 1.00 95.81 460 THR A C 1
ATOM 3378 O O . THR A 1 460 ? 3.350 -1.118 -2.035 1.00 95.81 460 THR A O 1
ATOM 3381 N N . PRO A 1 461 ? 3.465 0.670 -0.671 1.00 96.25 461 PRO A N 1
ATOM 3382 C CA . PRO A 1 461 ? 2.366 1.359 -1.344 1.00 96.25 461 PRO A CA 1
ATOM 3383 C C . PRO A 1 461 ? 2.647 1.548 -2.834 1.00 96.25 461 PRO A C 1
ATOM 3385 O O . PRO A 1 461 ? 3.782 1.791 -3.252 1.00 96.25 461 PRO A O 1
ATOM 3388 N N . MET A 1 462 ? 1.587 1.431 -3.630 1.00 95.88 462 MET A N 1
ATOM 3389 C CA . MET A 1 462 ? 1.691 1.321 -5.078 1.00 95.88 462 MET A CA 1
ATOM 3390 C C . MET A 1 462 ? 0.508 1.991 -5.765 1.00 95.88 462 MET A C 1
ATOM 3392 O O . MET A 1 462 ? -0.633 1.762 -5.370 1.00 95.88 462 MET A O 1
ATOM 3396 N N . ASN A 1 463 ? 0.786 2.749 -6.826 1.00 95.50 463 ASN A N 1
ATOM 3397 C CA . ASN A 1 463 ? -0.246 3.354 -7.665 1.00 95.50 463 ASN A CA 1
ATOM 3398 C C . ASN A 1 463 ? -0.653 2.440 -8.835 1.00 95.50 463 ASN A C 1
ATOM 3400 O O . ASN A 1 463 ? -0.096 1.356 -9.050 1.00 95.50 463 ASN A O 1
ATOM 3404 N N . ASP A 1 464 ? -1.618 2.877 -9.645 1.00 89.12 464 ASP A N 1
ATOM 3405 C CA . ASP A 1 464 ? -2.070 2.093 -10.797 1.00 89.12 464 ASP A CA 1
ATOM 3406 C C . ASP A 1 464 ? -1.000 2.004 -11.891 1.00 89.12 464 ASP A C 1
ATOM 3408 O O . ASP A 1 464 ? -0.993 1.035 -12.644 1.00 89.12 464 ASP A O 1
ATOM 3412 N N . GLN A 1 465 ? -0.031 2.922 -11.925 1.00 84.62 465 GLN A N 1
ATOM 3413 C CA . GLN A 1 465 ? 1.117 2.850 -12.838 1.00 84.62 465 GLN A CA 1
ATOM 3414 C C . GLN A 1 465 ? 2.162 1.801 -12.428 1.00 84.62 465 GLN A C 1
ATOM 3416 O O . GLN A 1 465 ? 3.119 1.575 -13.162 1.00 84.62 465 GLN A O 1
ATOM 3421 N N . GLY A 1 466 ? 1.997 1.152 -11.270 1.00 87.75 466 GLY A N 1
ATOM 3422 C CA . GLY A 1 466 ? 2.948 0.170 -10.753 1.00 87.75 466 GLY A CA 1
ATOM 3423 C C . GLY A 1 466 ? 4.204 0.795 -10.143 1.00 87.75 466 GLY A C 1
ATOM 3424 O O . GLY A 1 466 ? 5.186 0.081 -9.935 1.00 87.75 466 GLY A O 1
ATOM 3425 N N . GLN A 1 467 ? 4.189 2.104 -9.861 1.00 94.88 467 GLN A N 1
ATOM 3426 C CA . GLN A 1 467 ? 5.233 2.753 -9.071 1.00 94.88 467 GLN A CA 1
ATOM 3427 C C . GLN A 1 467 ? 5.076 2.347 -7.611 1.00 94.88 467 GLN A C 1
ATOM 3429 O O . GLN A 1 467 ? 3.978 2.456 -7.070 1.00 94.88 467 GLN A O 1
ATOM 3434 N N . ILE A 1 468 ? 6.161 1.905 -6.981 1.00 97.69 468 ILE A N 1
ATOM 3435 C CA . ILE A 1 468 ? 6.157 1.381 -5.614 1.00 97.69 468 ILE A CA 1
ATOM 3436 C C . ILE A 1 468 ? 7.070 2.251 -4.761 1.00 97.69 468 ILE A C 1
ATOM 3438 O O . ILE A 1 468 ? 8.258 2.371 -5.067 1.00 97.69 468 ILE A O 1
ATOM 3442 N N . ALA A 1 469 ? 6.535 2.851 -3.699 1.00 97.88 469 ALA A N 1
ATOM 3443 C CA . ALA A 1 469 ? 7.364 3.526 -2.707 1.00 97.88 469 ALA A CA 1
ATOM 3444 C C . ALA A 1 469 ? 7.768 2.546 -1.601 1.00 97.88 469 ALA A C 1
ATOM 3446 O O . ALA A 1 469 ? 6.955 1.731 -1.178 1.00 97.88 469 ALA A O 1
ATOM 3447 N N . PHE A 1 470 ? 9.019 2.617 -1.153 1.00 97.69 470 PHE A N 1
ATOM 3448 C CA . PHE A 1 470 ? 9.566 1.720 -0.134 1.00 97.69 470 PHE A CA 1
ATOM 3449 C C . PHE A 1 470 ? 10.777 2.354 0.553 1.00 97.69 470 PHE A C 1
ATOM 3451 O O . PHE A 1 470 ? 11.467 3.197 -0.031 1.00 97.69 470 PHE A O 1
ATOM 3458 N N . GLN A 1 471 ? 11.058 1.941 1.785 1.00 95.81 471 GLN A N 1
ATOM 3459 C CA . GLN A 1 471 ? 12.299 2.286 2.472 1.00 95.81 471 GLN A CA 1
ATOM 3460 C C . GLN A 1 471 ? 13.359 1.192 2.297 1.00 95.81 471 GLN A C 1
ATOM 3462 O O . GLN A 1 471 ? 13.054 0.002 2.264 1.00 95.81 471 GLN A O 1
ATOM 3467 N N . ALA A 1 472 ? 14.629 1.581 2.250 1.00 95.44 472 ALA A N 1
ATOM 3468 C CA . ALA A 1 472 ? 15.738 0.637 2.277 1.00 95.44 472 ALA A CA 1
ATOM 3469 C C . ALA A 1 472 ? 16.914 1.168 3.095 1.00 95.44 472 ALA A C 1
ATOM 3471 O O . ALA A 1 472 ? 17.140 2.375 3.197 1.00 95.44 472 ALA A O 1
ATOM 3472 N N . THR A 1 473 ? 17.712 0.244 3.619 1.00 93.44 473 THR A N 1
ATOM 3473 C CA . THR A 1 473 ? 19.071 0.524 4.075 1.00 93.44 473 THR A CA 1
ATOM 3474 C C . THR A 1 473 ? 20.034 0.281 2.921 1.00 93.44 473 THR A C 1
ATOM 3476 O O . THR A 1 473 ? 20.068 -0.811 2.355 1.00 93.44 473 THR A O 1
ATOM 3479 N N . ILE A 1 474 ? 20.823 1.298 2.580 1.00 90.62 474 ILE A N 1
ATOM 3480 C CA . ILE A 1 474 ? 21.821 1.276 1.508 1.00 90.62 474 ILE A CA 1
ATOM 3481 C C . ILE A 1 474 ? 23.224 1.354 2.109 1.00 90.62 474 ILE A C 1
ATOM 3483 O O . ILE A 1 474 ? 23.471 2.199 2.969 1.00 90.62 474 ILE A O 1
ATOM 3487 N N . ASP A 1 475 ? 24.145 0.522 1.631 1.00 85.25 475 ASP A N 1
ATOM 3488 C CA . ASP A 1 475 ? 25.587 0.652 1.865 1.00 85.25 475 ASP A CA 1
ATOM 3489 C C . ASP A 1 475 ? 26.238 1.391 0.685 1.00 85.25 475 ASP A C 1
ATOM 3491 O O . ASP A 1 475 ? 26.099 0.994 -0.476 1.00 85.25 475 ASP A O 1
ATOM 3495 N N . ASP A 1 476 ? 26.948 2.482 0.976 1.00 71.31 476 ASP A N 1
ATOM 3496 C CA . ASP A 1 476 ? 27.693 3.266 -0.017 1.00 71.31 476 ASP A CA 1
ATOM 3497 C C . ASP A 1 476 ? 29.213 3.006 0.009 1.00 71.31 476 ASP A C 1
ATOM 3499 O O . ASP A 1 476 ? 29.963 3.609 -0.765 1.00 71.31 476 ASP A O 1
ATOM 3503 N N . SER A 1 477 ? 29.671 2.097 0.877 1.00 60.81 477 SER A N 1
ATOM 3504 C CA . SER A 1 477 ? 31.074 1.955 1.278 1.00 60.81 477 SER A CA 1
ATOM 3505 C C . SER A 1 477 ? 31.669 0.549 1.100 1.00 60.81 477 SER A C 1
ATOM 3507 O O . SER A 1 477 ? 32.896 0.422 1.059 1.00 60.81 477 SER A O 1
ATOM 3509 N N . GLY A 1 478 ? 30.841 -0.496 0.970 1.00 54.59 478 GLY A N 1
ATOM 3510 C CA . GLY A 1 478 ? 31.283 -1.892 0.855 1.00 54.59 478 GLY A CA 1
ATOM 3511 C C . GLY A 1 478 ? 31.901 -2.448 2.147 1.00 54.59 478 GLY A C 1
ATOM 3512 O O . GLY A 1 478 ? 32.807 -3.282 2.083 1.00 54.59 478 GLY A O 1
ATOM 3513 N N . GLY A 1 479 ? 31.484 -1.935 3.311 1.00 51.44 479 GLY A N 1
ATOM 3514 C CA . GLY A 1 479 ? 32.059 -2.225 4.631 1.00 51.44 479 GLY A CA 1
ATOM 3515 C C . GLY A 1 479 ? 31.048 -2.772 5.650 1.00 51.44 479 GLY A C 1
ATOM 3516 O O . GLY A 1 479 ? 29.862 -2.905 5.377 1.00 51.44 479 GLY A O 1
ATOM 3517 N N . THR A 1 480 ? 31.509 -3.101 6.864 1.00 50.91 480 THR A N 1
ATOM 3518 C CA . THR A 1 480 ? 30.625 -3.553 7.956 1.00 50.91 480 THR A CA 1
ATOM 3519 C C . THR A 1 480 ? 29.765 -2.398 8.475 1.00 50.91 480 THR A C 1
ATOM 3521 O O . THR A 1 480 ? 30.284 -1.323 8.785 1.00 50.91 480 THR A O 1
ATOM 3524 N N . CYS A 1 481 ? 28.456 -2.632 8.572 1.00 53.31 481 CYS A N 1
ATOM 3525 C CA . CYS A 1 481 ? 27.453 -1.648 8.971 1.00 53.31 481 CYS A CA 1
ATOM 3526 C C . CYS A 1 481 ? 27.577 -1.329 10.473 1.00 53.31 481 CYS A C 1
ATOM 3528 O O . CYS A 1 481 ? 27.136 -2.104 11.320 1.00 53.31 481 CYS A O 1
ATOM 3530 N N . GLU A 1 482 ? 28.196 -0.197 10.814 1.00 46.78 482 GLU A N 1
ATOM 3531 C CA . GLU A 1 482 ? 28.080 0.406 12.144 1.00 46.78 482 GLU A CA 1
ATOM 3532 C C . GLU A 1 482 ? 27.362 1.753 12.003 1.00 46.78 482 GLU A C 1
ATOM 3534 O O . GLU A 1 482 ? 27.688 2.574 11.137 1.00 46.78 482 GLU A O 1
ATOM 3539 N N . ILE A 1 483 ? 26.344 1.953 12.845 1.00 42.59 483 ILE A N 1
ATOM 3540 C CA . ILE A 1 483 ? 25.480 3.136 12.867 1.00 42.59 483 ILE A CA 1
ATOM 3541 C C . ILE A 1 483 ? 26.343 4.409 12.817 1.00 42.59 483 ILE A C 1
ATOM 3543 O O . ILE A 1 483 ? 27.217 4.607 13.658 1.00 42.59 483 ILE A O 1
ATOM 3547 N N . SER A 1 484 ? 26.035 5.281 11.850 1.00 48.47 484 SER A N 1
ATOM 3548 C CA . SER A 1 484 ? 26.586 6.630 11.630 1.00 48.47 484 SER A CA 1
ATOM 3549 C C . SER A 1 484 ? 27.859 6.810 10.784 1.00 48.47 484 SER A C 1
ATOM 3551 O O . SER A 1 484 ? 28.390 7.924 10.784 1.00 48.47 484 SER A O 1
ATOM 3553 N N . ALA A 1 485 ? 28.344 5.814 10.030 1.00 52.62 485 ALA A N 1
ATOM 3554 C CA . ALA A 1 485 ? 29.443 6.062 9.076 1.00 52.62 485 ALA A CA 1
ATOM 3555 C C . ALA A 1 485 ? 29.296 5.451 7.667 1.00 52.62 485 ALA A C 1
ATOM 3557 O O . ALA A 1 485 ? 29.855 6.037 6.742 1.00 52.62 485 ALA A O 1
ATOM 3558 N N . THR A 1 486 ? 28.572 4.336 7.484 1.00 61.19 486 THR A N 1
ATOM 3559 C CA . THR A 1 486 ? 28.622 3.547 6.225 1.00 61.19 486 THR A CA 1
ATOM 3560 C C . THR A 1 486 ? 27.267 3.172 5.602 1.00 61.19 486 THR A C 1
ATOM 3562 O O . THR A 1 486 ? 27.175 3.065 4.385 1.00 61.19 486 THR A O 1
ATOM 3565 N N . CYS A 1 487 ? 26.198 3.024 6.394 1.00 72.31 487 CYS A N 1
ATOM 3566 C CA . CYS A 1 487 ? 24.853 2.694 5.900 1.00 72.31 487 CYS A CA 1
ATOM 3567 C C . CYS A 1 487 ? 23.892 3.890 6.019 1.00 72.31 487 CYS A C 1
ATOM 3569 O O . CYS A 1 487 ? 23.916 4.612 7.020 1.00 72.31 487 CYS A O 1
ATOM 3571 N N . LYS A 1 488 ? 23.020 4.085 5.025 1.00 84.50 488 LYS A N 1
ATOM 3572 C CA . LYS A 1 488 ? 22.020 5.165 4.967 1.00 84.50 488 LYS A CA 1
ATOM 3573 C C . LYS A 1 488 ? 20.617 4.592 4.790 1.00 84.50 488 LYS A C 1
ATOM 3575 O O . LYS A 1 488 ? 20.400 3.790 3.887 1.00 84.50 488 LYS A O 1
ATOM 3580 N N . GLY A 1 489 ? 19.666 5.041 5.607 1.00 90.69 489 GLY A N 1
ATOM 3581 C CA . GLY A 1 489 ? 18.245 4.817 5.336 1.00 90.69 489 GLY A CA 1
ATOM 3582 C C . GLY A 1 489 ? 17.765 5.770 4.242 1.00 90.69 489 GLY A C 1
ATOM 3583 O O . GLY A 1 489 ? 18.085 6.961 4.279 1.00 90.69 489 GLY A O 1
ATOM 3584 N N . VAL A 1 490 ? 17.029 5.254 3.265 1.00 95.44 490 VAL A N 1
ATOM 3585 C CA . VAL A 1 490 ? 16.501 6.017 2.129 1.00 95.44 490 VAL A CA 1
ATOM 3586 C C . VAL A 1 490 ? 15.047 5.640 1.872 1.00 95.44 490 VAL A C 1
ATOM 3588 O O . VAL A 1 490 ? 14.688 4.468 1.943 1.00 95.44 490 VAL A O 1
ATOM 3591 N N . LEU A 1 491 ? 14.231 6.635 1.538 1.00 97.62 491 LEU A N 1
ATOM 3592 C CA . LEU A 1 491 ? 12.910 6.462 0.945 1.00 97.62 491 LEU A CA 1
ATOM 3593 C C . LEU A 1 491 ? 13.040 6.533 -0.578 1.00 97.62 491 LEU A C 1
ATOM 3595 O O . LEU A 1 491 ? 13.544 7.525 -1.113 1.00 97.62 491 LEU A O 1
ATOM 3599 N N . LEU A 1 492 ? 12.587 5.497 -1.274 1.00 96.88 492 LEU A N 1
ATOM 3600 C CA . LEU A 1 492 ? 12.706 5.334 -2.721 1.00 96.88 492 LEU A CA 1
ATOM 3601 C C . LEU A 1 492 ? 11.329 5.192 -3.365 1.00 96.88 492 LEU A C 1
ATOM 3603 O O . LEU A 1 492 ? 10.392 4.696 -2.747 1.00 96.88 492 LEU A O 1
ATOM 3607 N N . VAL A 1 493 ? 11.242 5.570 -4.639 1.00 97.50 493 VAL A N 1
ATOM 3608 C CA . VAL A 1 493 ? 10.171 5.139 -5.544 1.00 97.50 493 VAL A CA 1
ATOM 3609 C C . VAL A 1 493 ? 10.796 4.308 -6.658 1.00 97.50 493 VAL A C 1
ATOM 3611 O O . VAL A 1 493 ? 11.620 4.819 -7.422 1.00 97.50 493 VAL A O 1
ATOM 3614 N N . ALA A 1 494 ? 10.407 3.037 -6.746 1.00 95.75 494 ALA A N 1
ATOM 3615 C CA . ALA A 1 494 ? 10.667 2.174 -7.889 1.00 95.75 494 ALA A CA 1
ATOM 3616 C C . ALA A 1 494 ? 9.602 2.445 -8.959 1.00 95.75 494 ALA A C 1
ATOM 3618 O O . ALA A 1 494 ? 8.412 2.332 -8.684 1.00 95.75 494 ALA A O 1
ATOM 3619 N N . THR A 1 495 ? 10.010 2.794 -10.176 1.00 90.81 495 THR A N 1
ATOM 3620 C CA . THR A 1 495 ? 9.117 2.999 -11.328 1.00 90.81 495 THR A CA 1
ATOM 3621 C C . THR A 1 495 ? 9.386 1.914 -12.370 1.00 90.81 495 THR A C 1
ATOM 3623 O O . THR A 1 495 ? 10.560 1.706 -12.699 1.00 90.81 495 THR A O 1
ATOM 3626 N N . PRO A 1 496 ? 8.352 1.204 -12.866 1.00 84.12 496 PRO A N 1
ATOM 3627 C CA . PRO A 1 496 ? 8.540 0.156 -13.864 1.00 84.12 496 PRO A CA 1
ATOM 3628 C C . PRO A 1 496 ? 9.126 0.730 -15.163 1.00 84.12 496 PRO A C 1
ATOM 3630 O O . PRO A 1 496 ? 9.076 1.948 -15.373 1.00 84.12 496 PRO A O 1
ATOM 3633 N N . PRO A 1 497 ? 9.685 -0.126 -16.037 1.00 76.62 497 PRO A N 1
ATOM 3634 C CA . PRO A 1 497 ? 10.104 0.300 -17.362 1.00 76.62 497 PRO A CA 1
ATOM 3635 C C . PRO A 1 497 ? 8.961 1.003 -18.098 1.00 76.62 497 PRO A C 1
ATOM 3637 O O . PRO A 1 497 ? 7.802 0.582 -18.013 1.00 76.62 497 PRO A O 1
ATOM 3640 N N . ALA A 1 498 ? 9.298 2.075 -18.807 1.00 80.50 498 ALA A N 1
ATOM 3641 C CA . ALA A 1 498 ? 8.329 2.880 -19.526 1.00 80.50 498 ALA A CA 1
ATOM 3642 C C . ALA A 1 498 ? 8.919 3.395 -20.833 1.00 80.50 498 ALA A C 1
ATOM 3644 O O . ALA A 1 498 ? 9.973 4.042 -20.828 1.00 80.50 498 ALA A O 1
ATOM 3645 N N . LEU A 1 499 ? 8.188 3.212 -21.929 1.00 84.50 499 LEU A N 1
ATOM 3646 C CA . LEU A 1 499 ? 8.487 3.906 -23.166 1.00 84.50 499 LEU A CA 1
ATOM 3647 C C . LEU A 1 499 ? 8.034 5.360 -23.065 1.00 84.50 499 LEU A C 1
ATOM 3649 O O . LEU A 1 499 ? 6.873 5.644 -22.765 1.00 84.50 499 LEU A O 1
ATOM 3653 N N . THR A 1 500 ? 8.923 6.293 -23.398 1.00 86.62 500 THR A N 1
ATOM 3654 C CA . THR A 1 500 ? 8.593 7.726 -23.445 1.00 86.62 500 THR A CA 1
ATOM 3655 C C . THR A 1 500 ? 8.706 8.304 -24.851 1.00 86.62 500 THR A C 1
ATOM 3657 O O . THR A 1 500 ? 9.395 7.776 -25.722 1.00 86.62 500 THR A O 1
ATOM 3660 N N . LEU A 1 501 ? 8.017 9.408 -25.120 1.00 87.88 501 LEU A N 1
ATOM 3661 C CA . LEU A 1 501 ? 8.154 10.135 -26.376 1.00 87.88 501 LEU A CA 1
ATOM 3662 C C . LEU A 1 501 ? 9.527 10.825 -26.453 1.00 87.88 501 LEU A C 1
ATOM 3664 O O . LEU A 1 501 ? 9.942 11.520 -25.527 1.00 87.88 501 LEU A O 1
ATOM 3668 N N . SER A 1 502 ? 10.232 10.697 -27.581 1.00 86.94 502 SER A N 1
ATOM 3669 C CA . SER A 1 502 ? 11.499 11.409 -27.789 1.00 86.94 502 SER A CA 1
ATOM 3670 C C . SER A 1 502 ? 11.288 12.925 -27.949 1.00 86.94 502 SER A C 1
ATOM 3672 O O . SER A 1 502 ? 10.593 13.370 -28.864 1.00 86.94 502 SER A O 1
ATOM 3674 N N . GLY A 1 503 ? 12.007 13.722 -27.149 1.00 72.81 503 GLY A N 1
ATOM 3675 C CA . GLY A 1 503 ? 12.049 15.190 -27.240 1.00 72.81 503 GLY A CA 1
ATOM 3676 C C . GLY A 1 503 ? 11.133 15.909 -26.236 1.00 72.81 503 GLY A C 1
ATOM 3677 O O . GLY A 1 503 ? 10.238 15.318 -25.654 1.00 72.81 503 GLY A O 1
ATOM 3678 N N . THR A 1 504 ? 11.366 17.206 -26.006 1.00 49.47 504 THR A N 1
ATOM 3679 C CA . THR A 1 504 ? 10.732 17.985 -24.917 1.00 49.47 504 THR A CA 1
ATOM 3680 C C . THR A 1 504 ? 9.410 18.670 -25.290 1.00 49.47 504 THR A C 1
ATOM 3682 O O . THR A 1 504 ? 8.966 19.566 -24.576 1.00 49.47 504 THR A O 1
ATOM 3685 N N . GLU A 1 505 ? 8.788 18.325 -26.419 1.00 50.00 505 GLU A N 1
ATOM 3686 C CA . GLU A 1 505 ? 7.569 19.000 -26.886 1.00 50.00 505 GLU A CA 1
ATOM 3687 C C . GLU A 1 505 ? 6.321 18.136 -26.673 1.00 50.00 505 GLU A C 1
ATOM 3689 O O . GLU A 1 505 ? 5.840 17.466 -27.585 1.00 50.00 505 GLU A O 1
ATOM 3694 N N . HIS A 1 506 ? 5.756 18.203 -25.466 1.00 49.88 506 HIS A N 1
ATOM 3695 C CA . HIS A 1 506 ? 4.361 17.832 -25.234 1.00 49.88 506 HIS A CA 1
ATOM 3696 C C . HIS A 1 506 ? 3.464 18.851 -25.956 1.00 49.88 506 HIS A C 1
ATOM 3698 O O . HIS A 1 506 ? 3.549 20.059 -25.702 1.00 49.88 506 HIS A O 1
ATOM 3704 N N . ARG A 1 507 ? 2.621 18.404 -26.893 1.00 56.06 507 ARG A N 1
ATOM 3705 C CA . ARG A 1 507 ? 1.660 19.300 -27.550 1.00 56.06 507 ARG A CA 1
ATOM 3706 C C . ARG A 1 507 ? 0.410 19.395 -26.687 1.00 56.06 507 ARG A C 1
ATOM 3708 O O . ARG A 1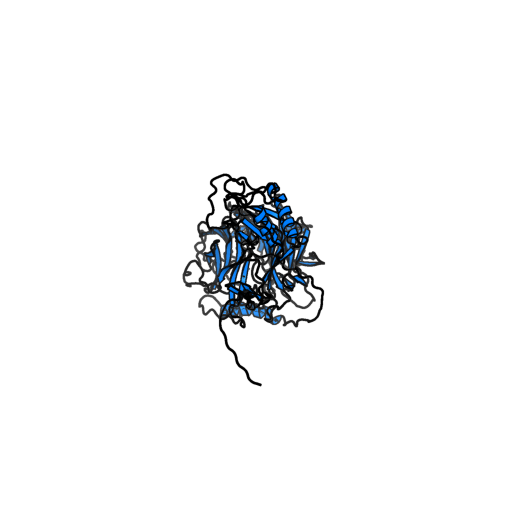 507 ? -0.262 18.400 -26.457 1.00 56.06 507 ARG A O 1
ATOM 3715 N N . ALA A 1 508 ? 0.057 20.608 -26.258 1.00 45.84 508 ALA A N 1
ATOM 3716 C CA . ALA A 1 508 ? -1.272 20.850 -25.705 1.00 45.84 508 ALA A CA 1
ATOM 3717 C C . ALA A 1 508 ? -2.324 20.428 -26.746 1.00 45.84 508 ALA A C 1
ATOM 3719 O O . ALA A 1 508 ? -2.294 20.910 -27.886 1.00 45.84 508 ALA A O 1
ATOM 3720 N N . ALA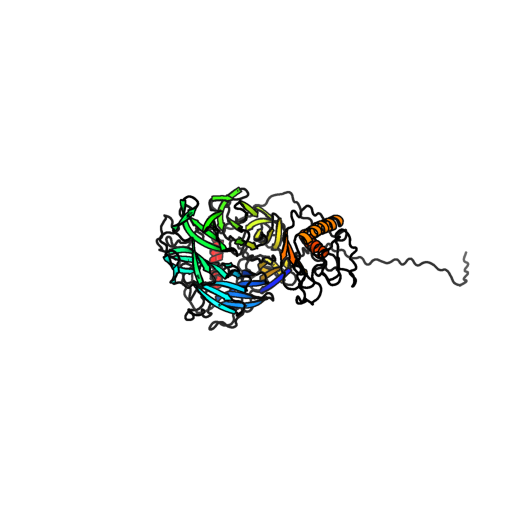 A 1 509 ? -3.220 19.516 -26.353 1.00 49.59 509 ALA A N 1
ATOM 3721 C CA . ALA A 1 509 ? -4.277 18.973 -27.197 1.00 49.59 509 ALA A CA 1
ATOM 3722 C C . ALA A 1 509 ? -5.103 20.116 -27.808 1.00 49.59 509 ALA A C 1
ATOM 3724 O O . ALA A 1 509 ? -5.909 20.762 -27.142 1.00 49.59 509 ALA A O 1
ATOM 3725 N N . THR A 1 510 ? -4.848 20.412 -29.080 1.00 44.62 510 THR A N 1
ATOM 3726 C CA . THR A 1 510 ? -5.514 21.495 -29.824 1.00 44.62 510 THR A CA 1
ATOM 3727 C C . THR A 1 510 ? -6.490 20.960 -30.869 1.00 44.62 510 THR A C 1
ATOM 3729 O O . THR A 1 510 ? -7.284 21.728 -31.406 1.00 44.62 510 THR A O 1
ATOM 3732 N N . GLU A 1 511 ? -6.523 19.642 -31.077 1.00 45.41 511 GLU A N 1
ATOM 3733 C CA . GLU A 1 511 ? -7.547 18.942 -31.852 1.00 45.41 511 GLU A CA 1
ATOM 3734 C C . GLU A 1 511 ? -8.064 17.733 -31.063 1.00 45.41 511 GLU A C 1
ATOM 3736 O O . GLU A 1 511 ? -7.312 17.094 -30.326 1.00 45.41 511 GLU A O 1
ATOM 3741 N N . ALA A 1 512 ? -9.355 17.420 -31.207 1.00 46.19 512 ALA A N 1
ATOM 3742 C CA . ALA A 1 512 ? -9.945 16.201 -30.663 1.00 46.19 512 ALA A CA 1
ATOM 3743 C C . ALA A 1 512 ? -9.388 14.992 -31.432 1.00 46.19 512 ALA A C 1
ATOM 3745 O O . ALA A 1 512 ? -9.944 14.583 -32.452 1.00 46.19 512 ALA A O 1
ATOM 3746 N N . LEU A 1 513 ? -8.252 14.467 -30.975 1.00 57.62 513 LEU A N 1
ATOM 3747 C CA . LEU A 1 513 ? -7.701 13.203 -31.451 1.00 57.62 513 LEU A CA 1
ATOM 3748 C C . LEU A 1 513 ? -8.687 12.080 -31.107 1.00 57.62 513 LEU A C 1
ATOM 3750 O O . LEU A 1 513 ? -9.269 12.061 -30.022 1.00 57.62 513 LEU A O 1
ATOM 3754 N N . THR A 1 514 ? -8.912 11.162 -32.046 1.00 59.66 514 THR A N 1
ATOM 3755 C CA . THR A 1 514 ? -9.774 10.000 -31.817 1.00 59.66 514 THR A CA 1
ATOM 3756 C C . THR A 1 514 ? -9.175 9.161 -30.691 1.00 59.66 514 THR A C 1
ATOM 3758 O O . THR A 1 514 ? -8.018 8.757 -30.790 1.00 59.66 514 THR A O 1
ATOM 3761 N N . ALA A 1 515 ? -9.944 8.921 -29.627 1.00 65.12 515 ALA A N 1
ATOM 3762 C CA . ALA A 1 515 ? -9.501 8.087 -28.517 1.00 65.12 515 ALA A CA 1
ATOM 3763 C C . ALA A 1 515 ? -9.226 6.661 -29.011 1.00 65.12 515 ALA A C 1
ATOM 3765 O O . ALA A 1 515 ? -10.060 6.083 -29.713 1.00 65.12 515 ALA A O 1
ATOM 3766 N N . LEU A 1 516 ? -8.066 6.117 -28.641 1.00 79.12 516 LEU A N 1
ATOM 3767 C CA . LEU A 1 516 ? -7.668 4.759 -28.990 1.00 79.12 516 LEU A CA 1
ATOM 3768 C C . LEU A 1 516 ? -8.650 3.739 -28.398 1.00 79.12 516 LEU A C 1
ATOM 3770 O O . LEU A 1 516 ? -9.046 3.849 -27.236 1.00 79.12 516 LEU A O 1
ATOM 3774 N N . THR A 1 517 ? -9.038 2.734 -29.184 1.00 77.75 517 THR A N 1
ATOM 3775 C CA . THR A 1 517 ? -9.996 1.708 -28.751 1.00 77.75 517 THR A CA 1
ATOM 3776 C C . THR A 1 517 ? -9.341 0.336 -28.545 1.00 77.75 517 THR A C 1
ATOM 3778 O O . THR A 1 517 ? -8.392 -0.018 -29.248 1.00 77.75 517 THR A O 1
ATOM 3781 N N . PRO A 1 518 ? -9.871 -0.513 -27.641 1.00 72.75 518 PRO A N 1
ATOM 3782 C CA . PRO A 1 518 ? -9.357 -1.874 -27.456 1.00 72.75 518 PRO A CA 1
ATOM 3783 C C . PRO A 1 518 ? -9.371 -2.737 -28.731 1.00 72.75 518 PRO A C 1
ATOM 3785 O O . PRO A 1 518 ? -8.503 -3.593 -28.913 1.00 72.75 518 PRO A O 1
ATOM 3788 N N . ASP A 1 519 ? -10.336 -2.518 -29.632 1.00 75.81 519 ASP A N 1
ATOM 3789 C CA . ASP A 1 519 ? -10.430 -3.254 -30.899 1.00 75.81 519 ASP A CA 1
ATOM 3790 C C . ASP A 1 519 ? -9.317 -2.877 -31.891 1.00 75.81 519 ASP A C 1
ATOM 3792 O O . ASP A 1 519 ? -8.908 -3.729 -32.682 1.00 75.81 519 ASP A O 1
ATOM 3796 N N . GLU A 1 520 ? -8.794 -1.650 -31.822 1.00 81.62 520 GLU A N 1
ATOM 3797 C CA . GLU A 1 520 ? -7.631 -1.196 -32.600 1.00 81.62 520 GLU A CA 1
ATOM 3798 C C . GLU A 1 520 ? -6.312 -1.749 -32.043 1.00 81.62 520 GLU A C 1
ATOM 3800 O O . GLU A 1 520 ? -5.394 -2.042 -32.806 1.00 81.62 520 GLU A O 1
ATOM 3805 N N . VAL A 1 521 ? -6.225 -1.945 -30.724 1.00 85.69 521 VAL A N 1
ATOM 3806 C CA . VAL A 1 521 ? -5.015 -2.433 -30.042 1.00 85.69 521 VAL A CA 1
ATOM 3807 C C . VAL A 1 521 ? -4.814 -3.938 -30.220 1.00 85.69 521 VAL A C 1
ATOM 3809 O O . VAL A 1 521 ? -3.702 -4.393 -30.486 1.00 85.69 521 VAL A O 1
ATOM 3812 N N . ARG A 1 522 ? -5.886 -4.732 -30.110 1.00 83.81 522 ARG A N 1
ATOM 3813 C CA . ARG A 1 522 ? -5.827 -6.203 -30.160 1.00 83.81 522 ARG A CA 1
ATOM 3814 C C . ARG A 1 522 ? -5.039 -6.786 -31.353 1.00 83.81 522 ARG A C 1
ATOM 3816 O O . ARG A 1 522 ? -4.226 -7.678 -31.113 1.00 83.81 522 ARG A O 1
ATOM 3823 N N . PRO A 1 523 ? -5.230 -6.352 -32.618 1.00 87.06 523 PRO A N 1
ATOM 3824 C CA . PRO A 1 523 ? -4.439 -6.884 -33.731 1.00 87.06 523 PRO A CA 1
ATOM 3825 C C . PRO A 1 523 ? -2.944 -6.547 -33.626 1.00 87.06 523 PRO A C 1
ATOM 3827 O O . PRO A 1 523 ? -2.124 -7.323 -34.108 1.00 87.06 523 PRO A O 1
ATOM 3830 N N . LEU A 1 524 ? -2.582 -5.439 -32.974 1.00 90.94 524 LEU A N 1
ATOM 3831 C CA . LEU A 1 524 ? -1.191 -5.010 -32.818 1.00 90.94 524 LEU A CA 1
ATOM 3832 C C . LEU A 1 524 ? -0.452 -5.794 -31.730 1.00 90.94 524 LEU A C 1
ATOM 3834 O O . LEU A 1 524 ? 0.737 -6.040 -31.885 1.00 90.94 524 LEU A O 1
ATOM 3838 N N . VAL A 1 525 ? -1.147 -6.250 -30.681 1.00 89.31 525 VAL A N 1
ATOM 3839 C CA . VAL A 1 525 ? -0.570 -7.173 -29.681 1.00 89.31 525 VAL A CA 1
ATOM 3840 C C . VAL A 1 525 ? -0.143 -8.482 -30.349 1.00 89.31 525 VAL A C 1
ATOM 3842 O O . VAL A 1 525 ? 0.982 -8.940 -30.169 1.00 89.31 525 VAL A O 1
ATOM 3845 N N . ASN A 1 526 ? -1.023 -9.062 -31.171 1.00 89.88 526 ASN A N 1
ATOM 3846 C CA . ASN A 1 526 ? -0.726 -10.306 -31.887 1.00 89.88 526 ASN A CA 1
ATOM 3847 C C . ASN A 1 526 ? 0.453 -10.141 -32.850 1.00 89.88 526 ASN A C 1
ATOM 3849 O O . ASN A 1 526 ? 1.297 -11.029 -32.948 1.00 89.88 526 ASN A O 1
ATOM 3853 N N . GLU A 1 527 ? 0.518 -9.009 -33.553 1.00 94.44 527 GLU A N 1
ATOM 3854 C CA . GLU A 1 527 ? 1.645 -8.720 -34.435 1.00 94.44 527 GLU A CA 1
ATOM 3855 C C . GLU A 1 527 ? 2.948 -8.525 -33.648 1.00 94.44 527 GLU A C 1
ATOM 3857 O O . GLU A 1 527 ? 3.971 -9.083 -34.031 1.00 94.44 527 GLU A O 1
ATOM 3862 N N . ALA A 1 528 ? 2.927 -7.790 -32.533 1.00 93.62 528 ALA A N 1
ATOM 3863 C CA . ALA A 1 528 ? 4.098 -7.606 -31.676 1.00 93.62 528 ALA A CA 1
ATOM 3864 C C . ALA A 1 528 ? 4.674 -8.953 -31.205 1.00 93.62 528 ALA A C 1
ATOM 3866 O O . ALA A 1 528 ? 5.879 -9.181 -31.320 1.00 93.62 528 ALA A O 1
ATOM 3867 N N . LEU A 1 529 ? 3.813 -9.874 -30.752 1.00 92.19 529 LEU A N 1
ATOM 3868 C CA . LEU A 1 529 ? 4.205 -11.241 -30.389 1.00 92.19 529 LEU A CA 1
ATOM 3869 C C . LEU A 1 529 ? 4.828 -11.986 -31.577 1.00 92.19 529 LEU A C 1
ATOM 3871 O O . LEU A 1 529 ? 5.924 -12.529 -31.452 1.00 92.19 529 LEU A O 1
ATOM 3875 N N . ALA A 1 530 ? 4.191 -11.939 -32.752 1.00 92.44 530 ALA A N 1
ATOM 3876 C CA . ALA A 1 530 ? 4.710 -12.582 -33.959 1.00 92.44 530 ALA A CA 1
ATOM 3877 C C . ALA A 1 530 ? 6.086 -12.027 -34.382 1.00 92.44 530 ALA A C 1
ATOM 3879 O O . ALA A 1 530 ? 6.951 -12.777 -34.840 1.00 92.44 530 ALA A O 1
ATOM 3880 N N . ARG A 1 531 ? 6.321 -10.719 -34.209 1.00 92.81 531 ARG A N 1
ATOM 3881 C CA . ARG A 1 531 ? 7.611 -10.069 -34.496 1.00 92.81 531 ARG A CA 1
ATOM 3882 C C . ARG A 1 531 ? 8.696 -10.519 -33.511 1.00 92.81 531 ARG A C 1
ATOM 3884 O O . ARG A 1 531 ? 9.821 -10.767 -33.943 1.00 92.81 531 ARG A O 1
ATOM 3891 N N . TRP A 1 532 ? 8.372 -10.675 -32.226 1.00 92.06 532 TRP A N 1
ATOM 3892 C CA . TRP A 1 532 ? 9.295 -11.214 -31.217 1.00 92.06 532 TRP A CA 1
ATOM 3893 C C . TRP A 1 532 ? 9.634 -12.689 -31.451 1.00 92.06 532 TRP A C 1
ATOM 3895 O O . TRP A 1 532 ? 10.812 -13.052 -31.424 1.00 92.06 532 TRP A O 1
ATOM 3905 N N . GLU A 1 533 ? 8.644 -13.518 -31.783 1.00 92.25 533 GLU A N 1
ATOM 3906 C CA . GLU A 1 533 ? 8.857 -14.920 -32.174 1.00 92.25 533 GLU A CA 1
ATOM 3907 C C . GLU A 1 533 ? 9.760 -15.023 -33.410 1.00 92.25 533 GLU A C 1
ATOM 3909 O O . GLU A 1 533 ? 10.715 -15.801 -33.437 1.00 92.25 533 GLU A O 1
ATOM 3914 N N . ALA A 1 534 ? 9.519 -14.187 -34.426 1.00 90.12 534 ALA A N 1
ATOM 3915 C CA . ALA A 1 534 ? 10.353 -14.129 -35.626 1.00 90.12 534 ALA A CA 1
ATOM 3916 C C . ALA A 1 534 ? 11.793 -13.662 -35.334 1.00 90.12 534 ALA A C 1
ATOM 3918 O O . ALA A 1 534 ? 12.722 -14.036 -36.055 1.00 90.12 534 ALA A O 1
ATOM 3919 N N . ALA A 1 535 ? 11.990 -12.867 -34.279 1.00 88.25 535 ALA A N 1
ATOM 3920 C CA . ALA A 1 535 ? 13.304 -12.466 -33.781 1.00 88.25 535 ALA A CA 1
ATOM 3921 C C . ALA A 1 535 ? 13.971 -13.528 -32.879 1.00 88.25 535 ALA A C 1
ATOM 3923 O O . ALA A 1 535 ? 15.156 -13.391 -32.561 1.00 88.25 535 ALA A O 1
ATOM 3924 N N . GLY A 1 536 ? 13.253 -14.605 -32.539 1.00 87.31 536 GLY A N 1
ATOM 3925 C CA . GLY A 1 536 ? 13.754 -15.762 -31.798 1.00 87.31 536 GLY A CA 1
ATOM 3926 C C . GLY A 1 536 ? 13.477 -15.750 -30.293 1.00 87.31 536 GLY A C 1
ATOM 3927 O O . GLY A 1 536 ? 14.088 -16.550 -29.589 1.00 87.31 536 GLY A O 1
ATOM 3928 N N . ALA A 1 537 ? 12.605 -14.866 -29.798 1.00 85.69 537 ALA A N 1
ATOM 3929 C CA . ALA A 1 537 ? 12.185 -14.862 -28.396 1.00 85.69 537 ALA A CA 1
ATOM 3930 C C . ALA A 1 537 ? 11.131 -15.950 -28.119 1.00 85.69 537 ALA A C 1
ATOM 3932 O O . ALA A 1 537 ? 10.316 -16.266 -28.989 1.00 85.69 537 ALA A O 1
ATOM 3933 N N . ASP A 1 538 ? 11.131 -16.500 -26.902 1.00 83.69 538 ASP A N 1
ATOM 3934 C CA . ASP A 1 538 ? 10.080 -17.405 -26.431 1.00 83.69 538 ASP A CA 1
ATOM 3935 C C . ASP A 1 538 ? 8.928 -16.605 -25.811 1.00 83.69 538 ASP A C 1
ATOM 3937 O O . ASP A 1 538 ? 9.047 -16.059 -24.719 1.00 83.69 538 ASP A O 1
ATOM 3941 N N . THR A 1 539 ? 7.803 -16.538 -26.518 1.00 85.31 539 THR A N 1
ATOM 3942 C CA . THR A 1 539 ? 6.572 -15.860 -26.081 1.00 85.31 539 THR A CA 1
ATOM 3943 C C . THR A 1 539 ? 5.624 -16.772 -25.309 1.00 85.31 539 THR A C 1
ATOM 3945 O O . THR A 1 539 ? 4.610 -16.304 -24.787 1.00 85.31 539 THR A O 1
ATOM 3948 N N . SER A 1 540 ? 5.920 -18.074 -25.216 1.00 79.56 540 SER A N 1
ATOM 3949 C CA . SER A 1 540 ? 4.994 -19.061 -24.649 1.00 79.56 540 SER A CA 1
ATOM 3950 C C . SER A 1 540 ? 4.737 -18.871 -23.149 1.00 79.56 540 SER A C 1
ATOM 3952 O O . SER A 1 540 ? 3.712 -19.328 -22.638 1.00 79.56 540 SER A O 1
ATOM 3954 N N . SER A 1 541 ? 5.634 -18.162 -22.458 1.00 70.25 541 SER A N 1
ATOM 3955 C CA . SER A 1 541 ? 5.570 -17.855 -21.028 1.00 70.25 541 SER A CA 1
ATOM 3956 C C . SER A 1 541 ? 4.663 -16.670 -20.671 1.00 70.25 541 SER A C 1
ATOM 3958 O O . SER A 1 541 ? 4.263 -16.569 -19.515 1.00 70.25 541 SER A O 1
ATOM 3960 N N . LEU A 1 542 ? 4.290 -15.814 -21.634 1.00 71.44 542 LEU A N 1
ATOM 3961 C CA . LEU A 1 542 ? 3.576 -14.550 -21.381 1.00 71.44 542 LEU A CA 1
ATOM 3962 C C . LEU A 1 542 ? 2.077 -14.695 -21.072 1.00 71.44 542 LEU A C 1
ATOM 3964 O O . LEU A 1 542 ? 1.410 -13.704 -20.786 1.00 71.44 542 LEU A O 1
ATOM 3968 N N . GLY A 1 543 ? 1.514 -15.904 -21.164 1.00 71.19 543 GLY A N 1
ATOM 3969 C CA . GLY A 1 543 ? 0.098 -16.146 -20.874 1.00 71.19 543 GLY A CA 1
ATOM 3970 C C . GLY A 1 543 ? -0.854 -15.182 -21.602 1.00 71.19 543 GLY A C 1
ATOM 3971 O O . GLY A 1 543 ? -0.712 -14.928 -22.798 1.00 71.19 543 GLY A O 1
ATOM 3972 N N . ASN A 1 544 ? -1.855 -14.664 -20.881 1.00 76.06 544 ASN A N 1
ATOM 3973 C CA . ASN A 1 544 ? -2.716 -13.593 -21.384 1.00 76.06 544 ASN A CA 1
ATOM 3974 C C . ASN A 1 544 ? -2.118 -12.237 -21.002 1.00 76.06 544 ASN A C 1
ATOM 3976 O O . ASN A 1 544 ? -1.970 -11.952 -19.818 1.00 76.06 544 ASN A O 1
ATOM 3980 N N . ILE A 1 545 ? -1.862 -11.388 -21.998 1.00 81.1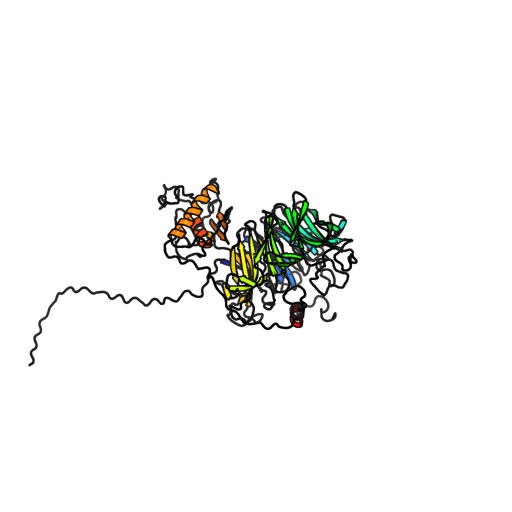2 545 ILE A N 1
ATOM 3981 C CA . ILE A 1 545 ? -1.434 -10.004 -21.779 1.00 81.12 545 ILE A CA 1
ATOM 3982 C C . ILE A 1 545 ? -2.672 -9.118 -21.630 1.00 81.12 545 ILE A C 1
ATOM 3984 O O . ILE A 1 545 ? -3.525 -9.070 -22.523 1.00 81.12 545 ILE A O 1
ATOM 3988 N N . GLU A 1 546 ? -2.768 -8.394 -20.518 1.00 78.38 546 GLU A N 1
ATOM 3989 C CA . GLU A 1 546 ? -3.821 -7.403 -20.303 1.00 78.38 546 GLU A CA 1
ATOM 3990 C C . GLU A 1 546 ? -3.345 -6.019 -20.745 1.00 78.38 546 GLU A C 1
ATOM 3992 O O . GLU A 1 546 ? -2.416 -5.464 -20.167 1.00 78.38 546 GLU A O 1
ATOM 3997 N N . VAL A 1 547 ? -4.002 -5.432 -21.747 1.00 80.69 547 VAL A N 1
ATOM 3998 C CA . VAL A 1 547 ? -3.706 -4.060 -22.179 1.00 80.69 547 VAL A CA 1
ATOM 3999 C C . VAL A 1 547 ? -4.800 -3.118 -21.698 1.00 80.69 547 VAL A C 1
ATOM 4001 O O . VAL A 1 547 ? -5.977 -3.321 -22.010 1.00 80.69 547 VAL A O 1
ATOM 4004 N N . ARG A 1 548 ? -4.414 -2.065 -20.975 1.00 78.06 548 ARG A N 1
ATOM 4005 C CA . ARG A 1 548 ? -5.317 -1.004 -20.520 1.00 78.06 548 ARG A CA 1
ATOM 4006 C C . ARG A 1 548 ? -4.900 0.331 -21.111 1.00 78.06 548 ARG A C 1
ATOM 4008 O O . ARG A 1 548 ? -3.746 0.731 -21.020 1.00 78.06 548 ARG A O 1
ATOM 4015 N N . ILE A 1 549 ? -5.870 1.014 -21.705 1.00 80.62 549 ILE A N 1
ATOM 4016 C CA . ILE A 1 549 ? -5.693 2.355 -22.255 1.00 80.62 549 ILE A CA 1
ATOM 4017 C C . ILE A 1 549 ? -6.066 3.347 -21.157 1.00 80.62 549 ILE A C 1
ATOM 4019 O O . ILE A 1 549 ? -7.190 3.304 -20.654 1.00 80.62 549 ILE A O 1
ATOM 4023 N N . THR A 1 550 ? -5.141 4.223 -20.787 1.00 75.25 550 THR A N 1
ATOM 4024 C CA . THR A 1 550 ? -5.344 5.246 -19.754 1.00 75.25 550 THR A CA 1
ATOM 4025 C C . THR A 1 550 ? -4.634 6.535 -20.147 1.00 75.25 550 THR A C 1
ATOM 4027 O O . THR A 1 550 ? -3.762 6.516 -21.005 1.00 75.25 550 THR A O 1
ATOM 4030 N N . ASP A 1 551 ? -5.017 7.663 -19.558 1.00 73.19 551 ASP A N 1
ATOM 4031 C CA . ASP A 1 551 ? -4.263 8.911 -19.705 1.00 73.19 551 ASP A CA 1
ATOM 4032 C C . ASP A 1 551 ? -2.999 8.810 -18.840 1.00 73.19 551 ASP A C 1
ATOM 4034 O O . ASP A 1 551 ? -3.100 8.754 -17.611 1.00 73.19 551 ASP A O 1
ATOM 4038 N N . LEU A 1 552 ? -1.830 8.671 -19.472 1.00 74.00 552 LEU A N 1
ATOM 4039 C CA . LEU A 1 552 ? -0.548 8.611 -18.770 1.00 74.00 552 LEU A CA 1
ATOM 4040 C C . LEU A 1 552 ? 0.040 10.026 -18.648 1.00 74.00 552 LEU A C 1
ATOM 4042 O O . LEU A 1 552 ? -0.088 10.827 -19.574 1.00 74.00 552 LEU A O 1
ATOM 4046 N N . PRO A 1 553 ? 0.685 10.372 -17.519 1.00 68.56 553 PRO A N 1
ATOM 4047 C CA . PRO A 1 553 ? 1.248 11.704 -17.353 1.00 68.56 553 PRO A CA 1
ATOM 4048 C C . PRO A 1 553 ? 2.479 11.934 -18.245 1.00 68.56 553 PRO A C 1
ATOM 4050 O O . PRO A 1 553 ? 3.165 11.008 -18.682 1.00 68.56 553 PRO A O 1
ATOM 4053 N N . ASP A 1 554 ? 2.801 13.211 -18.446 1.00 78.06 554 ASP A N 1
ATOM 4054 C CA . ASP A 1 554 ? 4.018 13.687 -19.103 1.00 78.06 554 ASP A CA 1
ATOM 4055 C C . ASP A 1 554 ? 4.240 13.133 -20.525 1.00 78.06 554 ASP A C 1
ATOM 4057 O O . ASP A 1 554 ? 3.487 13.436 -21.448 1.00 78.06 554 ASP A O 1
ATOM 4061 N N . ALA A 1 555 ? 5.342 12.410 -20.732 1.00 84.44 555 ALA A N 1
ATOM 4062 C CA . ALA A 1 555 ? 5.764 11.887 -22.027 1.00 84.44 555 ALA A CA 1
ATOM 4063 C C . ALA A 1 555 ? 5.621 10.362 -22.113 1.00 84.44 555 ALA A C 1
ATOM 4065 O O . ALA A 1 555 ? 6.135 9.773 -23.064 1.00 84.44 555 ALA A O 1
ATOM 4066 N N . TYR A 1 556 ? 4.989 9.717 -21.129 1.00 84.00 556 TYR A N 1
ATOM 4067 C CA . TYR A 1 556 ? 4.819 8.269 -21.133 1.00 84.00 556 TYR A CA 1
ATOM 4068 C C . TYR A 1 556 ? 3.908 7.834 -22.284 1.00 84.00 556 TYR A C 1
ATOM 4070 O O . TYR A 1 556 ? 2.851 8.408 -22.526 1.00 84.00 556 TYR A O 1
ATOM 4078 N N . LEU A 1 557 ? 4.349 6.811 -23.011 1.00 87.38 557 LEU A N 1
ATOM 4079 C CA . LEU A 1 557 ? 3.621 6.188 -24.112 1.00 87.38 557 LEU A CA 1
ATOM 4080 C C . LEU A 1 557 ? 3.105 4.809 -23.710 1.00 87.38 557 LEU A C 1
ATOM 4082 O O . LEU A 1 557 ? 1.996 4.440 -24.097 1.00 87.38 557 LEU A O 1
ATOM 4086 N N . GLY A 1 558 ? 3.892 4.074 -22.927 1.00 87.19 558 GLY A N 1
ATOM 4087 C CA . GLY A 1 558 ? 3.524 2.782 -22.376 1.00 87.19 558 GLY A CA 1
ATOM 4088 C C . GLY A 1 558 ? 4.319 2.457 -21.114 1.00 87.19 558 GLY A C 1
ATOM 4089 O O . GLY A 1 558 ? 5.392 3.017 -20.895 1.00 87.19 558 GLY A O 1
ATOM 4090 N N . LEU A 1 559 ? 3.749 1.597 -20.271 1.00 83.19 559 LEU A N 1
ATOM 4091 C CA . LEU A 1 559 ? 4.416 0.974 -19.130 1.00 83.19 559 LEU A CA 1
ATOM 4092 C C . LEU A 1 559 ? 4.104 -0.520 -19.134 1.00 83.19 559 LEU A C 1
ATOM 4094 O O . LEU A 1 559 ? 2.941 -0.910 -19.289 1.00 83.19 559 LEU A O 1
ATOM 4098 N N . ALA A 1 560 ? 5.110 -1.341 -18.858 1.00 80.88 560 ALA A N 1
ATOM 4099 C CA . ALA A 1 560 ? 4.953 -2.778 -18.696 1.00 80.88 560 ALA A CA 1
ATOM 4100 C C . ALA A 1 560 ? 5.241 -3.184 -17.249 1.00 80.88 560 ALA A C 1
ATOM 4102 O O . ALA A 1 560 ? 6.303 -2.893 -16.696 1.00 80.88 560 ALA A O 1
ATOM 4103 N N . SER A 1 561 ? 4.303 -3.899 -16.625 1.00 69.06 561 SER A N 1
ATOM 4104 C CA . SER A 1 561 ? 4.510 -4.470 -15.293 1.00 69.06 561 SER A CA 1
ATOM 4105 C C . SER A 1 561 ? 3.763 -5.790 -15.126 1.00 69.06 561 SER A C 1
ATOM 4107 O O . SER A 1 561 ? 2.556 -5.898 -15.369 1.00 69.06 561 SER A O 1
ATOM 4109 N N . GLY A 1 562 ? 4.488 -6.823 -14.697 1.00 70.69 562 GLY A N 1
ATOM 4110 C CA . GLY A 1 562 ? 3.948 -8.172 -14.573 1.00 70.69 562 GLY A CA 1
ATOM 4111 C C . GLY A 1 562 ? 3.482 -8.711 -15.926 1.00 70.69 562 GLY A C 1
ATOM 4112 O O . GLY A 1 562 ? 4.310 -9.087 -16.742 1.00 70.69 562 GLY A O 1
ATOM 4113 N N . HIS A 1 563 ? 2.167 -8.812 -16.136 1.00 74.69 563 HIS A N 1
ATOM 4114 C CA . HIS A 1 563 ? 1.521 -9.263 -17.387 1.00 74.69 563 HIS A CA 1
ATOM 4115 C C . HIS A 1 563 ? 0.570 -8.203 -17.964 1.00 74.69 563 HIS A C 1
ATOM 4117 O O . HIS A 1 563 ? -0.291 -8.490 -18.799 1.00 74.69 563 HIS A O 1
ATOM 4123 N N . SER A 1 564 ? 0.713 -6.964 -17.495 1.00 72.62 564 SER A N 1
ATOM 4124 C CA . SER A 1 564 ? -0.120 -5.845 -17.902 1.00 72.62 564 SER A CA 1
ATOM 4125 C C . SER A 1 564 ? 0.703 -4.795 -18.631 1.00 72.62 564 SER A C 1
ATOM 4127 O O . SER A 1 564 ? 1.831 -4.488 -18.245 1.00 72.62 564 SER A O 1
ATOM 4129 N N . ILE A 1 565 ? 0.094 -4.226 -19.667 1.00 83.06 565 ILE A N 1
ATOM 4130 C CA . ILE A 1 565 ? 0.597 -3.067 -20.395 1.00 83.06 565 ILE A CA 1
ATOM 4131 C C . ILE A 1 565 ? -0.387 -1.925 -20.168 1.00 83.06 565 ILE A C 1
ATOM 4133 O O . ILE A 1 565 ? -1.566 -2.031 -20.523 1.00 83.06 565 ILE A O 1
ATOM 4137 N N . LEU A 1 566 ? 0.096 -0.829 -19.590 1.00 79.88 566 LEU A N 1
ATOM 4138 C CA . LEU A 1 566 ? -0.596 0.450 -19.648 1.00 79.88 566 LEU A CA 1
ATOM 4139 C C . LEU A 1 566 ? -0.144 1.178 -20.896 1.00 79.88 566 LEU A C 1
ATOM 4141 O O . LEU A 1 566 ? 1.048 1.269 -21.161 1.00 79.88 566 LEU A O 1
ATOM 4145 N N . LEU A 1 567 ? -1.096 1.694 -21.654 1.00 85.88 567 LEU A N 1
ATOM 4146 C CA . LEU A 1 567 ? -0.832 2.410 -22.886 1.00 85.88 567 LEU A CA 1
ATOM 4147 C C . LEU A 1 567 ? -1.510 3.772 -22.826 1.00 85.88 567 LEU A C 1
ATOM 4149 O O . LEU A 1 567 ? -2.686 3.862 -22.459 1.00 85.88 567 LEU A O 1
ATOM 4153 N N . ASP A 1 568 ? -0.778 4.813 -23.211 1.00 85.44 568 ASP A N 1
ATOM 4154 C CA . ASP A 1 568 ? -1.313 6.164 -23.183 1.00 85.44 568 ASP A CA 1
ATOM 4155 C C . ASP A 1 568 ? -2.489 6.333 -24.159 1.00 85.44 568 ASP A C 1
ATOM 4157 O O . ASP A 1 568 ? -2.508 5.792 -25.266 1.00 85.44 568 ASP A O 1
ATOM 4161 N N . SER A 1 569 ? -3.490 7.110 -23.764 1.00 83.31 569 SER A N 1
ATOM 4162 C CA . SER A 1 569 ? -4.723 7.305 -24.525 1.00 83.31 569 SER A CA 1
ATOM 4163 C C . SER A 1 569 ? -4.530 8.161 -25.779 1.00 83.31 569 SER A C 1
ATOM 4165 O O . SER A 1 569 ? -5.260 7.988 -26.763 1.00 83.31 569 SER A O 1
ATOM 4167 N N . ASN A 1 570 ? -3.551 9.074 -25.760 1.00 80.50 570 ASN A N 1
ATOM 4168 C CA . ASN A 1 570 ? -3.398 10.129 -26.764 1.00 80.50 570 ASN A CA 1
ATOM 4169 C C . ASN A 1 570 ? -1.967 10.279 -27.329 1.00 80.50 570 ASN A C 1
ATOM 4171 O O . ASN A 1 570 ? -1.735 11.155 -28.170 1.00 80.50 570 ASN A O 1
ATOM 4175 N N . ALA A 1 571 ? -1.047 9.397 -26.937 1.00 87.38 571 ALA A N 1
ATOM 4176 C CA . ALA A 1 571 ? 0.363 9.389 -27.312 1.00 87.38 571 ALA A CA 1
ATOM 4177 C C . ALA A 1 571 ? 1.095 10.696 -26.952 1.00 87.38 571 ALA A C 1
ATOM 4179 O O . ALA A 1 571 ? 1.700 11.337 -27.822 1.00 87.38 571 ALA A O 1
ATOM 4180 N N . ALA A 1 572 ? 0.988 11.121 -25.690 1.00 82.88 572 ALA A N 1
ATOM 4181 C CA . ALA A 1 572 ? 1.540 12.365 -25.149 1.00 82.88 572 ALA A CA 1
ATOM 4182 C C . ALA A 1 572 ? 1.139 13.612 -25.974 1.00 82.88 572 ALA A C 1
ATOM 4184 O O . ALA A 1 572 ? 1.930 14.532 -26.216 1.00 82.88 572 ALA A O 1
ATOM 4185 N N . GLY A 1 573 ? -0.093 13.606 -26.492 1.00 82.12 573 GLY A N 1
ATOM 4186 C CA . GLY A 1 573 ? -0.693 14.669 -27.297 1.00 82.12 573 GLY A CA 1
ATOM 4187 C C . GLY A 1 573 ? -0.362 14.644 -28.796 1.00 82.12 573 GLY A C 1
ATOM 4188 O O . GLY A 1 573 ? -0.785 15.550 -29.520 1.00 82.12 573 GLY A O 1
ATOM 4189 N N . HIS A 1 574 ? 0.370 13.640 -29.297 1.00 85.19 574 HIS A N 1
ATOM 4190 C CA . HIS A 1 574 ? 0.759 13.536 -30.719 1.00 85.19 574 HIS A CA 1
ATOM 4191 C C . HIS A 1 574 ? -0.136 12.607 -31.547 1.00 85.19 574 HIS A C 1
ATOM 4193 O O . HIS A 1 574 ? -0.085 12.632 -32.779 1.00 85.19 574 HIS A O 1
ATOM 4199 N N . GLY A 1 575 ? -0.992 11.828 -30.887 1.00 88.81 575 GLY A N 1
ATOM 4200 C CA . GLY A 1 575 ? -1.907 10.883 -31.512 1.00 88.81 575 GLY A CA 1
ATOM 4201 C C . GLY A 1 575 ? -1.228 9.606 -32.010 1.00 88.81 575 GLY A C 1
ATOM 4202 O O . GLY A 1 575 ? -0.112 9.609 -32.541 1.00 88.81 575 GLY A O 1
ATOM 4203 N N . TRP A 1 576 ? -1.953 8.497 -31.887 1.00 91.38 576 TRP A N 1
ATOM 4204 C CA . TRP A 1 576 ? -1.501 7.192 -32.354 1.00 91.38 576 TRP A CA 1
ATOM 4205 C C . TRP A 1 576 ? -1.638 7.046 -33.871 1.00 91.38 576 TRP A C 1
ATOM 4207 O O . TRP A 1 576 ? -2.674 7.351 -34.469 1.00 91.38 576 TRP A O 1
ATOM 4217 N N . PHE A 1 577 ? -0.594 6.521 -34.505 1.00 92.94 577 PHE A N 1
ATOM 4218 C CA . PHE A 1 577 ? -0.710 5.842 -35.784 1.00 92.94 577 PHE A CA 1
ATOM 4219 C C . PHE A 1 577 ? -1.066 4.375 -35.518 1.00 92.94 577 PHE A C 1
ATOM 4221 O O . PHE A 1 577 ? -0.224 3.584 -35.093 1.00 92.94 577 PHE A O 1
ATOM 4228 N N . VAL A 1 578 ? -2.335 4.039 -35.753 1.00 91.81 578 VAL A N 1
ATOM 4229 C CA . VAL A 1 578 ? -2.838 2.662 -35.744 1.00 91.81 578 VAL A CA 1
ATOM 4230 C C . VAL A 1 578 ? -2.635 2.085 -37.138 1.00 91.81 578 VAL A C 1
ATOM 4232 O O . VAL A 1 578 ? -3.203 2.587 -38.111 1.00 91.81 578 VAL A O 1
ATOM 4235 N N . ASP A 1 579 ? -1.807 1.052 -37.236 1.00 89.06 579 ASP A N 1
ATOM 4236 C CA . ASP A 1 579 ? -1.477 0.442 -38.515 1.00 89.06 579 ASP A CA 1
ATOM 4237 C C . ASP A 1 579 ? -2.630 -0.439 -39.030 1.00 89.06 579 ASP A C 1
ATOM 4239 O O . ASP A 1 579 ? -2.974 -1.428 -38.377 1.00 89.06 579 ASP A O 1
ATOM 4243 N N . PRO A 1 580 ? -3.238 -0.127 -40.192 1.00 86.44 580 PRO A N 1
ATOM 4244 C CA . PRO A 1 580 ? -4.263 -0.982 -40.785 1.00 86.44 580 PRO A CA 1
ATOM 4245 C C . PRO A 1 580 ? -3.697 -2.290 -41.366 1.00 86.44 580 PRO A C 1
ATOM 4247 O O . PRO A 1 580 ? -4.461 -3.214 -41.651 1.00 86.44 580 PRO A O 1
ATOM 4250 N N . THR A 1 581 ? -2.382 -2.371 -41.570 1.00 88.31 581 THR A N 1
ATOM 4251 C CA . THR A 1 581 ? -1.665 -3.480 -42.205 1.00 88.31 581 THR A CA 1
ATOM 4252 C C . THR A 1 581 ? -0.430 -3.892 -41.390 1.00 88.31 581 THR A C 1
ATOM 4254 O O . THR A 1 581 ? 0.668 -3.935 -41.939 1.00 88.31 581 THR A O 1
ATOM 4257 N N . PRO A 1 582 ? -0.595 -4.297 -40.110 1.00 86.81 582 PRO A N 1
ATOM 4258 C CA . PRO A 1 582 ? 0.509 -4.448 -39.150 1.00 86.81 582 PRO A CA 1
ATOM 4259 C C . PRO A 1 582 ? 1.549 -5.521 -39.520 1.00 86.81 582 PRO A C 1
ATOM 4261 O O . PRO A 1 582 ? 2.719 -5.415 -39.155 1.00 86.81 582 PRO A O 1
ATOM 4264 N N . GLY A 1 583 ? 1.159 -6.516 -40.323 1.00 86.06 583 GLY A N 1
ATOM 4265 C CA . GLY A 1 583 ? 2.079 -7.509 -40.895 1.00 86.06 583 GLY A CA 1
ATOM 4266 C C . GLY A 1 583 ? 2.964 -6.979 -42.035 1.00 86.06 583 GLY A C 1
ATOM 4267 O O . GLY A 1 583 ? 3.738 -7.737 -42.619 1.00 86.06 583 GLY A O 1
ATOM 4268 N N . SER A 1 584 ? 2.836 -5.703 -42.407 1.00 86.69 584 SER A N 1
ATOM 4269 C CA . SER A 1 584 ? 3.664 -5.033 -43.409 1.00 86.69 584 SER A CA 1
ATOM 4270 C C . SER A 1 584 ? 4.167 -3.690 -42.884 1.00 86.69 584 SER A C 1
ATOM 4272 O O . SER A 1 584 ? 3.493 -3.046 -42.097 1.00 86.69 584 SER A O 1
ATOM 4274 N N . ASP A 1 585 ? 5.336 -3.249 -43.350 1.00 87.75 585 ASP A N 1
ATOM 4275 C CA . ASP A 1 585 ? 5.939 -1.976 -42.918 1.00 87.75 585 ASP A CA 1
ATOM 4276 C C . ASP A 1 585 ? 5.863 -0.893 -44.015 1.00 87.75 585 ASP A C 1
ATOM 4278 O O . ASP A 1 585 ? 6.727 -0.020 -44.113 1.00 87.75 585 ASP A O 1
ATOM 4282 N N . GLY A 1 586 ? 4.864 -0.981 -44.903 1.00 84.94 586 GLY A N 1
ATOM 4283 C CA . GLY A 1 586 ? 4.771 -0.182 -46.134 1.00 84.94 586 GLY A CA 1
ATOM 4284 C C . GLY A 1 586 ? 4.512 1.313 -45.918 1.00 84.94 586 GLY A C 1
ATOM 4285 O O . GLY A 1 586 ? 4.698 2.121 -46.830 1.00 84.94 586 GLY A O 1
ATOM 4286 N N . GLU A 1 587 ? 4.106 1.692 -44.713 1.00 85.00 587 GLU A N 1
ATOM 4287 C CA . GLU A 1 587 ? 3.778 3.050 -44.283 1.00 85.00 587 GLU A CA 1
ATOM 4288 C C . GLU A 1 587 ? 5.031 3.843 -43.889 1.00 85.00 587 GLU A C 1
ATOM 4290 O O . GLU A 1 587 ? 4.970 5.074 -43.730 1.00 85.00 587 GLU A O 1
ATOM 4295 N N . PHE A 1 588 ? 6.166 3.140 -43.786 1.00 86.31 588 PHE A N 1
ATOM 4296 C CA . PHE A 1 588 ? 7.465 3.660 -43.391 1.00 86.31 588 PHE A CA 1
ATOM 4297 C C . PHE A 1 588 ? 8.488 3.584 -44.546 1.00 86.31 588 PHE A C 1
ATOM 4299 O O . PHE A 1 588 ? 8.489 2.631 -45.327 1.00 86.31 588 PHE A O 1
ATOM 4306 N N . PRO A 1 589 ? 9.388 4.582 -44.689 1.00 84.38 589 PRO A N 1
ATOM 4307 C CA . PRO A 1 589 ? 9.558 5.751 -43.824 1.00 84.38 589 PRO A CA 1
ATOM 4308 C C . PRO A 1 589 ? 8.386 6.739 -43.926 1.00 84.38 589 PRO A C 1
ATOM 4310 O O . PRO A 1 589 ? 7.893 7.047 -45.014 1.00 84.38 589 PRO A O 1
ATOM 4313 N N . ALA A 1 590 ? 7.959 7.271 -42.782 1.00 84.06 590 ALA A N 1
ATOM 4314 C CA . ALA A 1 590 ? 6.799 8.148 -42.695 1.00 84.06 590 ALA A CA 1
ATOM 4315 C C . ALA A 1 590 ? 7.140 9.577 -43.162 1.00 84.06 590 ALA A C 1
ATOM 4317 O O . ALA A 1 590 ? 7.498 10.471 -42.394 1.00 84.06 590 ALA A O 1
ATOM 4318 N N . THR A 1 591 ? 7.050 9.791 -44.473 1.00 81.12 591 THR A N 1
ATOM 4319 C CA . THR A 1 591 ? 7.209 11.109 -45.116 1.00 81.12 591 THR A CA 1
ATOM 4320 C C . THR A 1 591 ? 5.932 11.944 -44.998 1.00 81.12 591 THR A C 1
ATOM 4322 O O . THR A 1 591 ? 4.877 11.380 -44.748 1.00 81.12 591 THR A O 1
ATOM 4325 N N . GLY A 1 592 ? 5.976 13.260 -45.258 1.00 71.62 592 GLY A N 1
ATOM 4326 C CA . GLY A 1 592 ? 4.852 14.208 -45.075 1.00 71.62 592 GLY A CA 1
ATOM 4327 C C . GLY A 1 592 ? 3.520 13.915 -45.790 1.00 71.62 592 GLY A C 1
ATOM 4328 O O . GLY A 1 592 ? 2.597 14.718 -45.716 1.00 71.62 592 GLY A O 1
ATOM 4329 N N . ARG A 1 593 ? 3.414 12.796 -46.512 1.00 73.75 593 ARG A N 1
ATOM 4330 C CA . ARG A 1 593 ? 2.188 12.285 -47.144 1.00 73.75 593 ARG A CA 1
ATOM 4331 C C . ARG A 1 593 ? 1.673 10.979 -46.519 1.00 73.75 593 ARG A C 1
ATOM 4333 O O . ARG A 1 593 ? 0.590 10.543 -46.892 1.00 73.75 593 ARG A O 1
ATOM 4340 N N . SER A 1 594 ? 2.447 10.342 -45.639 1.00 81.62 594 SER A N 1
ATOM 4341 C CA . SER A 1 594 ? 2.083 9.105 -44.941 1.00 81.62 594 SER A CA 1
ATOM 4342 C C . SER A 1 594 ? 1.142 9.409 -43.781 1.00 81.62 594 SER A C 1
ATOM 4344 O O . SER A 1 594 ? 1.288 10.426 -43.105 1.00 81.62 594 SER A O 1
ATOM 4346 N N . LEU A 1 595 ? 0.212 8.492 -43.515 1.00 83.31 595 LEU A N 1
ATOM 4347 C CA . LEU A 1 595 ? -0.633 8.551 -42.326 1.00 83.31 595 LEU A CA 1
ATOM 4348 C C . LEU A 1 595 ? 0.196 8.428 -41.039 1.00 83.31 595 LEU A C 1
ATOM 4350 O O . LEU A 1 595 ? -0.217 8.967 -40.023 1.00 83.31 595 LEU A O 1
ATOM 4354 N N . ALA A 1 596 ? 1.365 7.798 -41.064 1.00 86.06 596 ALA A N 1
ATOM 4355 C CA . ALA A 1 596 ? 2.236 7.709 -39.895 1.00 86.06 596 ALA A CA 1
ATOM 4356 C C . ALA A 1 596 ? 3.017 9.010 -39.610 1.00 86.06 596 ALA A C 1
ATOM 4358 O O . ALA A 1 596 ? 3.649 9.141 -38.565 1.00 86.06 596 ALA A O 1
ATOM 4359 N N . HIS A 1 597 ? 3.000 9.986 -40.527 1.00 88.62 597 HIS A N 1
ATOM 4360 C CA . HIS A 1 597 ? 3.792 11.203 -40.373 1.00 88.62 597 HIS A CA 1
ATOM 4361 C C . HIS A 1 597 ? 3.256 12.103 -39.257 1.00 88.62 597 HIS A C 1
ATOM 4363 O O . HIS A 1 597 ? 2.075 12.439 -39.229 1.00 88.62 597 HIS A O 1
ATOM 4369 N N . GLY A 1 598 ? 4.150 12.517 -38.360 1.00 85.62 598 GLY A N 1
ATOM 4370 C CA . GLY A 1 598 ? 3.843 13.348 -37.196 1.00 85.62 598 GLY A CA 1
ATOM 4371 C C . GLY A 1 598 ? 3.115 12.626 -36.058 1.00 85.62 598 GLY A C 1
ATOM 4372 O O . GLY A 1 598 ? 2.809 13.280 -35.071 1.00 85.62 598 GLY A O 1
ATOM 4373 N N . ARG A 1 599 ? 2.857 11.316 -36.178 1.00 89.88 599 ARG A N 1
ATOM 4374 C CA . ARG A 1 599 ? 2.173 10.489 -35.169 1.00 89.88 599 ARG A CA 1
ATOM 4375 C C . ARG A 1 599 ? 3.120 9.482 -34.524 1.00 89.88 599 ARG A C 1
ATOM 4377 O O . ARG A 1 599 ? 4.172 9.179 -35.088 1.00 89.88 599 ARG A O 1
ATOM 4384 N N . VAL A 1 600 ? 2.752 8.956 -33.360 1.00 93.19 600 VAL A N 1
ATOM 4385 C CA . VAL A 1 600 ? 3.509 7.900 -32.667 1.00 93.19 600 VAL A CA 1
ATOM 4386 C C . VAL A 1 600 ? 3.062 6.533 -33.181 1.00 93.19 600 VAL A C 1
ATOM 4388 O O . VAL A 1 600 ? 1.864 6.272 -33.259 1.00 93.19 600 VAL A O 1
ATOM 4391 N N . ASP A 1 601 ? 3.997 5.661 -33.566 1.00 94.50 601 ASP A N 1
ATOM 4392 C CA . ASP A 1 601 ? 3.664 4.331 -34.094 1.00 94.50 601 ASP A CA 1
ATOM 4393 C C . ASP A 1 601 ? 3.236 3.372 -32.977 1.00 94.50 601 ASP A C 1
ATOM 4395 O O . ASP A 1 601 ? 4.060 2.947 -32.163 1.00 94.50 601 ASP A O 1
ATOM 4399 N N . LEU A 1 602 ? 1.953 2.998 -32.963 1.00 93.88 602 LEU A N 1
ATOM 4400 C CA . LEU A 1 602 ? 1.394 2.151 -31.910 1.00 93.88 602 LEU A CA 1
ATOM 4401 C C . LEU A 1 602 ? 1.973 0.732 -31.931 1.00 93.88 602 LEU A C 1
ATOM 4403 O O . LEU A 1 602 ? 2.172 0.132 -30.877 1.00 93.88 602 LEU A O 1
ATOM 4407 N N . LEU A 1 603 ? 2.278 0.198 -33.117 1.00 95.25 603 LEU A N 1
ATOM 4408 C CA . LEU A 1 603 ? 2.866 -1.136 -33.218 1.00 95.25 603 LEU A CA 1
ATOM 4409 C C . LEU A 1 603 ? 4.269 -1.171 -32.597 1.00 95.25 603 LEU A C 1
ATOM 4411 O O . LEU A 1 603 ? 4.594 -2.121 -31.891 1.00 95.25 603 LEU A O 1
ATOM 4415 N N . THR A 1 604 ? 5.079 -0.129 -32.800 1.00 94.69 604 THR A N 1
ATOM 4416 C CA . THR A 1 604 ? 6.393 -0.015 -32.152 1.00 94.69 604 THR A CA 1
ATOM 4417 C C . THR A 1 604 ? 6.273 0.069 -30.636 1.00 94.69 604 THR A C 1
ATOM 4419 O O . THR A 1 604 ? 6.972 -0.673 -29.953 1.00 94.69 604 THR A O 1
ATOM 4422 N N . ALA A 1 605 ? 5.380 0.918 -30.115 1.00 93.81 605 ALA A N 1
ATOM 4423 C CA . ALA A 1 605 ? 5.161 1.026 -28.673 1.00 93.81 605 ALA A CA 1
ATOM 4424 C C . ALA A 1 605 ? 4.714 -0.315 -28.074 1.00 93.81 605 ALA A C 1
ATOM 4426 O O . ALA A 1 605 ? 5.334 -0.815 -27.147 1.00 93.81 605 ALA A O 1
ATOM 4427 N N . MET A 1 606 ? 3.728 -0.974 -28.686 1.00 94.69 606 MET A N 1
ATOM 4428 C CA . MET A 1 606 ? 3.285 -2.300 -28.251 1.00 94.69 606 MET A CA 1
ATOM 4429 C C . MET A 1 606 ? 4.415 -3.339 -28.285 1.00 94.69 606 MET A C 1
ATOM 4431 O O . MET A 1 606 ? 4.564 -4.137 -27.364 1.00 94.69 606 MET A O 1
ATOM 4435 N N . THR A 1 607 ? 5.235 -3.325 -29.336 1.00 94.06 607 THR A N 1
ATOM 4436 C CA . THR A 1 607 ? 6.365 -4.254 -29.464 1.00 94.06 607 THR A CA 1
ATOM 4437 C C . THR A 1 607 ? 7.434 -3.996 -28.404 1.00 94.06 607 THR A C 1
ATOM 4439 O O . THR A 1 607 ? 8.011 -4.951 -27.891 1.00 94.06 607 THR A O 1
ATOM 4442 N N . HIS A 1 608 ? 7.666 -2.737 -28.034 1.00 92.75 608 HIS A N 1
ATOM 4443 C CA . HIS A 1 608 ? 8.547 -2.368 -26.930 1.00 92.75 608 HIS A CA 1
ATOM 4444 C C . HIS A 1 608 ? 8.046 -2.930 -25.591 1.00 92.75 608 HIS A C 1
ATOM 4446 O O . HIS A 1 608 ? 8.773 -3.668 -24.931 1.00 92.75 608 HIS A O 1
ATOM 4452 N N . GLU A 1 609 ? 6.783 -2.676 -25.238 1.00 91.31 609 GLU A N 1
ATOM 4453 C CA . GLU A 1 609 ? 6.210 -3.131 -23.963 1.00 91.31 609 GLU A CA 1
ATOM 4454 C C . GLU A 1 609 ? 6.146 -4.665 -23.862 1.00 91.31 609 GLU A C 1
ATOM 4456 O O . GLU A 1 609 ? 6.457 -5.235 -22.819 1.00 91.31 609 GLU A O 1
ATOM 4461 N N . VAL A 1 610 ? 5.837 -5.372 -24.960 1.00 89.88 610 VAL A N 1
ATOM 4462 C CA . VAL A 1 610 ? 5.941 -6.846 -25.006 1.00 89.88 610 VAL A CA 1
ATOM 4463 C C . VAL A 1 610 ? 7.382 -7.307 -24.767 1.00 89.88 610 VAL A C 1
ATOM 4465 O O . VAL A 1 610 ? 7.596 -8.328 -24.117 1.00 89.88 610 VAL A O 1
ATOM 4468 N N . GLY A 1 611 ? 8.376 -6.550 -25.240 1.00 88.06 611 GLY A N 1
ATOM 4469 C CA . GLY A 1 611 ? 9.781 -6.808 -24.939 1.00 88.06 611 GLY A CA 1
ATOM 4470 C C . GLY A 1 611 ? 10.072 -6.768 -23.439 1.00 88.06 611 GLY A C 1
ATOM 4471 O O . GLY A 1 611 ? 10.738 -7.664 -22.925 1.00 88.06 611 GLY A O 1
ATOM 4472 N N . HIS A 1 612 ? 9.508 -5.803 -22.713 1.00 84.81 612 HIS A N 1
ATOM 4473 C CA . HIS A 1 612 ? 9.619 -5.760 -21.254 1.00 84.81 612 HIS A CA 1
ATOM 4474 C C . HIS A 1 612 ? 8.959 -6.954 -20.564 1.00 84.81 612 HIS A C 1
ATOM 4476 O O . HIS A 1 612 ? 9.554 -7.524 -19.650 1.00 84.81 612 HIS A O 1
ATOM 4482 N N . LEU A 1 613 ? 7.784 -7.397 -21.027 1.00 82.69 613 LEU A N 1
ATOM 4483 C CA . LEU A 1 613 ? 7.152 -8.611 -20.490 1.00 82.69 613 LEU A CA 1
ATOM 4484 C C . LEU A 1 613 ? 8.004 -9.871 -20.739 1.00 82.69 613 LEU A C 1
ATOM 4486 O O . LEU A 1 613 ? 7.997 -10.791 -19.925 1.00 82.69 613 LEU A O 1
ATOM 4490 N N . LEU A 1 614 ? 8.769 -9.898 -21.836 1.00 81.06 614 LEU A N 1
ATOM 4491 C CA . LEU A 1 614 ? 9.740 -10.952 -22.170 1.00 81.06 614 LEU A CA 1
ATOM 4492 C C . LEU A 1 614 ? 11.057 -10.856 -21.377 1.00 81.06 614 LEU A C 1
ATOM 4494 O O . LEU A 1 614 ? 11.949 -11.681 -21.576 1.00 81.06 614 LEU A O 1
ATOM 4498 N N . GLY A 1 615 ? 11.203 -9.860 -20.499 1.00 76.50 615 GLY A N 1
ATOM 4499 C CA . GLY A 1 615 ? 12.407 -9.644 -19.698 1.00 76.50 615 GLY A CA 1
ATOM 4500 C C . GLY A 1 615 ? 13.515 -8.864 -20.410 1.00 76.50 615 GLY A C 1
ATOM 4501 O O . GLY A 1 615 ? 14.640 -8.833 -19.915 1.00 76.50 615 GLY A O 1
ATOM 4502 N N . PHE A 1 616 ? 13.236 -8.235 -21.559 1.00 81.06 616 PHE A N 1
ATOM 4503 C CA . PHE A 1 616 ? 14.183 -7.313 -22.183 1.00 81.06 616 PHE A CA 1
ATOM 4504 C C . PHE A 1 616 ? 14.156 -5.954 -21.486 1.00 81.06 616 PHE A C 1
ATOM 4506 O O . PHE A 1 616 ? 13.100 -5.385 -21.214 1.00 81.06 616 PHE A O 1
ATOM 4513 N N . GLU A 1 617 ? 15.336 -5.399 -21.249 1.00 77.31 617 GLU A N 1
ATOM 4514 C CA . GLU A 1 617 ? 15.502 -4.056 -20.699 1.00 77.31 617 GLU A CA 1
ATOM 4515 C C . GLU A 1 617 ? 15.660 -3.006 -21.794 1.00 77.31 617 GLU A C 1
ATOM 4517 O O . GLU A 1 617 ? 15.839 -3.328 -22.974 1.00 77.31 617 GLU A O 1
ATOM 4522 N N . HIS A 1 618 ? 15.642 -1.734 -21.389 1.00 79.62 618 HIS A N 1
ATOM 4523 C CA . HIS A 1 618 ? 16.007 -0.652 -22.286 1.00 79.62 618 HIS A CA 1
ATOM 4524 C C . HIS A 1 618 ? 17.424 -0.835 -22.839 1.00 79.62 618 HIS A C 1
ATOM 4526 O O . HIS A 1 618 ? 18.368 -1.172 -22.128 1.00 79.62 618 HIS A O 1
ATOM 4532 N N . SER A 1 619 ? 17.581 -0.558 -24.129 1.00 76.25 619 SER A N 1
ATOM 4533 C CA . SER A 1 619 ? 18.874 -0.526 -24.797 1.00 76.25 619 SER A CA 1
ATOM 4534 C C . SER A 1 619 ? 19.323 0.915 -25.013 1.00 76.25 619 SER A C 1
ATOM 4536 O O . SER A 1 619 ? 18.526 1.748 -25.445 1.00 76.25 619 SER A O 1
ATOM 4538 N N . ASP A 1 620 ? 20.626 1.171 -24.889 1.00 61.47 620 ASP A N 1
ATOM 4539 C CA . ASP A 1 620 ? 21.257 2.445 -25.282 1.00 61.47 620 ASP A CA 1
ATOM 4540 C C . ASP A 1 620 ? 21.231 2.698 -26.810 1.00 61.47 620 ASP A C 1
ATOM 4542 O O . ASP A 1 620 ? 21.839 3.644 -27.316 1.00 61.47 620 ASP A O 1
ATOM 4546 N N . THR A 1 621 ? 20.590 1.817 -27.584 1.00 70.94 621 THR A N 1
ATOM 4547 C CA . THR A 1 621 ? 20.504 1.899 -29.044 1.00 70.94 621 THR A CA 1
ATOM 4548 C C . THR A 1 621 ? 19.113 2.331 -29.492 1.00 70.94 621 THR A C 1
ATOM 4550 O O . THR A 1 621 ? 18.119 2.045 -28.833 1.00 70.94 621 THR A O 1
ATOM 4553 N N . ASP A 1 622 ? 19.016 2.930 -30.681 1.00 69.25 622 ASP A N 1
ATOM 4554 C CA . ASP A 1 622 ? 17.741 3.302 -31.318 1.00 69.25 622 ASP A CA 1
ATOM 4555 C C . ASP A 1 622 ? 16.910 2.085 -31.813 1.00 69.25 622 ASP A C 1
ATOM 4557 O O . ASP A 1 622 ? 16.150 2.191 -32.779 1.00 69.25 622 ASP A O 1
ATOM 4561 N N . GLY A 1 623 ? 17.086 0.908 -31.202 1.00 84.56 623 GLY A N 1
ATOM 4562 C CA . GLY A 1 623 ? 16.328 -0.315 -31.468 1.00 84.56 623 GLY A CA 1
ATOM 4563 C C . GLY A 1 623 ? 14.950 -0.311 -30.803 1.00 84.56 623 GLY A C 1
ATOM 4564 O O . GLY A 1 623 ? 14.576 0.648 -30.130 1.00 84.56 623 GLY A O 1
ATOM 4565 N N . VAL A 1 624 ? 14.168 -1.382 -30.999 1.00 90.75 624 VAL A N 1
ATOM 4566 C CA . VAL A 1 624 ? 12.795 -1.459 -30.457 1.00 90.75 624 VAL A CA 1
ATOM 4567 C C . VAL A 1 624 ? 12.753 -1.276 -28.941 1.00 90.75 624 VAL A C 1
ATOM 4569 O O . VAL A 1 624 ? 11.838 -0.622 -28.470 1.00 90.75 624 VAL A O 1
ATOM 4572 N N . MET A 1 625 ? 13.789 -1.715 -28.218 1.00 90.50 625 MET A N 1
ATOM 4573 C CA . MET A 1 625 ? 13.948 -1.516 -26.773 1.00 90.50 625 MET A CA 1
ATOM 4574 C C . MET A 1 625 ? 14.595 -0.172 -26.388 1.00 90.50 625 MET A C 1
ATOM 4576 O O . MET A 1 625 ? 15.100 -0.030 -25.287 1.00 90.50 625 MET A O 1
ATOM 4580 N N . GLY A 1 626 ? 14.664 0.826 -27.269 1.00 86.06 626 GLY A N 1
ATOM 4581 C CA . GLY A 1 626 ? 15.143 2.159 -26.880 1.00 86.06 626 GLY A CA 1
ATOM 4582 C C . GLY A 1 626 ? 14.158 2.862 -25.937 1.00 86.06 626 GLY A C 1
ATOM 4583 O O . GLY A 1 626 ? 12.967 2.856 -26.222 1.00 86.06 626 GLY A O 1
ATOM 4584 N N . GLU A 1 627 ? 14.656 3.512 -24.879 1.00 85.38 627 GLU A N 1
ATOM 4585 C CA . GLU A 1 627 ? 13.861 4.198 -23.829 1.00 85.38 627 GLU A CA 1
ATOM 4586 C C . GLU A 1 627 ? 12.899 5.274 -24.365 1.00 85.38 627 GLU A C 1
ATOM 4588 O O . GLU A 1 627 ? 11.866 5.573 -23.764 1.00 85.38 627 GLU A O 1
ATOM 4593 N N . THR A 1 628 ? 13.239 5.876 -25.510 1.00 88.81 628 THR A N 1
ATOM 4594 C CA . THR A 1 628 ? 12.406 6.902 -26.142 1.00 88.81 628 THR A CA 1
ATOM 4595 C C . THR A 1 628 ? 12.012 6.523 -27.567 1.00 88.81 628 THR A C 1
ATOM 4597 O O . THR A 1 628 ? 12.833 5.996 -28.326 1.00 88.81 628 THR A O 1
ATOM 4600 N N . LEU A 1 629 ? 10.777 6.841 -27.964 1.00 91.31 629 LEU A N 1
ATOM 4601 C CA . LEU A 1 629 ? 10.250 6.678 -29.318 1.00 91.31 629 LEU A CA 1
ATOM 4602 C C . LEU A 1 629 ? 9.943 8.036 -29.953 1.00 91.31 629 LEU A C 1
ATOM 4604 O O . LEU A 1 629 ? 9.136 8.810 -29.448 1.00 91.31 629 LEU A O 1
ATOM 4608 N N . ALA A 1 630 ? 10.544 8.315 -31.109 1.00 91.00 630 ALA A N 1
ATOM 4609 C CA . ALA A 1 630 ? 10.234 9.509 -31.884 1.00 91.00 630 ALA A CA 1
ATOM 4610 C C . ALA A 1 630 ? 8.963 9.320 -32.727 1.00 91.00 630 ALA A C 1
ATOM 4612 O O . ALA A 1 630 ? 8.689 8.227 -33.231 1.00 91.00 630 ALA A O 1
ATOM 4613 N N . VAL A 1 631 ? 8.230 10.410 -32.982 1.00 91.12 631 VAL A N 1
ATOM 4614 C CA . VAL A 1 631 ? 7.139 10.407 -33.973 1.00 91.12 631 VAL A CA 1
ATOM 4615 C C . VAL A 1 631 ? 7.639 9.935 -35.343 1.00 91.12 631 VAL A C 1
ATOM 4617 O O . VAL A 1 631 ? 8.816 10.072 -35.681 1.00 91.12 631 VAL A O 1
ATOM 4620 N N . SER A 1 632 ? 6.733 9.438 -36.186 1.00 91.44 632 SER A N 1
ATOM 4621 C CA . SER A 1 632 ? 7.031 8.993 -37.559 1.00 91.44 632 SER A CA 1
ATOM 4622 C C . SER A 1 632 ? 8.025 7.824 -37.649 1.00 91.44 632 SER A C 1
ATOM 4624 O O . SER A 1 632 ? 8.568 7.565 -38.727 1.00 91.44 632 SER A O 1
ATOM 4626 N N . THR A 1 633 ? 8.278 7.118 -36.544 1.00 91.69 633 THR A N 1
ATOM 4627 C CA . THR A 1 633 ? 9.317 6.085 -36.455 1.00 91.69 633 THR A CA 1
ATOM 4628 C C . THR A 1 633 ? 8.707 4.725 -36.172 1.00 91.69 633 THR A C 1
ATOM 4630 O O . THR A 1 633 ? 7.908 4.592 -35.253 1.00 91.69 633 THR A O 1
ATOM 4633 N N . ARG A 1 634 ? 9.138 3.716 -36.936 1.00 92.56 634 ARG A N 1
ATOM 4634 C CA . ARG A 1 634 ? 8.854 2.309 -36.670 1.00 92.56 634 ARG A CA 1
ATOM 4635 C C . ARG A 1 634 ? 10.128 1.571 -36.289 1.00 92.56 634 ARG A C 1
ATOM 4637 O O . ARG A 1 634 ? 11.126 1.679 -37.005 1.00 92.56 634 ARG A O 1
ATOM 4644 N N . ARG A 1 635 ? 10.094 0.818 -35.190 1.00 92.94 635 ARG A N 1
ATOM 4645 C CA . ARG A 1 635 ? 11.197 -0.032 -34.725 1.00 92.94 635 ARG A CA 1
ATOM 4646 C C . ARG A 1 635 ? 10.677 -1.443 -34.479 1.00 92.94 635 ARG A C 1
ATOM 4648 O O . ARG A 1 635 ? 9.581 -1.617 -33.966 1.00 92.94 635 ARG A O 1
ATOM 4655 N N . MET A 1 636 ? 11.477 -2.436 -34.857 1.00 90.75 636 MET A N 1
ATOM 4656 C CA . MET A 1 636 ? 11.135 -3.855 -34.748 1.00 90.75 636 MET A CA 1
ATOM 4657 C C . MET A 1 636 ? 12.290 -4.631 -34.118 1.00 90.75 636 MET A C 1
ATOM 4659 O O . MET A 1 636 ? 13.448 -4.223 -34.285 1.00 90.75 636 MET A O 1
ATOM 4663 N N . PRO A 1 637 ? 12.007 -5.738 -33.413 1.00 88.81 637 PRO A N 1
ATOM 4664 C CA . PRO A 1 637 ? 13.042 -6.606 -32.885 1.00 88.81 637 PRO A CA 1
ATOM 4665 C C . PRO A 1 637 ? 13.871 -7.185 -34.035 1.00 88.81 637 PRO A C 1
ATOM 4667 O O . PRO A 1 637 ? 13.367 -7.487 -35.119 1.00 88.81 637 PRO A O 1
ATOM 4670 N N . VAL A 1 638 ? 15.176 -7.313 -33.801 1.00 80.44 638 VAL A N 1
ATOM 4671 C CA . VAL A 1 638 ? 16.131 -7.897 -34.750 1.00 80.44 638 VAL A CA 1
ATOM 4672 C C . VAL A 1 638 ? 16.659 -9.223 -34.196 1.00 80.44 638 VAL A C 1
ATOM 4674 O O . VAL A 1 638 ? 16.863 -9.312 -32.982 1.00 80.44 638 VAL A O 1
ATOM 4677 N N . PRO A 1 639 ? 16.912 -10.242 -35.044 1.00 69.12 639 PRO A N 1
ATOM 4678 C CA . PRO A 1 639 ? 17.363 -11.552 -34.578 1.00 69.12 639 PRO A CA 1
ATOM 4679 C C . PRO A 1 639 ? 18.644 -11.480 -33.739 1.00 69.12 639 PRO A C 1
ATOM 4681 O O . PRO A 1 639 ? 19.633 -10.883 -34.172 1.00 69.12 639 PRO A O 1
ATOM 4684 N N . GLY A 1 640 ? 18.639 -12.136 -32.573 1.00 58.53 640 GLY A N 1
ATOM 4685 C CA . GLY A 1 640 ? 19.807 -12.253 -31.691 1.00 58.53 640 GLY A CA 1
ATOM 4686 C C . GLY A 1 640 ? 19.820 -11.344 -30.456 1.00 58.53 640 GLY A C 1
ATOM 4687 O O . GLY A 1 640 ? 20.888 -11.177 -29.874 1.00 58.53 640 GLY A O 1
ATOM 4688 N N . HIS A 1 641 ? 18.680 -10.776 -30.050 1.00 51.28 641 HIS A N 1
ATOM 4689 C CA . HIS A 1 641 ? 18.502 -10.240 -28.694 1.00 51.28 641 HIS A CA 1
ATOM 4690 C C . HIS A 1 641 ? 18.338 -11.420 -27.716 1.00 51.28 641 HIS A C 1
ATOM 4692 O O . HIS A 1 641 ? 17.335 -12.125 -27.818 1.00 51.28 641 HIS A O 1
ATOM 4698 N N . PRO A 1 642 ? 19.301 -11.701 -26.817 1.00 42.38 642 PRO A N 1
ATOM 4699 C CA . PRO A 1 642 ? 19.133 -12.772 -25.844 1.00 42.38 642 PRO A CA 1
ATOM 4700 C C . PRO A 1 642 ? 18.136 -12.324 -24.772 1.00 42.38 642 PRO A C 1
ATOM 4702 O O . PRO A 1 642 ? 18.374 -11.327 -24.093 1.00 42.38 642 PRO A O 1
ATOM 4705 N N . ALA A 1 643 ? 17.019 -13.041 -24.649 1.00 41.88 643 ALA A N 1
ATOM 4706 C CA . ALA A 1 643 ? 16.176 -12.958 -23.462 1.00 41.88 643 ALA A CA 1
ATOM 4707 C C . ALA A 1 643 ? 16.965 -13.507 -22.263 1.00 41.88 643 ALA A C 1
ATOM 4709 O O . ALA A 1 643 ? 17.795 -14.408 -22.423 1.00 41.88 643 ALA A O 1
ATOM 4710 N N . VAL A 1 644 ? 16.726 -12.968 -21.070 1.00 39.53 644 VAL A N 1
ATOM 4711 C CA . VAL A 1 644 ? 17.253 -13.564 -19.839 1.00 39.53 644 VAL A CA 1
ATOM 4712 C C . VAL A 1 644 ? 16.349 -14.750 -19.494 1.00 39.53 644 VAL A C 1
ATOM 4714 O O . VAL A 1 644 ? 15.171 -14.562 -19.206 1.00 39.53 644 VAL A O 1
ATOM 4717 N N . ASP A 1 645 ? 16.879 -15.973 -19.576 1.00 30.97 645 ASP A N 1
ATOM 4718 C CA . ASP A 1 645 ? 16.120 -17.194 -19.273 1.00 30.97 645 ASP A CA 1
ATOM 4719 C C . ASP A 1 645 ? 15.605 -17.181 -17.816 1.00 30.97 645 ASP A C 1
ATOM 4721 O O . ASP A 1 645 ? 16.400 -16.991 -16.887 1.00 30.97 645 ASP A O 1
ATOM 4725 N N . PRO A 1 646 ? 14.317 -17.482 -17.561 1.00 30.62 646 PRO A N 1
ATOM 4726 C CA . PRO A 1 646 ? 13.869 -17.883 -16.236 1.00 30.62 646 PRO A CA 1
ATOM 4727 C C . PRO A 1 646 ? 14.420 -19.286 -15.944 1.00 30.62 646 PRO A C 1
ATOM 4729 O O . PRO A 1 646 ? 13.955 -20.289 -16.485 1.00 30.62 646 PRO A O 1
ATOM 4732 N N . ALA A 1 647 ? 15.456 -19.365 -15.110 1.00 26.52 647 ALA A N 1
ATOM 4733 C CA . ALA A 1 647 ? 16.136 -20.623 -14.818 1.00 26.52 647 ALA A CA 1
ATOM 4734 C C . ALA A 1 647 ? 15.197 -21.655 -14.144 1.00 26.52 647 ALA A C 1
ATOM 4736 O O . ALA A 1 647 ? 14.605 -21.357 -13.104 1.00 26.52 647 ALA A O 1
ATOM 4737 N N . PRO A 1 648 ? 15.102 -22.900 -14.651 1.00 25.73 648 PRO A N 1
ATOM 4738 C CA . PRO A 1 648 ? 14.556 -24.024 -13.898 1.00 25.73 648 PRO A CA 1
ATOM 4739 C C . PRO A 1 648 ? 15.667 -24.649 -13.044 1.00 25.73 648 PRO A C 1
ATOM 4741 O O . PRO A 1 648 ? 16.756 -24.906 -13.558 1.00 25.73 648 PRO A O 1
ATOM 4744 N N . PHE A 1 649 ? 15.417 -24.952 -11.765 1.00 25.59 649 PHE A N 1
ATOM 4745 C CA . PHE A 1 649 ? 16.401 -25.683 -10.957 1.00 25.59 649 PHE A CA 1
ATOM 4746 C C . PHE A 1 649 ? 15.809 -26.790 -10.080 1.00 25.59 649 PHE A C 1
ATOM 4748 O O . PHE A 1 649 ? 14.935 -26.567 -9.241 1.00 25.59 649 PHE A O 1
ATOM 4755 N N . ASP A 1 650 ? 16.360 -27.989 -10.288 1.00 22.23 650 ASP A N 1
ATOM 4756 C CA . ASP A 1 650 ? 16.242 -29.176 -9.447 1.00 22.23 650 ASP A CA 1
ATOM 4757 C C . ASP A 1 650 ? 17.207 -29.119 -8.244 1.00 22.23 650 ASP A C 1
ATOM 4759 O O . ASP A 1 650 ? 18.217 -28.417 -8.239 1.00 22.23 650 ASP A O 1
ATOM 4763 N N . ALA A 1 651 ? 16.847 -29.895 -7.222 1.00 23.55 651 ALA A N 1
ATOM 4764 C CA . ALA A 1 651 ? 17.337 -29.917 -5.842 1.00 23.55 651 ALA A CA 1
ATOM 4765 C C . ALA A 1 651 ? 18.854 -30.109 -5.607 1.00 23.55 651 ALA A C 1
ATOM 4767 O O . ALA A 1 651 ? 19.522 -30.787 -6.379 1.00 23.55 651 ALA A O 1
ATOM 4768 N N . VAL A 1 652 ? 19.337 -29.680 -4.423 1.00 21.84 652 VAL A N 1
ATOM 4769 C CA . VAL A 1 652 ? 19.932 -30.545 -3.368 1.00 21.84 652 VAL A CA 1
ATOM 4770 C C . VAL A 1 652 ? 20.022 -29.796 -2.018 1.00 21.84 652 VAL A C 1
ATOM 4772 O O . VAL A 1 652 ? 20.266 -28.598 -1.954 1.00 21.84 652 VAL A O 1
ATOM 4775 N N . LEU A 1 653 ? 19.769 -30.564 -0.952 1.00 24.31 653 LEU A N 1
ATOM 4776 C CA . LEU A 1 653 ? 19.671 -30.245 0.477 1.00 24.31 653 LEU A CA 1
ATOM 4777 C C . LEU A 1 653 ? 21.032 -30.076 1.184 1.00 24.31 653 LEU A C 1
ATOM 4779 O O . LEU A 1 653 ? 21.981 -30.773 0.843 1.00 24.31 653 LEU A O 1
ATOM 4783 N N . SER A 1 654 ? 21.031 -29.304 2.280 1.00 22.77 654 SER A N 1
ATOM 4784 C CA . SER A 1 654 ? 21.283 -29.737 3.676 1.00 22.77 654 SER A CA 1
ATOM 4785 C C . SER A 1 654 ? 22.205 -28.792 4.459 1.00 22.77 654 SER A C 1
ATOM 4787 O O . SER A 1 654 ? 23.426 -28.847 4.327 1.00 22.77 654 SER A O 1
ATOM 4789 N N . GLY A 1 655 ? 21.606 -28.010 5.353 1.00 22.30 655 GLY A N 1
ATOM 4790 C CA . GLY A 1 655 ? 22.269 -27.299 6.441 1.00 22.30 655 GLY A CA 1
ATOM 4791 C C . GLY A 1 655 ? 21.191 -26.773 7.379 1.00 22.30 655 GLY A C 1
ATOM 4792 O O . GLY A 1 655 ? 20.417 -25.915 6.984 1.00 22.30 655 GLY A O 1
ATOM 4793 N N . GLU A 1 656 ? 21.066 -27.350 8.571 1.00 21.22 656 GLU A N 1
ATOM 4794 C CA . GLU A 1 656 ? 20.151 -26.845 9.601 1.00 21.22 656 GLU A CA 1
ATOM 4795 C C . GLU A 1 656 ? 20.727 -25.534 10.170 1.00 21.22 656 GLU A C 1
ATOM 4797 O O . GLU A 1 656 ? 21.853 -25.564 10.682 1.00 21.22 656 GLU A O 1
ATOM 4802 N N . PRO A 1 657 ? 20.012 -24.396 10.102 1.00 26.53 657 PRO A N 1
ATOM 4803 C CA . PRO A 1 657 ? 20.456 -23.169 10.744 1.00 26.53 657 PRO A CA 1
ATOM 4804 C C . PRO A 1 657 ? 20.269 -23.256 12.264 1.00 26.53 657 PRO A C 1
ATOM 4806 O O . PRO A 1 657 ? 19.239 -23.684 12.787 1.00 26.53 657 PRO A O 1
ATOM 4809 N N . THR A 1 658 ? 21.300 -22.848 12.997 1.00 24.39 658 THR A N 1
ATOM 4810 C CA . THR A 1 658 ? 21.294 -22.748 14.459 1.00 24.39 658 THR A CA 1
ATOM 4811 C C . THR A 1 658 ? 20.582 -21.473 14.909 1.00 24.39 658 THR A C 1
ATOM 4813 O O . THR A 1 658 ? 21.067 -20.375 14.649 1.00 24.39 658 THR A O 1
ATOM 4816 N N . TYR A 1 659 ? 19.465 -21.624 15.620 1.00 29.30 659 TYR A N 1
ATOM 4817 C CA . TYR A 1 659 ? 18.671 -20.531 16.191 1.00 29.30 659 TYR A CA 1
ATOM 4818 C C . TYR A 1 659 ? 19.305 -19.939 17.464 1.00 29.30 659 TYR A C 1
ATOM 4820 O O . TYR A 1 659 ? 19.797 -20.676 18.324 1.00 29.30 659 TYR A O 1
ATOM 4828 N N . LEU A 1 660 ? 19.241 -18.611 17.615 1.00 26.83 660 LEU A N 1
ATOM 4829 C CA . LEU A 1 660 ? 19.526 -17.907 18.872 1.00 26.83 660 LEU A CA 1
ATOM 4830 C C . LEU A 1 660 ? 18.274 -17.894 19.784 1.00 26.83 660 LEU A C 1
ATOM 4832 O O . LEU A 1 660 ? 17.156 -17.820 19.275 1.00 26.83 660 LEU A O 1
ATOM 4836 N N . PRO A 1 661 ? 18.427 -17.987 21.119 1.00 25.42 661 PRO A N 1
ATOM 4837 C CA . PRO A 1 661 ? 17.304 -18.071 22.059 1.00 25.42 661 PRO A CA 1
ATOM 4838 C C . PRO A 1 661 ? 16.496 -16.760 22.200 1.00 25.42 661 PRO A C 1
ATOM 4840 O O . PRO A 1 661 ? 17.025 -15.654 22.105 1.00 25.42 661 PRO A O 1
ATOM 4843 N N . ALA A 1 662 ? 15.188 -16.928 22.437 1.00 32.97 662 ALA A N 1
ATOM 4844 C CA . ALA A 1 662 ? 14.117 -15.926 22.346 1.00 32.97 662 ALA A CA 1
ATOM 4845 C C . ALA A 1 662 ? 14.085 -14.846 23.451 1.00 32.97 662 ALA A C 1
ATOM 4847 O O . ALA A 1 662 ? 13.323 -13.888 23.358 1.00 32.97 662 ALA A O 1
ATOM 4848 N N . ASP A 1 663 ? 14.905 -14.962 24.492 1.00 26.83 663 ASP A N 1
ATOM 4849 C CA . ASP A 1 663 ? 15.012 -13.975 25.573 1.00 26.83 663 ASP A CA 1
ATOM 4850 C C . ASP A 1 663 ? 15.797 -12.714 25.168 1.00 26.83 663 ASP A C 1
ATOM 4852 O O . ASP A 1 663 ? 15.707 -11.688 25.846 1.00 26.83 663 ASP A O 1
ATOM 4856 N N . ARG A 1 664 ? 16.524 -12.755 24.043 1.00 30.73 664 ARG A N 1
ATOM 4857 C CA . ARG A 1 664 ? 17.231 -11.589 23.493 1.00 30.73 664 ARG A CA 1
ATOM 4858 C C . ARG A 1 664 ? 16.355 -10.657 22.656 1.00 30.73 664 ARG A C 1
ATOM 4860 O O . ARG A 1 664 ? 16.419 -9.462 22.879 1.00 30.73 664 ARG A O 1
ATOM 4867 N N . LEU A 1 665 ? 15.479 -11.159 21.783 1.00 34.12 665 LEU A N 1
ATOM 4868 C CA . LEU A 1 665 ? 14.784 -10.343 20.765 1.00 34.12 665 LEU A CA 1
ATOM 4869 C C . LEU A 1 665 ? 13.799 -9.296 21.324 1.00 34.12 665 LEU A C 1
ATOM 4871 O O . LEU A 1 665 ? 13.759 -8.166 20.846 1.00 34.12 665 LEU A O 1
ATOM 4875 N N . LEU A 1 666 ? 13.024 -9.641 22.358 1.00 34.94 666 LEU A N 1
ATOM 4876 C CA . LEU A 1 666 ? 12.093 -8.701 23.003 1.00 34.94 666 LEU A CA 1
ATOM 4877 C C . LEU A 1 666 ? 12.836 -7.644 23.830 1.00 34.94 666 LEU A C 1
ATOM 4879 O O . LEU A 1 666 ? 12.449 -6.475 23.847 1.00 34.94 666 LEU A O 1
ATOM 4883 N N . ASN A 1 667 ? 13.918 -8.064 24.490 1.00 33.50 667 ASN A N 1
ATOM 4884 C CA . ASN A 1 667 ? 14.805 -7.147 25.183 1.00 33.50 667 ASN A CA 1
ATOM 4885 C C . ASN A 1 667 ? 15.534 -6.265 24.175 1.00 33.50 667 ASN A C 1
ATOM 4887 O O . ASN A 1 667 ? 15.610 -5.086 24.422 1.00 33.50 667 ASN A O 1
ATOM 4891 N N . ASP A 1 668 ? 15.962 -6.754 23.015 1.00 34.81 668 ASP A N 1
ATOM 4892 C CA . ASP A 1 668 ? 16.649 -5.942 22.011 1.00 34.81 668 ASP A CA 1
ATOM 4893 C C . ASP A 1 668 ? 15.707 -4.937 21.323 1.00 34.81 668 ASP A C 1
ATOM 4895 O O . ASP A 1 668 ? 16.139 -3.825 21.053 1.00 34.81 668 ASP A O 1
ATOM 4899 N N . LEU A 1 669 ? 14.415 -5.237 21.117 1.00 36.59 669 LEU A N 1
ATOM 4900 C CA . LEU A 1 669 ? 13.443 -4.258 20.594 1.00 36.59 669 LEU A CA 1
ATOM 4901 C C . LEU A 1 669 ? 13.110 -3.171 21.633 1.00 36.59 669 LEU A C 1
ATOM 4903 O O . LEU A 1 669 ? 13.189 -1.984 21.330 1.00 36.59 669 LEU A O 1
ATOM 4907 N N . ILE A 1 670 ? 12.800 -3.551 22.878 1.00 37.78 670 ILE A N 1
ATOM 4908 C CA . ILE A 1 670 ? 12.512 -2.601 23.972 1.00 37.78 670 ILE A CA 1
ATOM 4909 C C . ILE A 1 670 ? 13.780 -1.833 24.387 1.00 37.78 670 ILE A C 1
ATOM 4911 O O . ILE A 1 670 ? 13.725 -0.642 24.690 1.00 37.78 670 ILE A O 1
ATOM 4915 N N . ASP A 1 671 ? 14.941 -2.484 24.386 1.00 34.41 671 ASP A N 1
ATOM 4916 C CA . ASP A 1 671 ? 16.241 -1.895 24.710 1.00 34.41 671 ASP A CA 1
ATOM 4917 C C . ASP A 1 671 ? 16.785 -1.080 23.528 1.00 34.41 671 ASP A C 1
ATOM 4919 O O . ASP A 1 671 ? 17.452 -0.089 23.767 1.00 34.41 671 ASP A O 1
ATOM 4923 N N . SER A 1 672 ? 16.443 -1.376 22.268 1.00 34.59 672 SER A N 1
ATOM 4924 C CA . SER A 1 672 ? 16.724 -0.493 21.120 1.00 34.59 672 SER A CA 1
ATOM 4925 C C . SER A 1 672 ? 15.855 0.765 21.174 1.00 34.59 672 SER A C 1
ATOM 4927 O O . SER A 1 672 ? 16.397 1.872 21.184 1.00 34.59 672 SER A O 1
ATOM 4929 N N . LEU A 1 673 ? 14.537 0.620 21.371 1.00 37.19 673 LEU A N 1
ATOM 4930 C CA . LEU A 1 673 ? 13.611 1.746 21.562 1.00 37.19 673 LEU A CA 1
ATOM 4931 C C . LEU A 1 673 ? 14.011 2.616 22.771 1.00 37.19 673 LEU A C 1
ATOM 4933 O O . LEU A 1 673 ? 14.043 3.843 22.681 1.00 37.19 673 LEU A O 1
ATOM 4937 N N . SER A 1 674 ? 14.439 2.004 23.879 1.00 33.03 674 SER A N 1
ATOM 4938 C CA . SER A 1 674 ? 14.905 2.745 25.062 1.00 33.03 674 SER A CA 1
ATOM 4939 C C . SER A 1 674 ? 16.373 3.208 24.997 1.00 33.03 674 SER A C 1
ATOM 4941 O O . SER A 1 674 ? 16.746 4.163 25.683 1.00 33.03 674 SER A O 1
ATOM 4943 N N . ARG A 1 675 ? 17.238 2.617 24.156 1.00 35.31 675 ARG A N 1
ATOM 4944 C CA . ARG A 1 675 ? 18.583 3.149 23.834 1.00 35.31 675 ARG A CA 1
ATOM 4945 C C . ARG A 1 675 ? 18.486 4.368 22.923 1.00 35.31 675 ARG A C 1
ATOM 4947 O O . ARG A 1 675 ? 19.298 5.280 23.084 1.00 35.31 675 ARG A O 1
ATOM 4954 N N . VAL A 1 676 ? 17.500 4.414 22.024 1.00 36.09 676 VAL A N 1
ATOM 4955 C CA . VAL A 1 676 ? 17.144 5.612 21.249 1.00 36.09 676 VAL A CA 1
ATOM 4956 C C . VAL A 1 676 ? 16.681 6.726 22.192 1.00 36.09 676 VAL A C 1
ATOM 4958 O O . VAL A 1 676 ? 17.167 7.849 22.072 1.00 36.09 676 VAL A O 1
ATOM 4961 N N . GLU A 1 677 ? 15.864 6.423 23.207 1.00 35.41 677 GLU A N 1
ATOM 4962 C CA . GLU A 1 677 ? 15.518 7.388 24.265 1.00 35.41 677 GLU A CA 1
ATOM 4963 C C . GLU A 1 677 ? 16.736 7.828 25.098 1.00 35.41 677 GLU A C 1
ATOM 4965 O O . GLU A 1 677 ? 16.917 9.018 25.347 1.00 35.41 677 GLU A O 1
ATOM 4970 N N . LYS A 1 678 ? 17.626 6.906 25.492 1.00 32.75 678 LYS A N 1
ATOM 4971 C CA . LYS A 1 678 ? 18.809 7.224 26.320 1.00 32.75 678 LYS A CA 1
ATOM 4972 C C . LYS A 1 678 ? 19.910 8.003 25.592 1.00 32.75 678 LYS A C 1
ATOM 4974 O O . LYS A 1 678 ? 20.687 8.680 26.261 1.00 32.75 678 LYS A O 1
ATOM 4979 N N . ARG A 1 679 ? 20.008 7.940 24.257 1.00 38.81 679 ARG A N 1
ATOM 4980 C CA . ARG A 1 679 ? 20.954 8.772 23.475 1.00 38.81 679 ARG A CA 1
ATOM 4981 C C . ARG A 1 679 ? 20.489 10.232 23.318 1.00 38.81 679 ARG A C 1
ATOM 4983 O O . ARG A 1 679 ? 21.278 11.063 22.873 1.00 38.81 679 ARG A O 1
ATOM 4990 N N . ARG A 1 680 ? 19.241 10.559 23.681 1.00 40.16 680 ARG A N 1
ATOM 4991 C CA . ARG A 1 680 ? 18.631 11.896 23.574 1.00 40.16 680 ARG A CA 1
ATOM 4992 C C . ARG A 1 680 ? 18.822 12.693 24.871 1.00 40.16 680 ARG A C 1
ATOM 4994 O O . ARG A 1 680 ? 17.890 12.774 25.658 1.00 40.16 680 ARG A O 1
ATOM 5001 N N . GLU A 1 681 ? 19.983 13.317 25.108 1.00 32.03 681 GLU A N 1
ATOM 5002 C CA . GLU A 1 681 ? 20.151 14.328 26.181 1.00 32.03 681 GLU A CA 1
ATOM 5003 C C . GLU A 1 681 ? 19.177 15.530 25.992 1.00 32.03 681 GLU A C 1
ATOM 5005 O O . GLU A 1 681 ? 19.577 16.623 25.596 1.00 32.03 681 GLU A O 1
ATOM 5010 N N . LEU A 1 682 ? 17.876 15.343 26.239 1.00 31.16 682 LEU A N 1
ATOM 5011 C CA . LEU A 1 682 ? 16.804 16.325 26.074 1.00 31.16 682 LEU A CA 1
ATOM 5012 C C . LEU A 1 682 ? 16.001 16.441 27.386 1.00 31.16 682 LEU A C 1
ATOM 5014 O O . LEU A 1 682 ? 15.485 15.443 27.887 1.00 31.16 682 LEU A O 1
ATOM 5018 N N . PRO A 1 683 ? 15.881 17.645 27.979 1.00 25.94 683 PRO A N 1
ATOM 5019 C CA . PRO A 1 683 ? 15.402 17.822 29.348 1.00 25.94 683 PRO A CA 1
ATOM 5020 C C . PRO A 1 683 ? 13.898 18.134 29.445 1.00 25.94 683 PRO A C 1
ATOM 5022 O O . PRO A 1 683 ? 13.533 19.057 30.167 1.00 25.94 683 PRO A O 1
ATOM 5025 N N . PHE A 1 684 ? 13.010 17.406 28.757 1.00 25.58 684 PHE A N 1
ATOM 5026 C CA . PHE A 1 684 ? 11.559 17.549 28.973 1.00 25.58 684 PHE A CA 1
ATOM 5027 C C . PHE A 1 684 ? 10.796 16.215 28.800 1.00 25.58 684 PHE A C 1
ATOM 5029 O O . PHE A 1 684 ? 10.724 15.692 27.697 1.00 25.58 684 PHE A O 1
ATOM 5036 N N . LEU A 1 685 ? 10.175 15.775 29.915 1.00 25.14 685 LEU A N 1
ATOM 5037 C CA . LEU A 1 685 ? 9.186 14.690 30.158 1.00 25.14 685 LEU A CA 1
ATOM 5038 C C . LEU A 1 685 ? 9.673 13.294 30.647 1.00 25.14 685 LEU A C 1
ATOM 5040 O O . LEU A 1 685 ? 9.986 12.426 29.853 1.00 25.14 685 LEU A O 1
ATOM 5044 N N . ALA A 1 686 ? 9.596 13.134 31.989 1.00 24.66 686 ALA A N 1
ATOM 5045 C CA . ALA A 1 686 ? 9.096 12.012 32.832 1.00 24.66 686 ALA A CA 1
ATOM 5046 C C . ALA A 1 686 ? 9.673 10.566 32.706 1.00 24.66 686 ALA A C 1
ATOM 5048 O O . ALA A 1 686 ? 10.159 10.176 31.659 1.00 24.66 686 ALA A O 1
ATOM 5049 N N . PRO A 1 687 ? 9.702 9.784 33.815 1.00 25.28 687 PRO A N 1
ATOM 5050 C CA . PRO A 1 687 ? 10.797 8.868 34.143 1.00 25.28 687 PRO A CA 1
ATOM 5051 C C . PRO A 1 687 ? 10.796 7.542 33.374 1.00 25.28 687 PRO A C 1
ATOM 5053 O O . PRO A 1 687 ? 9.764 7.006 32.987 1.00 25.28 687 PRO A O 1
ATOM 5056 N N . SER A 1 688 ? 12.014 7.017 33.252 1.00 27.31 688 SER A N 1
ATOM 5057 C CA . SER A 1 688 ? 12.428 5.776 32.607 1.00 27.31 688 SER A CA 1
ATOM 5058 C C . SER A 1 688 ? 11.477 4.586 32.757 1.00 27.31 688 SER A C 1
ATOM 5060 O O . SER A 1 688 ? 11.167 4.166 33.872 1.00 27.31 688 SER A O 1
ATOM 5062 N N . LEU A 1 689 ? 11.230 3.925 31.623 1.00 29.33 689 LEU A N 1
ATOM 5063 C CA . LEU A 1 689 ? 10.721 2.555 31.438 1.00 29.33 689 LEU A CA 1
ATOM 5064 C C . LEU A 1 689 ? 11.451 1.448 32.243 1.00 29.33 689 LEU A C 1
ATOM 5066 O O . LEU A 1 689 ? 11.117 0.276 32.114 1.00 29.33 689 LEU A O 1
ATOM 5070 N N . GLY A 1 690 ? 12.445 1.786 33.071 1.00 25.45 690 GLY A N 1
ATOM 5071 C CA . GLY A 1 690 ? 13.242 0.834 33.848 1.00 25.45 690 GLY A CA 1
ATOM 5072 C C . GLY A 1 690 ? 12.658 0.420 35.203 1.00 25.45 690 GLY A C 1
ATOM 5073 O O . GLY A 1 690 ? 13.128 -0.566 35.756 1.00 25.45 690 GLY A O 1
ATOM 5074 N N . ASP A 1 691 ? 11.649 1.121 35.734 1.00 24.06 691 ASP A N 1
ATOM 5075 C CA . ASP A 1 691 ? 11.184 0.919 37.123 1.00 24.06 691 ASP A CA 1
ATOM 5076 C C . ASP A 1 691 ? 9.815 0.215 37.250 1.00 24.06 691 ASP A C 1
ATOM 5078 O O . ASP A 1 691 ? 9.192 0.243 38.312 1.00 24.06 691 ASP A O 1
ATOM 5082 N N . ALA A 1 692 ? 9.340 -0.448 36.191 1.00 26.14 692 ALA A N 1
ATOM 5083 C CA . ALA A 1 692 ? 8.104 -1.242 36.208 1.00 26.14 692 ALA A CA 1
ATOM 5084 C C . ALA A 1 692 ? 8.299 -2.684 35.694 1.00 26.14 692 ALA A C 1
ATOM 5086 O O . ALA A 1 692 ? 7.440 -3.207 34.982 1.00 26.14 692 ALA A O 1
ATOM 5087 N N . MET A 1 693 ? 9.427 -3.312 36.051 1.00 24.02 693 MET A N 1
ATOM 5088 C CA . MET A 1 693 ? 9.626 -4.768 35.958 1.00 24.02 693 MET A CA 1
ATOM 5089 C C . MET A 1 693 ? 9.326 -5.461 37.285 1.00 24.02 693 MET A C 1
ATOM 5091 O O . MET A 1 693 ? 9.776 -4.946 38.336 1.00 24.02 693 MET A O 1
#

Sequence (693 aa):
MSTTLRTHGRGRCRTQARNRTRKPYRVEGLEDRTLLSYSFKPIAFLGDTVPGGAIPGVGTAKFTFDFEPGDINNSGQLVFGADMTTGGEGTFFADAGGKLTAMARTGDKAPPPDNAATLGFIFLGVVTLNDAGVAAVAIHRDGFSFPTLFESGSGLYRYSSANHQLNVELLPGAPAPGGGDIHGIGFQPVINNQGTIAFGAIIDATIGPANPPGNPTGLGKGVFTVDASHNVSKIVRPGDPATGGKTFDFGGIPWINDLGDVAFTAHVQEDTCIQFFASFPTGNQIFCAESIYVRDHVSGQIKPVARQGDNAPGGGKFDWAYSQKINNTGQIAFMGSLPARPPGTGHLPLDHNGGVFFNSGGKNIAIARPGDAMPGGGRLVTAGFFTADVSLNNNGLVSFDAVIDSDADGDGRQDTALYTWNQGVLSRVVGSGDVIPGIGTVRALKVPDLLDLPFPFSGTPMNDQGQIAFQATIDDSGGTCEISATCKGVLLVATPPALTLSGTEHRAATEALTALTPDEVRPLVNEALARWEAAGADTSSLGNIEVRITDLPDAYLGLASGHSILLDSNAAGHGWFVDPTPGSDGEFPATGRSLAHGRVDLLTAMTHEVGHLLGFEHSDTDGVMGETLAVSTRRMPVPGHPAVDPAPFDAVLSGEPTYLPADRLLNDLIDSLSRVEKRRELPFLAPSLGDAM

pLDDT: mean 78.72, std 22.04, range [21.22, 98.75]

Secondary structure (DSSP, 8-state):
------------------------------TT----SSEEEEEEETTSBPSSSPBTTTB--BEEEEEEEEEE-TTS-EEEEEEETTSSEEEEEE-TT--EEEEEETTSBPPTT-TTSBEEEEE-SPPEE-TTSEEEEEEEES---TTS-TTTTEEEEEEETTTTEEEEEE-TTPBPTTSSBEEEE-S--EE-TTSPEEEEEEEE-S--B-SSSB-TTSEEEEEEEE-TT--EEEEE-TT-B-TTS-BEEEEEEEEE-TT--EEEEEEETTSPPPPS-TTSPTT-------EEEEE-TTT--EEEEE-TTSBPTTSSB-SEEEEEEE-TTS-EEEEEE--PSSTT----S--S-EEEEEEETTEEEEEE-TT-B-TTSSBEEEE--STTSEEE-TTS-EEEEEEES--SS-SSS--EEEEEEETTEEEEEEETT-EETTTEEEEESS-GGGTT-SS------B-TT--EEEEEEEESSSS---TTTSEEEEEEEEE--EEEESSS-PPP--S-PPPP-HHHHHHHHHHHHHHHHHHT---TT--SPEEEEE--STTEEEEEETTEEEEESSTTTT-EE--SSTT--TT-S--TTSTTTTSEEHHHHHHHHHHHHTTPPPBSSSSTTBSEE-TT------TT---------------PPPPPPTTTHHHHHHHHHHHHHHT-----S---TTS--

Foldseek 3Di:
DDDDDDDDDDDDDDDDPPPPPDDPDPPDPPPPDPPFLWAKDFLDWFQQWAADAAQPPQGTKTFHFAKAWAFAAQQRKTKIKTAIPSAAIFIWIQGNVSDIDTLFTFRPADDPPRRVWTFERYWQDDWEAENQGKIKTKTATHYDDPPDDPFFRIFIWIAHPVVSHIDGLGGWQPAAPVGFTFGGWHHDFYAENQRKTKTKTKGQDFWAQAVVTTQLPSIAIAIWIQGPVSDIGGLDTFQPADPPRWTWRHWHHWEAENQGKIKTWTDTNPDRFQDLDPPDPRNPHRDGATFIWIQDPPPRDIDGQFAQQPAAAVGAHFNGWDLWYAYPQRKIKTKTFGDDPDPDQPDSPLAQWIFIWIDDPSDIHTLFTAQPAAPVGAHFRHWADDSLQWDAENQRKIKGKTFGPDPPVVQPDTKIFIWIDDPNDIDTRDIAQRANPPFAGFHGLDGLLPRVRSYHDWGFHAYPQGWTKTKTKGFHDSDRRDPPDTIMITIMIIGRQFEFAPDQDQDDQPDPADWDDPVLQVVLLVLLLVLCVVLPADPVPLPDAAEDEDARPDGTQWGADARYIYGYGARSNQREDRDPCSVDPVLPQPDPVGPQASHFYSSLRSSLNSCVNLQDHADPDPASSHNHGYGSDHHTRHHDPDRDDPDDDDDDDDDDDDDDRDVVPVCCVVVSVVVSVVVDPDPDDDDDPPPPD